Protein 5R4Q (pdb70)

Secondary structure (DSSP, 8-state):
---SPEEEE-BGGGEEEEEES----S-SSHHHHHHHHHHHHHHH-SEEEEEEEEEEEETTEEEEEEEEETTS-EE-SEEEPPTT--HHHHHHHHHHHHH--TT------EEEEEEEEEEE-SSSS--BSS--TT-SS-SEEEEEEEEEPPSSEEEEEETTEEEEEEEHHHHTT-HHHHHHHHTTHHHHHTTSEEEE-/--PPEEEE-BGGGEEEEEE-----S-SSHHHHHHHHHHHHHHH-SEEEEEEEEEEESSS-EEEEEEEETTTEEE-SEEEPPTT--HHHHHHHHHHHHHS-SS------EEEEEEEEEEE-SSSS--BSS--TT--S-SEEEEEEEEEPPSSEEEEEETT-EEEEEEHHHHHHS-TTTHHHHTTHHHHHTTSEEEE-

Structure (mmCIF, N/CA/C/O backbone):
data_5R4Q
#
_entry.id   5R4Q
#
_cell.length_a   59.680
_cell.length_b   59.680
_cell.length_c   214.430
_cell.angle_alpha   90.000
_cell.angle_beta   90.000
_cell.angle_gamma   120.000
#
_symmetry.space_group_name_H-M   'P 32 2 1'
#
loop_
_entity.id
_entity.type
_entity.pdbx_description
1 polymer 'Cleavage and polyadenylation specificity factor subunit 5'
2 non-polymer 'ZINC ION'
3 non-polymer 'ACETATE ION'
4 non-polymer (3S)-3,4-dimethyl-3-propyl-3,4-dihydro-1H-1,4-benzodiazepine-2,5-dione
5 water water
#
loop_
_atom_site.group_PDB
_atom_site.id
_atom_site.type_symbol
_atom_site.label_atom_id
_atom_site.label_alt_id
_atom_site.label_comp_id
_atom_site.label_asym_id
_atom_site.label_entity_id
_atom_site.label_seq_id
_atom_site.pdbx_PDB_ins_code
_atom_site.Cartn_x
_atom_site.Cartn_y
_atom_site.Cartn_z
_atom_site.occupancy
_atom_site.B_iso_or_equiv
_atom_site.auth_seq_id
_atom_site.auth_comp_id
_atom_site.auth_asym_id
_atom_site.auth_atom_id
_atom_site.pdbx_PDB_model_num
ATOM 1 N N . SER A 1 1 ? -16.383 -12.430 12.125 1.00 71.92 31 SER A N 1
ATOM 2 C CA . SER A 1 1 ? -15.241 -11.510 11.870 1.00 66.79 31 SER A CA 1
ATOM 3 C C . SER A 1 1 ? -13.906 -12.191 12.226 1.00 63.82 31 SER A C 1
ATOM 4 O O . SER A 1 1 ? -13.315 -11.908 13.303 1.00 58.32 31 SER A O 1
ATOM 7 N N . MET A 1 2 ? -13.481 -13.102 11.356 1.00 59.10 32 MET A N 1
ATOM 8 C CA . MET A 1 2 ? -12.062 -13.407 11.074 1.00 55.96 32 MET A CA 1
ATOM 9 C C . MET A 1 2 ? -11.996 -13.632 9.563 1.00 45.87 32 MET A C 1
ATOM 10 O O . MET A 1 2 ? -12.355 -14.743 9.107 1.00 44.31 32 MET A O 1
ATOM 15 N N . LEU A 1 3 ? -11.618 -12.589 8.806 1.00 39.42 33 LEU A N 1
ATOM 16 C CA . LEU A 1 3 ? -11.566 -12.642 7.315 1.00 33.24 33 LEU A CA 1
ATOM 17 C C . LEU A 1 3 ? -10.104 -12.637 6.820 1.00 33.86 33 LEU A C 1
ATOM 18 O O . LEU A 1 3 ? -9.897 -12.647 5.594 1.00 40.39 33 LEU A O 1
ATOM 23 N N . GLU A 1 4 ? -9.134 -12.595 7.732 1.00 31.35 34 GLU A N 1
ATOM 24 C CA . GLU A 1 4 ? -7.691 -12.494 7.362 1.00 34.30 34 GLU A CA 1
ATOM 25 C C . GLU A 1 4 ? -7.102 -13.872 7.011 1.00 31.49 34 GLU A C 1
ATOM 26 O O . GLU A 1 4 ? -7.419 -14.892 7.697 1.00 35.28 34 GLU A O 1
ATOM 32 N N . ARG A 1 5 ? -6.267 -13.892 5.991 1.00 29.25 35 ARG A N 1
ATOM 33 C CA . ARG A 1 5 ? -5.367 -15.044 5.681 1.00 26.82 35 ARG A CA 1
ATOM 34 C C . ARG A 1 5 ? -4.316 -15.230 6.798 1.00 26.39 35 ARG A C 1
ATOM 35 O O . ARG A 1 5 ? -3.604 -14.226 7.108 1.00 27.94 35 ARG A O 1
ATOM 43 N N . THR A 1 6 ? -4.147 -16.451 7.314 1.00 24.34 36 THR A N 1
ATOM 44 C CA . THR A 1 6 ? -3.158 -16.826 8.358 1.00 27.55 36 THR A CA 1
ATOM 45 C C . THR A 1 6 ? -1.889 -17.369 7.678 1.00 25.47 36 THR A C 1
ATOM 46 O O . THR A 1 6 ? -2.001 -18.191 6.784 1.00 28.50 36 THR A O 1
ATOM 50 N N . ILE A 1 7 ? -0.732 -16.785 8.006 1.00 24.87 37 ILE A N 1
ATOM 51 C CA . ILE A 1 7 ? 0.596 -17.110 7.400 1.00 25.81 37 ILE A CA 1
ATOM 52 C C . ILE A 1 7 ? 1.582 -17.478 8.516 1.00 24.08 37 ILE A C 1
ATOM 53 O O . ILE A 1 7 ? 1.822 -16.632 9.399 1.00 24.54 37 ILE A O 1
ATOM 58 N N . ASN A 1 8 ? 2.235 -18.620 8.372 1.00 25.57 38 ASN A N 1
ATOM 59 C CA . ASN A 1 8 ? 3.319 -18.998 9.328 1.00 25.91 38 ASN A CA 1
ATOM 60 C C . ASN A 1 8 ? 4.650 -18.290 8.981 1.00 24.73 38 ASN A C 1
ATOM 61 O O . ASN A 1 8 ? 5.131 -18.457 7.810 1.00 23.53 38 ASN A O 1
ATOM 66 N N . LEU A 1 9 ? 5.288 -17.630 9.966 1.00 24.60 39 LEU A N 1
ATOM 67 C CA . LEU A 1 9 ? 6.667 -17.076 9.904 1.00 25.99 39 LEU A CA 1
ATOM 68 C C . LEU A 1 9 ? 7.575 -17.863 10.846 1.00 27.39 39 LEU A C 1
ATOM 69 O O . LEU A 1 9 ? 7.115 -18.325 11.904 1.00 27.03 39 LEU A O 1
ATOM 74 N N . TYR A 1 10 ? 8.825 -18.029 10.418 1.00 25.75 40 TYR A N 1
ATOM 75 C CA . TYR A 1 10 ? 9.870 -18.752 11.187 1.00 28.23 40 TYR A CA 1
ATOM 76 C C . TYR A 1 10 ? 11.013 -17.786 11.432 1.00 23.66 40 TYR A C 1
ATOM 77 O O . TYR A 1 10 ? 11.276 -16.855 10.667 1.00 25.51 40 TYR A O 1
ATOM 86 N N . PRO A 1 11 ? 11.854 -18.055 12.489 1.00 28.18 41 PRO A N 1
ATOM 87 C CA . PRO A 1 11 ? 13.012 -17.217 12.744 1.00 26.99 41 PRO A CA 1
ATOM 88 C C . PRO A 1 11 ? 14.076 -17.224 11.616 1.00 25.18 41 PRO A C 1
ATOM 89 O O . PRO A 1 11 ? 14.216 -18.247 10.980 1.00 28.93 41 PRO A O 1
ATOM 93 N N . LEU A 1 12 ? 14.686 -16.069 11.382 1.00 30.10 42 LEU A N 1
ATOM 94 C CA . LEU A 1 12 ? 15.767 -15.899 10.362 1.00 27.40 42 LEU A CA 1
ATOM 95 C C . LEU A 1 12 ? 16.873 -16.930 10.618 1.00 33.82 42 LEU A C 1
ATOM 96 O O . LEU A 1 12 ? 17.400 -17.445 9.617 1.00 30.34 42 LEU A O 1
ATOM 101 N N . THR A 1 13 ? 17.161 -17.253 11.886 1.00 34.35 43 THR A N 1
ATOM 102 C CA . THR A 1 13 ? 18.182 -18.275 12.257 1.00 32.18 43 THR A CA 1
ATOM 103 C C . THR A 1 13 ? 17.776 -19.683 11.846 1.00 34.49 43 THR A C 1
ATOM 104 O O . THR A 1 13 ? 18.646 -20.567 11.949 1.00 38.84 43 THR A O 1
ATOM 108 N N . ASN A 1 14 ? 16.532 -19.936 11.417 1.00 30.71 44 ASN A N 1
ATOM 109 C CA . ASN A 1 14 ? 16.114 -21.248 10.875 1.00 30.37 44 ASN A CA 1
ATOM 110 C C . ASN A 1 14 ? 16.655 -21.461 9.443 1.00 31.32 44 ASN A C 1
ATOM 111 O O . ASN A 1 14 ? 16.489 -22.561 8.933 1.00 35.54 44 ASN A O 1
ATOM 116 N N . TYR A 1 15 ? 17.178 -20.429 8.783 1.00 28.67 45 TYR A N 1
ATOM 117 C CA . TYR A 1 15 ? 17.492 -20.504 7.329 1.00 31.65 45 TYR A CA 1
ATOM 118 C C . TYR A 1 15 ? 19.011 -20.501 7.185 1.00 36.60 45 TYR A C 1
ATOM 119 O O . TYR A 1 15 ? 19.682 -19.782 7.939 1.00 37.38 45 TYR A O 1
ATOM 128 N N . THR A 1 16 ? 19.537 -21.303 6.250 1.00 38.14 46 THR A N 1
ATOM 129 C CA . THR A 1 16 ? 20.988 -21.291 5.868 1.00 38.07 46 THR A CA 1
ATOM 130 C C . THR A 1 16 ? 21.178 -20.578 4.513 1.00 30.94 46 THR A C 1
ATOM 131 O O . THR A 1 16 ? 20.489 -20.972 3.552 1.00 34.42 46 THR A O 1
ATOM 135 N N . PHE A 1 17 ? 22.028 -19.548 4.471 1.00 36.02 47 PHE A N 1
ATOM 136 C CA . PHE A 1 17 ? 22.376 -18.765 3.262 1.00 37.70 47 PHE A CA 1
ATOM 137 C C . PHE A 1 17 ? 23.791 -19.167 2.799 1.00 38.97 47 PHE A C 1
ATOM 138 O O . PHE A 1 17 ? 24.787 -18.582 3.292 1.00 40.90 47 PHE A O 1
ATOM 146 N N . GLY A 1 18 ? 23.842 -20.153 1.909 1.00 37.25 48 GLY A N 1
ATOM 147 C CA . GLY A 1 18 ? 25.055 -20.558 1.174 1.00 38.96 48 GLY A CA 1
ATOM 148 C C . GLY A 1 18 ? 25.359 -19.608 0.021 1.00 45.92 48 GLY A C 1
ATOM 149 O O . GLY A 1 18 ? 24.690 -18.530 -0.101 1.00 40.37 48 GLY A O 1
ATOM 150 N N . THR A 1 19 ? 26.375 -19.961 -0.783 1.00 49.82 49 THR A N 1
ATOM 151 C CA . THR A 1 19 ? 26.863 -19.174 -1.944 1.00 52.28 49 THR A CA 1
ATOM 152 C C . THR A 1 19 ? 26.851 -20.050 -3.197 1.00 51.69 49 THR A C 1
ATOM 153 O O . THR A 1 19 ? 26.850 -21.295 -3.064 1.00 54.02 49 THR A O 1
ATOM 157 N N . LYS A 1 20 ? 26.790 -19.414 -4.367 1.00 46.48 50 LYS A N 1
ATOM 158 C CA . LYS A 1 20 ? 27.074 -20.074 -5.668 1.00 40.88 50 LYS A CA 1
ATOM 159 C C . LYS A 1 20 ? 27.611 -19.035 -6.651 1.00 37.92 50 LYS A C 1
ATOM 160 O O . LYS A 1 20 ? 28.019 -17.931 -6.202 1.00 42.33 50 LYS A O 1
ATOM 166 N N . GLU A 1 21 ? 27.775 -19.414 -7.927 1.00 45.40 51 GLU A N 1
ATOM 167 C CA . GLU A 1 21 ? 28.496 -18.545 -8.903 1.00 46.26 51 GLU A CA 1
ATOM 168 C C . GLU A 1 21 ? 27.709 -17.253 -9.135 1.00 49.31 51 GLU A C 1
ATOM 169 O O . GLU A 1 21 ? 26.502 -17.211 -8.887 1.00 45.45 51 GLU A O 1
ATOM 175 N N . PRO A 1 22 ? 28.364 -16.154 -9.585 1.00 46.28 52 PRO A N 1
ATOM 176 C CA . PRO A 1 22 ? 27.648 -14.917 -9.876 1.00 44.72 52 PRO A CA 1
ATOM 177 C C . PRO A 1 22 ? 26.504 -15.164 -10.876 1.00 40.62 52 PRO A C 1
ATOM 178 O O . PRO A 1 22 ? 26.584 -16.063 -11.688 1.00 42.90 52 PRO A O 1
ATOM 182 N N . LEU A 1 23 ? 25.429 -14.383 -10.765 1.00 40.60 53 LEU A N 1
ATOM 183 C CA . LEU A 1 23 ? 24.303 -14.341 -11.730 1.00 39.12 53 LEU A CA 1
ATOM 184 C C . LEU A 1 23 ? 24.317 -12.935 -12.356 1.00 43.29 53 LEU A C 1
ATOM 185 O O . LEU A 1 23 ? 24.209 -11.924 -11.603 1.00 44.25 53 LEU A O 1
ATOM 190 N N . TYR A 1 24 ? 24.543 -12.839 -13.665 1.00 35.68 54 TYR A N 1
ATOM 191 C CA . TYR A 1 24 ? 24.665 -11.530 -14.358 1.00 42.87 54 TYR A CA 1
ATOM 192 C C . TYR A 1 24 ? 23.309 -11.113 -14.911 1.00 40.97 54 TYR A C 1
ATOM 193 O O . TYR A 1 24 ? 22.515 -11.988 -15.308 1.00 46.41 54 TYR A O 1
ATOM 202 N N . GLU A 1 25 ? 23.045 -9.798 -14.907 1.00 48.39 55 GLU A N 1
ATOM 203 C CA . GLU A 1 25 ? 21.788 -9.200 -15.443 1.00 54.70 55 GLU A CA 1
ATOM 204 C C . GLU A 1 25 ? 21.826 -9.335 -16.968 1.00 45.53 55 GLU A C 1
ATOM 205 O O . GLU A 1 25 ? 22.941 -9.394 -17.526 1.00 44.32 55 GLU A O 1
ATOM 211 N N . LYS A 1 26 ? 20.672 -9.404 -17.630 1.00 48.14 56 LYS A N 1
ATOM 212 C CA . LYS A 1 26 ? 20.597 -9.487 -19.109 1.00 47.53 56 LYS A CA 1
ATOM 213 C C . LYS A 1 26 ? 21.029 -8.143 -19.691 1.00 44.87 56 LYS A C 1
ATOM 214 O O . LYS A 1 26 ? 21.501 -8.130 -20.825 1.00 49.14 56 LYS A O 1
ATOM 220 N N . ASP A 1 27 ? 20.905 -7.066 -18.917 1.00 41.18 57 ASP A N 1
ATOM 221 C CA . ASP A 1 27 ? 21.182 -5.691 -19.387 1.00 38.64 57 ASP A CA 1
ATOM 222 C C . ASP A 1 27 ? 22.365 -5.086 -18.619 1.00 40.25 57 ASP A C 1
ATOM 223 O O . ASP A 1 27 ? 22.342 -5.055 -17.382 1.00 44.81 57 ASP A O 1
ATOM 228 N N . SER A 1 28 ? 23.315 -4.495 -19.339 1.00 45.96 58 SER A N 1
ATOM 229 C CA . SER A 1 28 ? 24.546 -3.896 -18.760 1.00 46.86 58 SER A CA 1
ATOM 230 C C . SER A 1 28 ? 24.357 -2.420 -18.368 1.00 51.93 58 SER A C 1
ATOM 231 O O . SER A 1 28 ? 25.356 -1.809 -17.943 1.00 56.32 58 SER A O 1
ATOM 234 N N . SER A 1 29 ? 23.154 -1.849 -18.499 1.00 45.21 59 SER A N 1
ATOM 235 C CA . SER A 1 29 ? 22.856 -0.421 -18.170 1.00 42.34 59 SER A CA 1
ATOM 236 C C . SER A 1 29 ? 21.352 -0.136 -18.289 1.00 39.95 59 SER A C 1
ATOM 237 O O . SER A 1 29 ? 20.653 -0.937 -18.973 1.00 40.51 59 SER A O 1
ATOM 240 N N . VAL A 1 30 ? 20.881 0.944 -17.649 1.00 40.88 60 VAL A N 1
ATOM 241 C CA . VAL A 1 30 ? 19.504 1.496 -17.805 1.00 40.90 60 VAL A CA 1
ATOM 242 C C . VAL A 1 30 ? 19.225 1.644 -19.312 1.00 39.93 60 VAL A C 1
ATOM 243 O O . VAL A 1 30 ? 18.140 1.267 -19.769 1.00 35.31 60 VAL A O 1
ATOM 247 N N . ALA A 1 31 ? 20.127 2.249 -20.075 1.00 38.09 61 ALA A N 1
ATOM 248 C CA . ALA A 1 31 ? 19.841 2.536 -21.499 1.00 37.82 61 ALA A CA 1
ATOM 249 C C . ALA A 1 31 ? 19.624 1.203 -22.257 1.00 32.40 61 ALA A C 1
ATOM 250 O O . ALA A 1 31 ? 18.631 1.129 -22.996 1.00 34.23 61 ALA A O 1
ATOM 252 N N . ALA A 1 32 ? 20.483 0.192 -22.063 1.00 33.93 62 ALA A N 1
ATOM 253 C CA . ALA A 1 32 ? 20.346 -1.163 -22.658 1.00 35.24 62 ALA A CA 1
ATOM 254 C C . ALA A 1 32 ? 19.048 -1.834 -22.167 1.00 32.10 62 ALA A C 1
ATOM 255 O O . ALA A 1 32 ? 18.333 -2.459 -23.001 1.00 33.59 62 ALA A O 1
ATOM 257 N N . ARG A 1 33 ? 18.694 -1.641 -20.892 1.00 32.72 63 ARG A N 1
ATOM 258 C CA . ARG A 1 33 ? 17.422 -2.217 -20.352 1.00 32.55 63 ARG A CA 1
ATOM 259 C C . ARG A 1 33 ? 16.237 -1.710 -21.159 1.00 28.55 63 ARG A C 1
ATOM 260 O O . ARG A 1 33 ? 15.400 -2.534 -21.632 1.00 30.66 63 ARG A O 1
ATOM 268 N N . PHE A 1 34 ? 16.115 -0.391 -21.367 1.00 28.90 64 PHE A N 1
ATOM 269 C CA . PHE A 1 34 ? 14.927 0.167 -22.055 1.00 29.58 64 PHE A CA 1
ATOM 270 C C . PHE A 1 34 ? 15.033 -0.104 -23.585 1.00 29.81 64 PHE A C 1
ATOM 271 O O . PHE A 1 34 ? 13.975 -0.265 -24.200 1.00 30.11 64 PHE A O 1
ATOM 279 N N . GLN A 1 35 ? 16.234 -0.255 -24.176 1.00 28.99 65 GLN A N 1
ATOM 280 C CA . GLN A 1 35 ? 16.355 -0.635 -25.618 1.00 33.37 65 GLN A CA 1
ATOM 281 C C . GLN A 1 35 ? 15.802 -2.058 -25.828 1.00 31.87 65 GLN A C 1
ATOM 282 O O . GLN A 1 35 ? 15.014 -2.267 -26.773 1.00 32.59 65 GLN A O 1
ATOM 288 N N . ARG A 1 36 ? 16.193 -3.000 -24.969 1.00 31.50 66 ARG A N 1
ATOM 289 C CA . ARG A 1 36 ? 15.706 -4.400 -25.110 1.00 31.30 66 ARG A CA 1
ATOM 290 C C . ARG A 1 36 ? 14.185 -4.459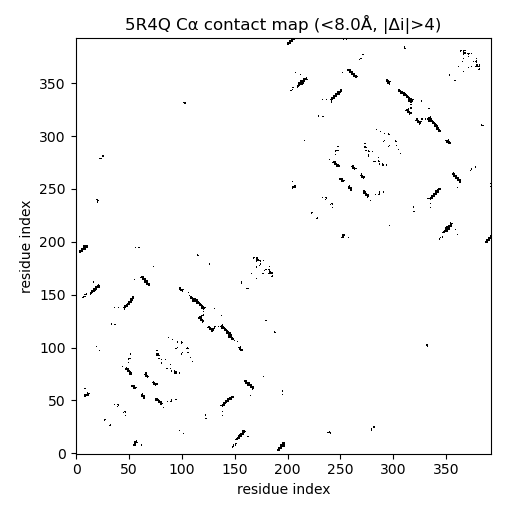 -24.856 1.00 29.34 66 ARG A C 1
ATOM 291 O O . ARG A 1 36 ? 13.467 -5.157 -25.593 1.00 29.07 66 ARG A O 1
ATOM 299 N N . MET A 1 37 ? 13.640 -3.676 -23.918 1.00 30.24 67 MET A N 1
ATOM 300 C CA . MET A 1 37 ? 12.158 -3.654 -23.680 1.00 30.69 67 MET A CA 1
ATOM 301 C C . MET A 1 37 ? 11.418 -3.186 -24.942 1.00 30.14 67 MET A C 1
ATOM 302 O O . MET A 1 37 ? 10.390 -3.725 -25.279 1.00 29.44 67 MET A O 1
ATOM 307 N N A ARG A 1 38 ? 11.979 -2.191 -25.641 0.25 29.94 68 ARG A N 1
ATOM 308 N N B ARG A 1 38 ? 11.967 -2.171 -25.624 0.25 30.62 68 ARG A N 1
ATOM 309 C CA A ARG A 1 38 ? 11.397 -1.635 -26.889 0.25 31.89 68 ARG A CA 1
ATOM 310 C CA B ARG A 1 38 ? 11.424 -1.637 -26.900 0.25 32.99 68 ARG A CA 1
ATOM 311 C C A ARG A 1 38 ? 11.468 -2.696 -28.000 0.25 32.27 68 ARG A C 1
ATOM 312 C C B ARG A 1 38 ? 11.453 -2.737 -27.968 0.25 32.77 68 ARG A C 1
ATOM 313 O O A ARG A 1 38 ? 10.456 -2.869 -28.705 0.25 34.62 68 ARG A O 1
ATOM 314 O O B ARG A 1 38 ? 10.416 -2.970 -28.614 0.25 35.15 68 ARG A O 1
ATOM 329 N N . GLU A 1 39 ? 12.609 -3.374 -28.147 1.00 33.72 69 GLU A N 1
ATOM 330 C CA . GLU A 1 39 ? 12.788 -4.440 -29.186 1.00 34.70 69 GLU A CA 1
ATOM 331 C C . GLU A 1 39 ? 11.808 -5.603 -28.952 1.00 35.86 69 GLU A C 1
ATOM 332 O O . GLU A 1 39 ? 11.095 -6.016 -29.911 1.00 36.45 69 GLU A O 1
ATOM 338 N N . GLU A 1 40 ? 11.711 -6.095 -27.708 1.00 34.60 70 GLU A N 1
ATOM 339 C CA . GLU A 1 40 ? 10.830 -7.262 -27.393 1.00 32.75 70 GLU A CA 1
ATOM 340 C C . GLU A 1 40 ? 9.358 -6.824 -27.492 1.00 32.56 70 GLU A C 1
ATOM 341 O O . GLU A 1 40 ? 8.534 -7.647 -27.958 1.00 35.67 70 GLU A O 1
ATOM 347 N N . PHE A 1 41 ? 8.998 -5.591 -27.122 1.00 30.90 71 PHE A N 1
ATOM 348 C CA . PHE A 1 41 ? 7.597 -5.109 -27.240 1.00 30.49 71 PHE A CA 1
ATOM 349 C C . PHE A 1 41 ? 7.156 -5.240 -28.712 1.00 34.60 71 PHE A C 1
ATOM 350 O O . PHE A 1 41 ? 6.055 -5.708 -28.972 1.00 33.73 71 PHE A O 1
ATOM 358 N N . ASP A 1 42 ? 8.009 -4.840 -29.657 1.00 40.03 72 ASP A N 1
ATOM 359 C CA . ASP A 1 42 ? 7.673 -4.925 -31.106 1.00 43.50 72 ASP A CA 1
ATOM 360 C C . ASP A 1 42 ? 7.493 -6.379 -31.542 1.00 42.94 72 ASP A C 1
ATOM 361 O O . ASP A 1 42 ? 6.686 -6.581 -32.448 1.00 50.88 72 ASP A O 1
ATOM 366 N N . LYS A 1 43 ? 8.188 -7.343 -30.929 1.00 44.40 73 LYS A N 1
ATOM 367 C CA . LYS A 1 43 ? 8.151 -8.773 -31.339 1.00 43.56 73 LYS A CA 1
ATOM 368 C C . LYS A 1 43 ? 7.007 -9.501 -30.620 1.00 49.76 73 LYS A C 1
ATOM 369 O O . LYS A 1 43 ? 6.249 -10.208 -31.296 1.00 46.51 73 LYS A O 1
ATOM 371 N N . ILE A 1 44 ? 6.868 -9.347 -29.297 1.00 45.12 74 ILE A N 1
ATOM 372 C CA . ILE A 1 44 ? 5.975 -10.222 -28.474 1.00 41.22 74 ILE A CA 1
ATOM 373 C C . ILE A 1 44 ? 5.039 -9.417 -27.563 1.00 40.51 74 ILE A C 1
ATOM 374 O O . ILE A 1 44 ? 4.312 -10.051 -26.779 1.00 41.05 74 ILE A O 1
ATOM 379 N N . GLY A 1 45 ? 5.014 -8.094 -27.652 1.00 35.25 75 GLY A N 1
ATOM 380 C CA . GLY A 1 45 ? 4.067 -7.294 -26.862 1.00 35.68 75 GLY A CA 1
ATOM 381 C C . GLY A 1 45 ? 4.527 -7.063 -25.423 1.00 28.11 75 GLY A C 1
ATOM 382 O O . GLY A 1 45 ? 5.738 -7.120 -25.129 1.00 29.26 75 GLY A O 1
ATOM 383 N N . MET A 1 46 ? 3.553 -6.718 -24.597 1.00 28.44 76 MET A N 1
ATOM 384 C CA . MET A 1 46 ? 3.768 -6.257 -23.196 1.00 27.38 76 MET A CA 1
ATOM 385 C C . MET A 1 46 ? 4.713 -7.248 -22.460 1.00 24.16 76 MET A C 1
ATOM 386 O O . MET A 1 46 ? 4.394 -8.470 -22.434 1.00 27.15 76 MET A O 1
ATOM 391 N N . ARG A 1 47 ? 5.704 -6.728 -21.762 1.00 24.40 77 ARG A N 1
ATOM 392 C CA . ARG A 1 47 ? 6.515 -7.538 -20.838 1.00 22.20 77 ARG A CA 1
ATOM 393 C C . ARG A 1 47 ? 5.646 -7.994 -19.649 1.00 22.64 77 ARG A C 1
ATOM 394 O O . ARG A 1 47 ? 4.889 -7.211 -19.099 1.00 21.46 77 ARG A O 1
ATOM 402 N N . ARG A 1 48 ? 5.804 -9.252 -19.217 1.00 21.76 78 ARG A N 1
ATOM 403 C CA . ARG A 1 48 ? 5.140 -9.843 -18.037 1.00 19.57 78 ARG A CA 1
ATOM 404 C C . ARG A 1 48 ? 6.196 -10.256 -17.033 1.00 20.53 78 ARG A C 1
ATOM 405 O O . ARG A 1 48 ? 7.024 -11.158 -17.335 1.00 22.25 78 ARG A O 1
ATOM 413 N N A THR A 1 49 ? 6.247 -9.594 -15.877 0.33 21.06 79 THR A N 1
ATOM 414 N N B THR A 1 49 ? 6.187 -9.628 -15.851 0.17 21.41 79 THR A N 1
ATOM 415 C CA A THR A 1 49 ? 7.190 -9.931 -14.793 0.33 20.22 79 THR A CA 1
ATOM 416 C CA B THR A 1 49 ? 7.188 -9.811 -14.768 0.17 21.22 79 THR A CA 1
ATOM 417 C C A THR A 1 49 ? 6.413 -10.443 -13.573 0.33 20.72 79 THR A C 1
ATOM 418 C C B THR A 1 49 ? 6.486 -10.294 -13.486 0.17 20.80 79 THR A C 1
ATOM 419 O O A THR A 1 49 ? 5.176 -10.155 -13.421 0.33 18.98 79 THR A O 1
ATOM 420 O O B THR A 1 49 ? 5.375 -9.818 -13.190 0.17 19.98 79 THR A O 1
ATOM 427 N N . VAL A 1 50 ? 7.113 -11.213 -12.752 1.00 19.01 80 VAL A N 1
ATOM 428 C CA . VAL A 1 50 ? 6.606 -11.776 -11.489 1.00 19.05 80 VAL A CA 1
ATOM 429 C C . VAL A 1 50 ? 7.671 -11.611 -10.407 1.00 20.71 80 VAL A C 1
ATOM 430 O O . VAL A 1 50 ? 8.881 -11.749 -10.700 1.00 20.38 80 VAL A O 1
ATOM 434 N N . GLU A 1 51 ? 7.232 -11.313 -9.187 1.00 19.34 81 GLU A N 1
ATOM 435 C CA . GLU A 1 51 ? 8.136 -11.108 -8.041 1.00 21.41 81 GLU A CA 1
ATOM 436 C C . GLU A 1 51 ? 7.577 -11.779 -6.806 1.00 20.98 81 GLU A C 1
ATOM 437 O O . GLU A 1 51 ? 6.361 -11.757 -6.623 1.00 20.61 81 GLU A O 1
ATOM 443 N N . GLY A 1 52 ? 8.454 -12.348 -5.996 1.00 20.92 82 GLY A N 1
ATOM 444 C CA . GLY A 1 52 ? 8.149 -13.072 -4.751 1.00 21.91 82 GLY A CA 1
ATOM 445 C C . GLY A 1 52 ? 8.494 -12.259 -3.518 1.00 19.93 82 GLY A C 1
ATOM 446 O O . GLY A 1 52 ? 9.581 -11.675 -3.415 1.00 21.53 82 GLY A O 1
ATOM 447 N N . VAL A 1 53 ? 7.589 -12.242 -2.537 1.00 20.50 83 VAL A N 1
ATOM 448 C CA . VAL A 1 53 ? 7.790 -11.649 -1.202 1.00 19.51 83 VAL A CA 1
ATOM 449 C C . VAL A 1 53 ? 7.922 -12.786 -0.197 1.00 18.33 83 VAL A C 1
ATOM 450 O O . VAL A 1 53 ? 6.978 -13.548 0.083 1.00 20.08 83 VAL A O 1
ATOM 454 N N . LEU A 1 54 ? 9.142 -12.914 0.364 1.00 20.83 84 LEU A N 1
ATOM 455 C CA . LEU A 1 54 ? 9.540 -13.994 1.301 1.00 20.80 84 LEU A CA 1
ATOM 456 C C . 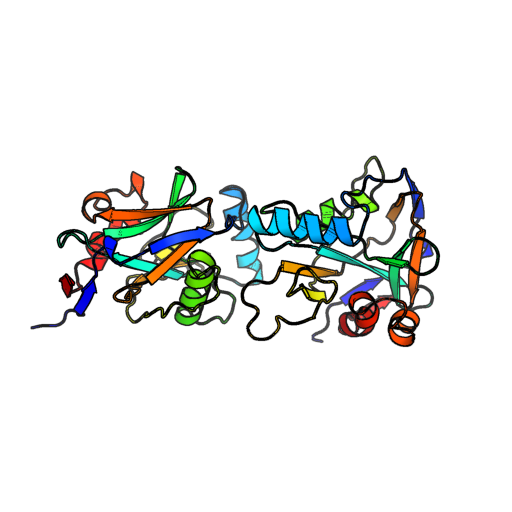LEU A 1 54 ? 9.755 -13.348 2.690 1.00 20.15 84 LEU A C 1
ATOM 457 O O . LEU A 1 54 ? 10.507 -12.338 2.767 1.00 21.86 84 LEU A O 1
ATOM 462 N N . ILE A 1 55 ? 9.017 -13.830 3.680 1.00 21.49 85 ILE A N 1
ATOM 463 C CA . ILE A 1 55 ? 8.991 -13.217 5.041 1.00 22.23 85 ILE A CA 1
ATOM 464 C C . ILE A 1 55 ? 9.559 -14.172 6.079 1.00 21.32 85 ILE A C 1
ATOM 465 O O . ILE A 1 55 ? 9.207 -15.332 6.126 1.00 21.44 85 ILE A O 1
ATOM 470 N N . VAL A 1 56 ? 10.313 -13.579 7.014 1.00 23.49 86 VAL A N 1
ATOM 471 C CA . VAL A 1 56 ? 10.858 -14.276 8.202 1.00 25.46 86 VAL A CA 1
ATOM 472 C C . VAL A 1 56 ? 10.561 -13.376 9.419 1.00 26.43 86 VAL A C 1
ATOM 473 O O . VAL A 1 56 ? 10.083 -12.204 9.250 1.00 25.38 86 VAL A O 1
ATOM 477 N N . HIS A 1 57 ? 10.929 -13.853 10.628 1.00 28.60 87 HIS A N 1
ATOM 478 C CA . HIS A 1 57 ? 10.924 -12.947 11.807 1.00 28.25 87 HIS A CA 1
ATOM 479 C C . HIS A 1 57 ? 12.197 -13.156 12.638 1.00 28.28 87 HIS A C 1
ATOM 480 O O . HIS A 1 57 ? 12.859 -14.217 12.510 1.00 27.96 87 HIS A O 1
ATOM 487 N N A GLU A 1 58 ? 12.510 -12.128 13.436 0.24 29.66 88 GLU A N 1
ATOM 488 N N B GLU A 1 58 ? 12.574 -12.153 13.426 0.26 31.83 88 GLU A N 1
ATOM 489 C CA A GLU A 1 58 ? 13.493 -12.137 14.554 0.24 29.93 88 GLU A CA 1
ATOM 490 C CA B GLU A 1 58 ? 13.453 -12.384 14.598 0.26 33.03 88 GLU A CA 1
ATOM 491 C C A GLU A 1 58 ? 12.784 -11.605 15.812 0.24 27.31 88 GLU A C 1
ATOM 492 C C B GLU A 1 58 ? 12.836 -11.656 15.796 0.26 29.35 88 GLU A C 1
ATOM 493 O O A GLU A 1 58 ? 12.357 -10.442 15.775 0.24 28.38 88 GLU A O 1
ATOM 494 O O B GLU A 1 58 ? 12.510 -10.464 15.688 0.26 29.65 88 GLU A O 1
ATOM 505 N N . HIS A 1 59 ? 12.649 -12.423 16.860 1.00 29.22 89 HIS A N 1
ATOM 506 C CA . HIS A 1 59 ? 12.025 -12.002 18.146 1.00 31.01 89 HIS A CA 1
ATOM 507 C C . HIS A 1 59 ? 10.627 -11.416 17.903 1.00 32.92 89 HIS A C 1
ATOM 508 O O . HIS A 1 59 ? 10.360 -10.335 18.443 1.00 30.55 89 HIS A O 1
ATOM 515 N N . ARG A 1 60 ? 9.888 -11.986 16.925 1.00 29.91 90 ARG A N 1
ATOM 516 C CA . ARG A 1 60 ? 8.487 -11.599 16.569 1.00 31.89 90 ARG A CA 1
ATOM 517 C C . ARG A 1 60 ? 8.388 -10.304 15.755 1.00 33.09 90 ARG A C 1
ATOM 518 O O . ARG A 1 60 ? 7.288 -9.738 15.723 1.00 36.36 90 ARG A O 1
ATOM 526 N N . LEU A 1 61 ? 9.456 -9.829 15.103 1.00 29.37 91 LEU A N 1
ATOM 527 C CA . LEU A 1 61 ? 9.491 -8.614 14.271 1.00 32.66 91 LEU A CA 1
ATOM 528 C C . LEU A 1 61 ? 9.595 -9.090 12.829 1.00 33.08 91 LEU A C 1
ATOM 529 O O . LEU A 1 61 ? 10.567 -9.802 12.502 1.00 29.93 91 LEU A O 1
ATOM 534 N N . PRO A 1 62 ? 8.560 -8.886 11.977 1.00 30.19 92 PRO A N 1
ATOM 535 C CA . PRO A 1 62 ? 8.633 -9.414 10.603 1.00 29.55 92 PRO A CA 1
ATOM 536 C C . PRO A 1 62 ? 9.692 -8.648 9.796 1.00 24.66 92 PRO A C 1
ATOM 537 O O . PRO A 1 62 ? 9.837 -7.446 9.889 1.00 27.31 92 PRO A O 1
ATOM 541 N N . HIS A 1 63 ? 10.365 -9.385 8.875 1.00 26.15 93 HIS A N 1
ATOM 542 C CA . HIS A 1 63 ? 11.377 -8.897 7.903 1.00 24.93 93 HIS A CA 1
ATOM 543 C C . HIS A 1 63 ? 11.118 -9.505 6.494 1.00 22.57 93 HIS A C 1
ATOM 544 O O . HIS A 1 63 ? 10.796 -10.738 6.451 1.00 26.14 93 HIS A O 1
ATOM 551 N N . VAL A 1 64 ? 11.311 -8.707 5.479 1.00 24.62 94 VAL A N 1
ATOM 552 C CA . VAL A 1 64 ? 11.227 -9.122 4.048 1.00 22.78 94 VAL A CA 1
ATOM 553 C C . VAL A 1 64 ? 12.673 -9.439 3.568 1.00 25.79 94 VAL A C 1
ATOM 554 O O . VAL A 1 64 ? 13.603 -8.587 3.765 1.00 26.59 94 VAL A O 1
ATOM 558 N N . LEU A 1 65 ? 12.841 -10.566 2.896 1.00 23.59 95 LEU A N 1
ATOM 559 C CA . LEU A 1 65 ? 14.170 -10.900 2.273 1.00 23.90 95 LEU A CA 1
ATOM 560 C C . LEU A 1 65 ? 14.315 -10.137 0.964 1.00 26.98 95 LEU A C 1
ATOM 561 O O . LEU A 1 65 ? 13.459 -10.296 0.022 1.00 29.14 95 LEU A O 1
ATOM 566 N N . LEU A 1 66 ? 15.398 -9.350 0.850 1.00 25.48 96 LEU A N 1
ATOM 567 C CA . LEU A 1 66 ? 15.712 -8.555 -0.343 1.00 23.49 96 LEU A CA 1
ATOM 568 C C . LEU A 1 66 ? 17.056 -9.005 -0.927 1.00 27.30 96 LEU A C 1
ATOM 569 O O . LEU A 1 66 ? 17.945 -9.310 -0.122 1.00 28.40 96 LEU A O 1
ATOM 574 N N . LEU A 1 67 ? 17.177 -8.949 -2.248 1.00 26.62 97 LEU A N 1
ATOM 575 C CA . LEU A 1 67 ? 18.486 -9.170 -2.946 1.00 30.21 97 LEU A CA 1
ATOM 576 C C . LEU A 1 67 ? 19.180 -7.831 -3.114 1.00 31.24 97 LEU A C 1
ATOM 577 O O . LEU A 1 67 ? 18.627 -6.852 -3.670 1.00 32.32 97 LEU A O 1
ATOM 582 N N . GLN A 1 68 ? 20.415 -7.751 -2.650 1.00 35.69 98 GLN A N 1
ATOM 583 C CA . GLN A 1 68 ? 21.221 -6.537 -2.843 1.00 39.01 98 GLN A CA 1
ATOM 584 C C . GLN A 1 68 ? 22.305 -6.895 -3.865 1.00 37.62 98 GLN A C 1
ATOM 585 O O . GLN A 1 68 ? 23.098 -7.785 -3.604 1.00 42.62 98 GLN A O 1
ATOM 591 N N . LEU A 1 69 ? 22.325 -6.188 -4.991 0.50 40.77 99 LEU A N 1
ATOM 592 C CA . LEU A 1 69 ? 23.428 -6.256 -5.984 0.50 45.02 99 LEU A CA 1
ATOM 593 C C . LEU A 1 69 ? 24.601 -5.438 -5.433 0.50 44.38 99 LEU A C 1
ATOM 594 O O . LEU A 1 69 ? 24.420 -4.220 -5.244 0.50 45.74 99 LEU A O 1
ATOM 599 N N . GLY A 1 70 ? 25.735 -6.094 -5.154 0.50 47.13 100 GLY A N 1
ATOM 600 C CA . GLY A 1 70 ? 26.919 -5.474 -4.526 0.50 51.20 100 GLY A CA 1
ATOM 601 C C . GLY A 1 70 ? 26.527 -4.609 -3.339 0.50 53.04 100 GLY A C 1
ATOM 602 O O . GLY A 1 70 ? 26.089 -5.164 -2.313 0.50 57.05 100 GLY A O 1
ATOM 603 N N . THR A 1 71 ? 26.670 -3.290 -3.469 0.50 55.68 101 THR A N 1
ATOM 604 C CA . THR A 1 71 ? 26.206 -2.297 -2.464 0.50 58.29 101 THR A CA 1
ATOM 605 C C . THR A 1 71 ? 25.182 -1.354 -3.110 0.50 56.89 101 THR A C 1
ATOM 606 O O . THR A 1 71 ? 24.878 -0.313 -2.488 0.50 59.92 101 THR A O 1
ATOM 610 N N . THR A 1 72 ? 24.660 -1.706 -4.292 1.00 55.09 102 THR A N 1
ATOM 611 C CA . THR A 1 72 ? 23.805 -0.800 -5.121 1.00 61.54 102 THR A CA 1
ATOM 612 C C . THR A 1 72 ? 22.314 -1.150 -4.911 1.00 62.39 102 THR A C 1
ATOM 613 O O . THR A 1 72 ? 21.873 -1.116 -3.748 1.00 67.42 102 THR A O 1
ATOM 617 N N . PHE A 1 73 ? 21.575 -1.486 -5.981 1.00 57.41 103 PHE A N 1
ATOM 618 C CA . PHE A 1 73 ? 20.098 -1.686 -6.015 1.00 55.16 103 PHE A CA 1
ATOM 619 C C . PHE A 1 73 ? 19.675 -2.807 -5.049 1.00 47.36 103 PHE A C 1
ATOM 620 O O . PHE A 1 73 ? 20.441 -3.778 -4.820 1.00 42.54 103 PHE A O 1
ATOM 622 N N . PHE A 1 74 ? 18.471 -2.652 -4.491 1.00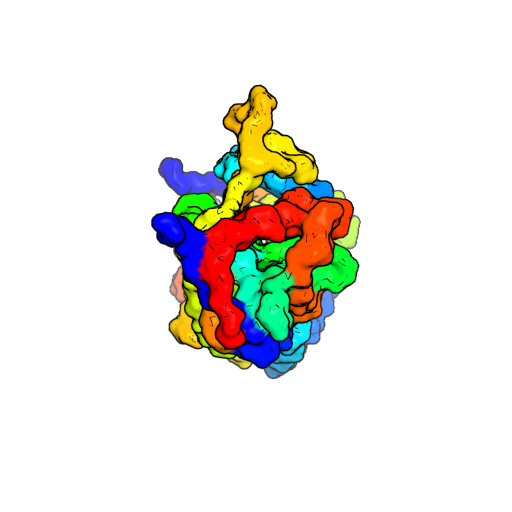 41.16 104 PHE A N 1
ATOM 623 C CA . PHE A 1 74 ? 17.657 -3.709 -3.843 1.00 38.57 104 PHE A CA 1
ATOM 624 C C . PHE A 1 74 ? 16.553 -4.170 -4.793 1.00 37.17 104 PHE A C 1
ATOM 625 O O . PHE A 1 74 ? 15.890 -3.332 -5.457 1.00 36.20 104 PHE A O 1
ATOM 633 N N . LYS A 1 75 ? 16.352 -5.476 -4.849 1.00 33.64 105 LYS A N 1
ATOM 634 C CA . LYS A 1 75 ? 15.332 -6.085 -5.723 1.00 34.18 105 LYS A CA 1
ATOM 635 C C . LYS A 1 75 ? 14.659 -7.264 -4.983 1.00 27.63 105 LYS A C 1
ATOM 636 O O . LYS A 1 75 ? 15.214 -7.891 -4.049 1.00 28.03 105 LYS A O 1
ATOM 642 N N . LEU A 1 76 ? 13.415 -7.549 -5.365 1.00 27.50 106 LEU A N 1
ATOM 643 C CA . LEU A 1 76 ? 12.762 -8.796 -5.003 1.00 23.61 106 LEU A CA 1
ATOM 644 C C . LEU A 1 76 ? 13.221 -9.935 -5.911 1.00 24.50 106 LEU A C 1
ATOM 645 O O . LEU A 1 76 ? 13.512 -9.753 -7.106 1.00 27.75 106 LEU A O 1
ATOM 650 N N . PRO A 1 77 ? 13.258 -11.180 -5.403 1.00 23.06 107 PRO A N 1
ATOM 651 C CA . PRO A 1 77 ? 13.510 -12.336 -6.265 1.00 25.36 107 PRO A CA 1
ATOM 652 C C . PRO A 1 77 ? 12.367 -12.493 -7.293 1.00 26.59 107 PRO A C 1
ATOM 653 O O . PRO A 1 77 ? 11.170 -12.468 -6.919 1.00 25.11 107 PRO A O 1
ATOM 657 N N . GLY A 1 78 ? 12.705 -12.644 -8.583 1.00 24.59 108 GLY A N 1
ATOM 658 C CA . GLY A 1 78 ? 11.703 -12.690 -9.652 1.00 24.14 108 GLY A CA 1
ATOM 659 C C . GLY A 1 78 ? 12.323 -12.475 -10.994 1.00 23.93 108 GLY A C 1
ATOM 660 O O . GLY A 1 78 ? 13.586 -12.587 -11.146 1.00 25.78 108 GLY A O 1
ATOM 661 N N . GLY A 1 79 ? 11.501 -12.126 -11.959 1.00 22.74 109 GLY A N 1
ATOM 662 C CA . GLY A 1 79 ? 12.008 -11.863 -13.318 1.00 22.68 109 GLY A CA 1
ATOM 663 C C . GLY A 1 79 ? 10.945 -11.945 -14.370 1.00 22.24 109 GLY A C 1
ATOM 664 O O . GLY A 1 79 ? 9.721 -11.848 -14.089 1.00 21.75 109 GLY A O 1
ATOM 665 N N . GLU A 1 80 ? 11.376 -12.170 -15.601 1.00 21.51 110 GLU A N 1
ATOM 666 C CA . GLU A 1 80 ? 10.528 -12.092 -16.821 1.00 22.32 110 GLU A CA 1
ATOM 667 C C . GLU A 1 80 ? 9.958 -13.450 -17.184 1.00 23.03 110 GLU A C 1
ATOM 668 O O . GLU A 1 80 ? 10.733 -14.484 -17.219 1.00 24.13 110 GLU A O 1
ATOM 674 N N . LEU A 1 81 ? 8.661 -13.514 -17.389 1.00 21.81 111 LEU A N 1
ATOM 675 C CA . LEU A 1 81 ? 7.960 -14.718 -17.949 1.00 20.80 111 LEU A CA 1
ATOM 676 C C . LEU A 1 81 ? 8.290 -14.852 -19.451 1.00 22.31 111 LEU A C 1
ATOM 677 O O . LEU A 1 81 ? 8.379 -13.857 -20.192 1.00 23.79 111 LEU A O 1
ATOM 682 N N . ASN A 1 82 ? 8.328 -16.105 -19.953 1.00 23.51 112 ASN A N 1
ATOM 683 C CA . ASN A 1 82 ? 8.327 -16.356 -21.409 1.00 23.94 112 ASN A CA 1
ATOM 684 C C . ASN A 1 82 ? 6.910 -16.273 -21.952 1.00 25.64 112 ASN A C 1
ATOM 685 O O . ASN A 1 82 ? 5.916 -16.466 -21.250 1.00 24.51 112 ASN A O 1
ATOM 690 N N . PRO A 1 83 ? 6.717 -15.996 -23.271 1.00 30.74 113 PRO A N 1
ATOM 691 C CA . PRO A 1 83 ? 5.387 -16.103 -23.860 1.00 28.73 113 PRO A CA 1
ATOM 692 C C . PRO A 1 83 ? 4.627 -17.422 -23.624 1.00 28.07 113 PRO A C 1
ATOM 693 O O . PRO A 1 83 ? 5.219 -18.510 -23.789 1.00 29.31 113 PRO A O 1
ATOM 697 N N . GLY A 1 84 ? 3.375 -17.339 -23.201 1.00 27.48 114 GLY A N 1
ATOM 698 C CA . GLY A 1 84 ? 2.501 -18.473 -22.864 1.00 29.05 114 GLY A CA 1
ATOM 699 C C . GLY A 1 84 ? 2.824 -19.187 -21.551 1.00 25.50 114 GLY A C 1
ATOM 700 O O . GLY A 1 84 ? 2.163 -20.212 -21.244 1.00 25.60 114 GLY A O 1
ATOM 701 N N . GLU A 1 85 ? 3.816 -18.693 -20.799 1.00 23.37 115 GLU A N 1
ATOM 702 C CA . GLU A 1 85 ? 4.185 -19.274 -19.487 1.00 24.16 115 GLU A CA 1
ATOM 703 C C . GLU A 1 85 ? 3.227 -18.859 -18.358 1.00 23.75 115 GLU A C 1
ATOM 704 O O . GLU A 1 85 ? 2.994 -17.601 -18.179 1.00 25.78 115 GLU A O 1
ATOM 710 N N . ASP A 1 86 ? 2.729 -19.811 -17.593 1.00 23.45 116 ASP A N 1
ATOM 711 C CA . ASP A 1 86 ? 1.877 -19.632 -16.373 1.00 25.23 116 ASP A CA 1
ATOM 712 C C . ASP A 1 86 ? 2.653 -18.753 -15.386 1.00 23.40 116 ASP A C 1
ATOM 713 O O . ASP A 1 86 ? 3.870 -18.935 -15.124 1.00 22.86 116 ASP A O 1
ATOM 718 N N . GLU A 1 87 ? 1.945 -17.802 -14.750 1.00 22.68 117 GLU A N 1
ATOM 719 C CA . GLU A 1 87 ? 2.627 -16.869 -13.817 1.00 22.97 117 GLU A CA 1
ATOM 720 C C . GLU A 1 87 ? 3.201 -17.541 -12.556 1.00 20.57 117 GLU A C 1
ATOM 721 O O . GLU A 1 87 ? 4.287 -17.169 -12.102 1.00 20.75 117 GLU A O 1
ATOM 727 N N . VAL A 1 88 ? 2.453 -18.455 -11.944 1.00 22.68 118 VAL A N 1
ATOM 728 C CA . VAL A 1 88 ? 2.880 -19.149 -10.716 1.00 22.69 118 VAL A CA 1
ATOM 729 C C . VAL A 1 88 ? 4.005 -20.150 -11.055 1.00 22.38 118 VAL A C 1
ATOM 730 O O . VAL A 1 88 ? 5.042 -20.101 -10.413 1.00 23.46 118 VAL A O 1
ATOM 734 N N . GLU A 1 89 ? 3.836 -21.002 -12.088 1.00 24.31 119 GLU A N 1
ATOM 735 C CA . GLU A 1 89 ? 4.989 -21.869 -12.502 1.00 25.56 119 GLU A CA 1
ATOM 736 C C . GLU A 1 89 ? 6.220 -21.016 -12.840 1.00 23.61 119 GLU A C 1
ATOM 737 O O . GLU A 1 89 ? 7.409 -21.354 -12.545 1.00 21.68 119 GLU A O 1
ATOM 743 N N . GLY A 1 90 ? 6.020 -19.891 -13.502 1.00 21.79 120 GLY A N 1
ATOM 744 C CA . GLY A 1 90 ? 7.135 -19.010 -13.863 1.00 19.70 120 GLY A CA 1
ATOM 745 C C . GLY A 1 90 ? 7.901 -18.471 -12.655 1.00 19.72 120 GLY A C 1
ATOM 746 O O . GLY A 1 90 ? 9.138 -18.335 -12.631 1.00 21.53 120 GLY A O 1
ATOM 747 N N . LEU A 1 91 ? 7.160 -17.961 -11.634 1.00 20.77 121 LEU A N 1
ATOM 748 C CA . LEU A 1 91 ? 7.841 -17.428 -10.418 1.00 20.60 121 LEU A CA 1
ATOM 749 C C . LEU A 1 91 ? 8.635 -18.552 -9.720 1.00 21.12 121 LEU A C 1
ATOM 750 O O . LEU A 1 91 ? 9.776 -18.278 -9.250 1.00 23.23 121 LEU A O 1
ATOM 755 N N . LYS A 1 92 ? 8.061 -19.744 -9.666 1.00 22.12 122 LYS A N 1
ATOM 756 C CA . LYS A 1 92 ? 8.751 -20.923 -9.058 1.00 23.50 122 LYS A CA 1
ATOM 757 C C . LYS A 1 92 ? 10.053 -21.214 -9.834 1.00 24.98 122 LYS A C 1
ATOM 758 O O . LYS A 1 92 ? 11.131 -21.309 -9.220 1.00 26.28 122 LYS A O 1
ATOM 764 N N . ARG A 1 93 ? 9.970 -21.234 -11.178 1.00 22.26 123 ARG A N 1
ATOM 765 C CA . ARG A 1 93 ? 11.206 -21.358 -12.020 1.00 23.69 123 ARG A CA 1
ATOM 766 C C . ARG A 1 93 ? 12.259 -20.299 -11.697 1.00 24.24 123 ARG A C 1
ATOM 767 O O . ARG A 1 93 ? 13.457 -20.596 -11.526 1.00 27.00 123 ARG A O 1
ATOM 775 N N . LEU A 1 94 ? 11.898 -19.006 -11.684 1.00 23.16 124 LEU A N 1
ATOM 776 C CA . LEU A 1 94 ? 12.835 -17.895 -11.456 1.00 23.59 124 LEU A CA 1
ATOM 777 C C . LEU A 1 94 ? 13.445 -17.901 -10.041 1.00 25.22 124 LEU A C 1
ATOM 778 O O . LEU A 1 94 ? 14.628 -17.560 -9.912 1.00 27.68 124 LEU A O 1
ATOM 783 N N . MET A 1 95 ? 12.611 -18.196 -9.034 1.00 26.38 125 MET A N 1
ATOM 784 C CA . MET A 1 95 ? 13.145 -18.283 -7.650 1.00 26.47 125 MET A CA 1
ATOM 785 C C . MET A 1 95 ? 14.136 -19.453 -7.561 1.00 28.20 125 MET A C 1
ATOM 786 O O . MET A 1 95 ? 15.151 -19.267 -6.907 1.00 30.25 125 MET A O 1
ATOM 791 N N . THR A 1 96 ? 13.910 -20.554 -8.267 1.00 27.12 126 THR A N 1
ATOM 792 C CA . THR A 1 96 ? 14.909 -21.696 -8.282 1.00 30.17 126 THR A CA 1
ATOM 793 C C . THR A 1 96 ? 16.191 -21.295 -9.013 1.00 35.14 126 THR A C 1
ATOM 794 O O . THR A 1 96 ? 17.308 -21.588 -8.508 1.00 33.18 126 THR A O 1
ATOM 798 N N . GLU A 1 97 ? 16.089 -20.538 -10.104 1.00 31.35 127 GLU A N 1
ATOM 799 C CA . GLU A 1 97 ? 17.277 -20.077 -10.864 1.00 33.01 127 GLU A CA 1
ATOM 800 C C . GLU A 1 97 ? 18.110 -19.160 -9.961 1.00 32.23 127 GLU A C 1
ATOM 801 O O . GLU A 1 97 ? 19.350 -19.322 -9.894 1.00 37.35 127 GLU A O 1
ATOM 807 N N . ILE A 1 98 ? 17.467 -18.317 -9.143 1.00 31.99 128 ILE A N 1
ATOM 808 C CA . ILE A 1 98 ? 18.210 -17.365 -8.283 1.00 31.71 128 ILE A CA 1
ATOM 809 C C . ILE A 1 98 ? 18.729 -18.037 -6.996 1.00 33.43 128 ILE A C 1
ATOM 810 O O . ILE A 1 98 ? 19.916 -17.844 -6.721 1.00 37.90 128 ILE A O 1
ATOM 815 N N . LEU A 1 99 ? 17.867 -18.696 -6.204 1.00 33.30 129 LEU A N 1
ATOM 816 C CA . LEU A 1 99 ? 18.206 -19.139 -4.817 1.00 36.58 129 LEU A CA 1
ATOM 817 C C . LEU A 1 99 ? 18.312 -20.668 -4.687 1.00 44.14 129 LEU A C 1
ATOM 818 O O . LEU A 1 99 ? 18.685 -21.122 -3.564 1.00 37.59 129 LEU A O 1
ATOM 823 N N . GLY A 1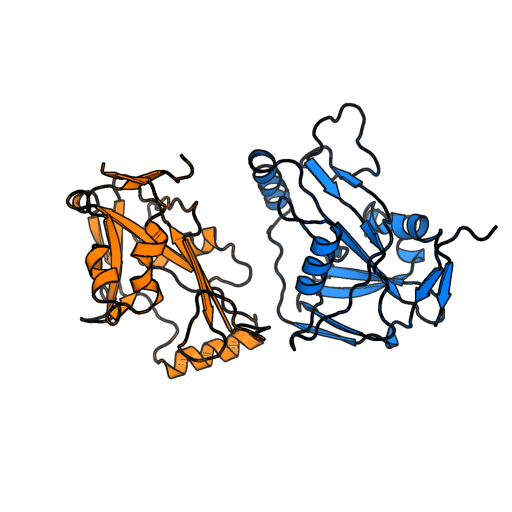 100 ? 18.002 -21.445 -5.740 1.00 43.97 130 GLY A N 1
ATOM 824 C CA . GLY A 1 100 ? 17.994 -22.929 -5.730 1.00 46.36 130 GLY A CA 1
ATOM 825 C C . GLY A 1 100 ? 19.373 -23.532 -5.483 1.00 45.05 130 GLY A C 1
ATOM 826 O O . GLY A 1 100 ? 20.362 -22.879 -5.806 1.00 41.89 130 GLY A O 1
ATOM 827 N N . ARG A 1 101 ? 19.456 -24.767 -4.965 1.00 51.79 131 ARG A N 1
ATOM 828 C CA . ARG A 1 101 ? 20.714 -25.311 -4.365 1.00 55.63 131 ARG A CA 1
ATOM 829 C C . ARG A 1 101 ? 21.718 -25.875 -5.392 1.00 53.12 131 ARG A C 1
ATOM 830 O O . ARG A 1 101 ? 21.298 -26.476 -6.393 1.00 57.81 131 ARG A O 1
ATOM 838 N N . GLN A 1 102 ? 23.012 -25.719 -5.080 1.00 61.03 132 GLN A N 1
ATOM 839 C CA . GLN A 1 102 ? 24.191 -26.232 -5.835 1.00 70.53 132 GLN A CA 1
ATOM 840 C C . GLN A 1 102 ? 24.240 -27.768 -5.842 1.00 71.45 132 GLN A C 1
ATOM 841 O O . GLN A 1 102 ? 24.974 -28.319 -6.692 1.00 64.80 132 GLN A O 1
ATOM 847 N N . ASP A 1 103 ? 23.565 -28.425 -4.888 1.00 68.89 133 ASP A N 1
ATOM 848 C CA . ASP A 1 103 ? 23.469 -29.909 -4.789 1.00 64.66 133 ASP A CA 1
ATOM 849 C C . ASP A 1 103 ? 22.208 -30.411 -5.502 1.00 56.18 133 ASP A C 1
ATOM 850 O O . ASP A 1 103 ? 21.998 -31.629 -5.502 1.00 58.60 133 ASP A O 1
ATOM 855 N N . GLY A 1 104 ? 21.404 -29.519 -6.089 1.00 62.72 134 GLY A N 1
ATOM 856 C CA . GLY A 1 104 ? 20.214 -29.889 -6.888 1.00 66.81 134 GLY A CA 1
ATOM 857 C C . GLY A 1 104 ? 19.202 -30.704 -6.093 1.00 74.65 134 GLY A C 1
ATOM 858 O O . GLY A 1 104 ? 18.765 -31.771 -6.586 1.00 82.56 134 GLY A O 1
ATOM 859 N N . VAL A 1 105 ? 18.836 -30.148 -4.937 1.00 73.00 135 VAL A N 1
ATOM 860 C CA . VAL A 1 105 ? 17.710 -30.593 -4.072 1.00 73.40 135 VAL A CA 1
ATOM 861 C C . VAL A 1 105 ? 16.666 -29.487 -4.281 1.00 68.01 135 VAL A C 1
ATOM 862 O O . VAL A 1 105 ? 17.051 -28.319 -4.305 1.00 61.53 135 VAL A O 1
ATOM 866 N N . LEU A 1 106 ? 15.406 -29.853 -4.441 1.00 69.46 136 LEU A N 1
ATOM 867 C CA . LEU A 1 106 ? 14.357 -28.870 -4.803 1.00 73.90 136 LEU A CA 1
ATOM 868 C C . LEU A 1 106 ? 13.742 -28.158 -3.602 1.00 69.72 136 LEU A C 1
ATOM 869 O O . LEU A 1 106 ? 13.300 -28.822 -2.674 1.00 65.72 136 LEU A O 1
ATOM 874 N N . GLN A 1 107 ? 13.578 -26.840 -3.722 1.00 61.34 137 GLN A N 1
ATOM 875 C CA . GLN A 1 107 ? 12.847 -26.107 -2.671 1.00 58.82 137 GLN A CA 1
ATOM 876 C C . GLN A 1 107 ? 11.370 -26.410 -2.894 1.00 54.33 137 GLN A C 1
ATOM 877 O O . GLN A 1 107 ? 10.958 -26.696 -4.015 1.00 51.49 137 GLN A O 1
ATOM 883 N N . ASP A 1 108 ? 10.597 -26.386 -1.832 1.00 50.78 138 ASP A N 1
ATOM 884 C CA . ASP A 1 108 ? 9.156 -26.598 -2.038 1.00 53.65 138 ASP A CA 1
ATOM 885 C C . ASP A 1 108 ? 8.557 -25.203 -1.939 1.00 41.17 138 ASP A C 1
ATOM 886 O O . ASP A 1 108 ? 8.305 -24.772 -0.836 1.00 41.91 138 ASP A O 1
ATOM 891 N N . TRP A 1 109 ? 8.452 -24.513 -3.069 1.00 40.20 139 TRP A N 1
ATOM 892 C CA . TRP A 1 109 ? 7.878 -23.149 -3.057 1.00 35.00 139 TRP A CA 1
ATOM 893 C C . TRP A 1 109 ? 6.365 -23.267 -2.924 1.00 29.81 139 TRP A C 1
ATOM 894 O O . TRP A 1 109 ? 5.805 -24.041 -3.624 1.00 36.12 139 TRP A O 1
ATOM 905 N N . VAL A 1 110 ? 5.772 -22.530 -2.001 1.00 28.42 140 VAL A N 1
ATOM 906 C CA . VAL A 1 110 ? 4.297 -22.496 -1.791 1.00 27.06 140 VAL A CA 1
ATOM 907 C C . VAL A 1 110 ? 3.832 -21.065 -2.091 1.00 26.14 140 VAL A C 1
ATOM 908 O O . VAL A 1 110 ? 4.289 -20.166 -1.414 1.00 27.17 140 VAL A O 1
ATOM 912 N N . ILE A 1 111 ? 2.997 -20.914 -3.122 1.00 25.24 141 ILE A N 1
ATOM 913 C CA . ILE A 1 111 ? 2.441 -19.612 -3.613 1.00 26.92 141 ILE A CA 1
ATOM 914 C C . ILE A 1 111 ? 0.916 -19.664 -3.708 1.00 27.86 141 ILE A C 1
ATOM 915 O O . ILE A 1 111 ? 0.393 -20.180 -4.717 1.00 36.00 141 ILE A O 1
ATOM 920 N N . ASP A 1 112 ? 0.215 -18.982 -2.815 1.00 32.86 142 ASP A N 1
ATOM 921 C CA . ASP A 1 112 ? -1.263 -19.065 -2.727 1.00 33.51 142 ASP A CA 1
ATOM 922 C C . ASP A 1 112 ? -1.890 -17.665 -2.727 1.00 31.36 142 ASP A C 1
ATOM 923 O O . ASP A 1 112 ? -3.124 -17.638 -2.739 1.00 31.79 142 ASP A O 1
ATOM 928 N N . ASP A 1 113 ? -1.127 -16.537 -2.697 1.00 25.30 143 ASP A N 1
ATOM 929 C CA . ASP A 1 113 ? -1.746 -15.204 -2.485 1.00 23.19 143 ASP A CA 1
ATOM 930 C C . ASP A 1 113 ? -1.148 -14.189 -3.459 1.00 20.51 143 ASP A C 1
ATOM 931 O O . ASP A 1 113 ? 0.094 -14.059 -3.493 1.00 21.36 143 ASP A O 1
ATOM 936 N N . CYS A 1 114 ? -1.948 -13.416 -4.163 1.00 20.69 144 CYS A N 1
ATOM 937 C CA . CYS A 1 114 ? -1.545 -12.160 -4.893 1.00 19.89 144 CYS A CA 1
ATOM 938 C C . CYS A 1 114 ? -1.459 -10.997 -3.925 1.00 20.93 144 CYS A C 1
ATOM 939 O O . CYS A 1 114 ? -2.414 -10.751 -3.144 1.00 23.08 144 CYS A O 1
ATOM 942 N N . ILE A 1 115 ? -0.295 -10.332 -3.910 0.34 16.97 145 ILE A N 1
ATOM 943 C CA . ILE A 1 115 ? -0.015 -9.127 -3.076 0.34 18.33 145 ILE A CA 1
ATOM 944 C C . ILE A 1 115 ? -0.494 -7.872 -3.811 0.34 17.57 145 ILE A C 1
ATOM 945 O O . ILE A 1 115 ? -1.076 -7.016 -3.116 0.34 17.36 145 ILE A O 1
ATOM 950 N N . GLY A 1 116 ? -0.255 -7.763 -5.124 1.00 19.90 146 GLY A N 1
ATOM 951 C CA . GLY A 1 116 ? -0.489 -6.540 -5.931 1.00 22.34 146 GLY A CA 1
ATOM 952 C C . GLY A 1 116 ? -0.113 -6.609 -7.392 1.00 21.95 146 GLY A C 1
ATOM 953 O O . GLY A 1 116 ? 0.374 -7.686 -7.863 1.00 21.60 146 GLY A O 1
ATOM 954 N N . ASN A 1 117 ? -0.393 -5.562 -8.161 1.00 21.82 147 ASN A N 1
ATOM 955 C CA . ASN A 1 117 ? -0.216 -5.433 -9.621 1.00 20.82 147 ASN A CA 1
ATOM 956 C C . ASN A 1 117 ? 0.307 -4.013 -9.895 1.00 22.92 147 ASN A C 1
ATOM 957 O O . ASN A 1 117 ? -0.247 -3.080 -9.324 1.00 24.01 147 ASN A O 1
ATOM 962 N N . TRP A 1 118 ? 1.385 -3.898 -10.683 1.00 20.96 148 TRP A N 1
ATOM 963 C CA . TRP A 1 118 ? 1.963 -2.609 -11.124 1.00 20.67 148 TRP A CA 1
ATOM 964 C C . TRP A 1 118 ? 2.104 -2.587 -12.647 1.00 23.54 148 TRP A C 1
ATOM 965 O O . TRP A 1 118 ? 2.397 -3.604 -13.303 1.00 23.54 148 TRP A O 1
ATOM 976 N N . TRP A 1 119 ? 1.966 -1.404 -13.239 1.00 20.76 149 TRP A N 1
ATOM 977 C CA . TRP A 1 119 ? 1.960 -1.169 -14.694 1.00 22.17 149 TRP A CA 1
ATOM 978 C C . TRP A 1 119 ? 2.915 -0.031 -15.078 1.00 21.21 149 TRP A C 1
ATOM 979 O O . TRP A 1 119 ? 3.036 0.940 -14.337 1.00 24.17 149 TRP A O 1
ATOM 990 N N . ARG A 1 120 ? 3.684 -0.286 -16.117 1.00 22.09 150 ARG A N 1
ATOM 991 C CA . ARG A 1 120 ? 4.667 0.684 -16.660 1.00 24.38 150 ARG A CA 1
ATOM 992 C C . ARG A 1 120 ? 4.125 1.218 -17.980 1.00 23.88 150 ARG A C 1
ATOM 993 O O . ARG A 1 120 ? 3.997 0.481 -18.980 1.00 23.65 150 ARG A O 1
ATOM 1001 N N . PRO A 1 121 ? 3.679 2.509 -18.052 1.00 25.58 151 PRO A N 1
ATOM 1002 C CA . PRO A 1 121 ? 3.043 2.997 -19.276 1.00 27.05 151 PRO A CA 1
ATOM 1003 C C . PRO A 1 121 ? 3.994 3.284 -20.447 1.00 25.43 151 PRO A C 1
ATOM 1004 O O . PRO A 1 121 ? 3.489 3.118 -21.560 1.00 27.88 151 PRO A O 1
ATOM 1008 N N . ASN A 1 122 ? 5.265 3.602 -20.168 1.00 27.74 152 ASN A N 1
ATOM 1009 C CA . ASN A 1 122 ? 6.252 3.975 -21.212 1.00 31.18 152 ASN A CA 1
ATOM 1010 C C . ASN A 1 122 ? 7.551 3.185 -21.047 1.00 31.06 152 ASN A C 1
ATOM 1011 O O . ASN A 1 122 ? 7.695 2.431 -20.068 1.00 27.76 152 ASN A O 1
ATOM 1016 N N . PHE A 1 123 ? 8.519 3.327 -21.959 1.00 29.34 153 PHE A N 1
ATOM 1017 C CA . PHE A 1 123 ? 9.868 2.729 -21.815 1.00 28.08 153 PHE A CA 1
ATOM 1018 C C . PHE A 1 123 ? 10.701 3.664 -20.935 1.00 29.31 153 PHE A C 1
ATOM 1019 O O . PHE A 1 123 ? 11.686 4.254 -21.381 1.00 32.68 153 PHE A O 1
ATOM 1027 N N . GLU A 1 124 ? 10.283 3.835 -19.681 1.00 27.70 154 GLU A N 1
ATOM 1028 C CA . GLU A 1 124 ? 10.805 4.818 -18.699 1.00 33.59 154 GLU A CA 1
ATOM 1029 C C . GLU A 1 124 ? 10.560 4.237 -17.305 1.00 29.96 154 GLU A C 1
ATOM 1030 O O . GLU A 1 124 ? 9.735 3.308 -17.127 1.00 26.96 154 GLU A O 1
ATOM 1036 N N . PRO A 1 125 ? 11.319 4.699 -16.296 1.00 30.88 155 PRO A N 1
ATOM 1037 C CA . PRO A 1 125 ? 11.217 4.179 -14.925 1.00 28.60 155 PRO A CA 1
ATOM 1038 C C . PRO A 1 125 ? 9.824 4.164 -14.272 1.00 29.91 155 PRO A C 1
ATOM 1039 O O . PRO A 1 125 ? 9.540 3.218 -13.521 1.00 28.62 155 PRO A O 1
ATOM 1043 N N . PRO A 1 126 ? 8.927 5.153 -14.482 1.00 29.96 156 PRO A N 1
ATOM 1044 C CA . PRO A 1 126 ? 7.679 5.207 -13.704 1.00 28.62 156 PRO A CA 1
ATOM 1045 C C . PRO A 1 126 ? 6.767 3.964 -13.795 1.00 26.02 156 PRO A C 1
ATOM 1046 O O . PRO A 1 126 ? 6.473 3.509 -14.875 1.00 26.36 156 PRO A O 1
ATOM 1050 N N . GLN A 1 127 ? 6.310 3.492 -12.606 1.00 26.65 157 GLN A N 1
ATOM 1051 C CA . GLN A 1 127 ? 5.361 2.366 -12.460 1.00 26.17 157 GLN A CA 1
ATOM 1052 C C . GLN A 1 127 ? 4.222 2.818 -11.528 1.00 25.50 157 GLN A C 1
ATOM 1053 O O . GLN A 1 127 ? 4.487 3.570 -10.577 1.00 26.07 157 GLN A O 1
ATOM 1059 N N . TYR A 1 128 ? 3.013 2.321 -11.761 1.00 22.35 158 TYR A N 1
ATOM 1060 C CA . TYR A 1 128 ? 1.781 2.704 -10.993 1.00 23.94 158 TYR A CA 1
ATOM 1061 C C . TYR A 1 128 ? 0.974 1.473 -10.599 1.00 23.22 158 TYR A C 1
ATOM 1062 O O . TYR A 1 128 ? 0.934 0.499 -11.335 1.00 24.05 158 TYR A O 1
ATOM 1071 N N . PRO A 1 129 ? 0.229 1.535 -9.466 1.00 21.86 159 PRO A N 1
ATOM 1072 C CA . PRO A 1 129 ? -0.602 0.389 -9.066 1.00 22.75 159 PRO A CA 1
ATOM 1073 C C . PRO A 1 129 ? -1.969 0.321 -9.788 1.00 23.19 159 PRO A C 1
ATOM 1074 O O . PRO A 1 129 ? -2.896 -0.333 -9.326 1.00 26.76 159 PRO A O 1
ATOM 1078 N N . TYR A 1 130 ? -2.059 0.861 -11.013 1.00 24.46 160 TYR A N 1
ATOM 1079 C CA . TYR A 1 130 ? -3.232 0.921 -11.920 1.00 24.59 160 TYR A CA 1
ATOM 1080 C C . TYR A 1 130 ? -2.729 1.279 -13.327 1.00 28.85 160 TYR A C 1
ATOM 1081 O O . TYR A 1 130 ? -1.640 1.803 -13.391 1.00 27.35 160 TYR A O 1
ATOM 1090 N N . ILE A 1 131 ? -3.513 1.085 -14.395 1.00 30.98 161 ILE A N 1
ATOM 1091 C CA . ILE A 1 131 ? -3.201 1.594 -15.779 1.00 34.06 161 ILE A CA 1
ATOM 1092 C C . ILE A 1 131 ? -3.557 3.090 -15.825 1.00 32.18 161 ILE A C 1
ATOM 1093 O O . ILE A 1 131 ? -4.682 3.433 -15.477 1.00 37.40 161 ILE A O 1
ATOM 1098 N N . PRO A 1 132 ? -2.598 4.018 -16.025 1.00 32.38 162 PRO A N 1
ATOM 1099 C CA . PRO A 1 132 ? -2.903 5.451 -16.031 1.00 33.83 162 PRO A CA 1
ATOM 1100 C C . PRO A 1 132 ? -3.887 5.858 -17.138 1.00 38.61 162 PRO A C 1
ATOM 1101 O O . PRO A 1 132 ? -4.090 5.143 -18.065 1.00 34.97 162 PRO A O 1
ATOM 1105 N N . ALA A 1 133 ? -4.490 7.031 -16.951 1.00 38.18 163 ALA A N 1
ATOM 1106 C CA . ALA A 1 133 ? -5.381 7.699 -17.912 1.00 38.27 163 ALA A CA 1
ATOM 1107 C C . ALA A 1 133 ? -4.720 7.689 -19.290 1.00 34.46 163 ALA A C 1
ATOM 1108 O O . ALA A 1 133 ? -3.512 8.089 -19.407 1.00 35.83 163 ALA A O 1
ATOM 1110 N N . HIS A 1 134 ? -5.513 7.339 -20.290 1.00 35.71 164 HIS A N 1
ATOM 1111 C CA . HIS A 1 134 ? -5.165 7.498 -21.730 1.00 37.06 164 HIS A CA 1
ATOM 1112 C C . HIS A 1 134 ? -4.188 6.393 -22.183 1.00 39.81 164 HIS A C 1
ATOM 1113 O O . HIS A 1 134 ? -3.808 6.400 -23.383 1.00 37.88 164 HIS A O 1
ATOM 1120 N N . ILE A 1 135 ? -3.788 5.468 -21.304 1.00 38.29 165 ILE A N 1
ATOM 1121 C CA . ILE A 1 135 ? -2.796 4.424 -21.692 1.00 37.38 165 ILE A CA 1
ATOM 1122 C C . ILE A 1 135 ? -3.544 3.156 -22.127 1.00 38.60 165 ILE A C 1
ATOM 1123 O O . ILE A 1 135 ? -4.273 2.595 -21.317 1.00 42.88 165 ILE A O 1
ATOM 1128 N N . THR A 1 136 ? -3.400 2.778 -23.407 1.00 39.86 166 THR A N 1
ATOM 1129 C CA . THR A 1 136 ? -4.074 1.615 -24.039 1.00 41.79 166 THR A CA 1
ATOM 1130 C C . THR A 1 136 ? -3.062 0.469 -24.199 1.00 38.68 166 THR A C 1
ATOM 1131 O O . THR A 1 136 ? -3.481 -0.707 -24.175 1.00 44.51 166 THR A O 1
ATOM 1135 N N . LYS A 1 137 ? -1.774 0.788 -24.313 1.00 37.75 167 LYS A N 1
ATOM 1136 C CA . LYS A 1 137 ? -0.711 -0.232 -24.544 1.00 38.83 167 LYS A CA 1
ATOM 1137 C C . LYS A 1 137 ? 0.362 -0.098 -23.460 1.00 31.12 167 LYS A C 1
ATOM 1138 O O . LYS A 1 137 ? 1.442 0.431 -23.704 1.00 31.45 167 LYS A O 1
ATOM 1140 N N . PRO A 1 138 ? 0.138 -0.581 -22.217 1.00 29.85 168 PRO A N 1
ATOM 1141 C CA . PRO A 1 138 ? 1.213 -0.552 -21.215 1.00 26.85 168 PRO A CA 1
ATOM 1142 C C . PRO A 1 138 ? 2.376 -1.441 -21.693 1.00 26.09 168 PRO A C 1
ATOM 1143 O O . PRO A 1 138 ? 2.135 -2.423 -22.385 1.00 28.79 168 PRO A O 1
ATOM 1147 N N . LYS A 1 139 ? 3.579 -1.039 -21.348 1.00 23.04 169 LYS A N 1
ATOM 1148 C CA . LYS A 1 139 ? 4.862 -1.667 -21.813 1.00 25.04 169 LYS A CA 1
ATOM 1149 C C . LYS A 1 139 ? 5.260 -2.843 -20.900 1.00 24.82 169 LYS A C 1
ATOM 1150 O O . LYS A 1 139 ? 5.953 -3.764 -21.402 1.00 24.77 169 LYS A O 1
ATOM 1156 N N . GLU A 1 140 ? 4.865 -2.856 -19.633 1.00 22.93 170 GLU A N 1
ATOM 1157 C CA . GLU A 1 140 ? 5.151 -3.965 -18.681 1.00 22.83 170 GLU A CA 1
ATOM 1158 C C . GLU A 1 140 ? 4.002 -4.074 -17.678 1.00 23.46 170 GLU A C 1
ATOM 1159 O O . GLU A 1 140 ? 3.425 -3.042 -17.257 1.00 22.75 170 GLU A O 1
ATOM 1165 N N . HIS A 1 141 ? 3.645 -5.304 -17.322 1.00 20.21 171 HIS A N 1
ATOM 1166 C CA . HIS A 1 141 ? 2.714 -5.675 -16.218 1.00 21.70 171 HIS A CA 1
ATOM 1167 C C . HIS A 1 141 ? 3.493 -6.502 -15.197 1.00 23.44 171 HIS A C 1
ATOM 1168 O O . HIS A 1 141 ? 3.962 -7.627 -15.604 1.00 23.58 171 HIS A O 1
ATOM 1175 N N . LYS A 1 142 ? 3.606 -6.037 -13.951 1.00 20.89 172 LYS A N 1
ATOM 1176 C CA . LYS A 1 142 ? 4.343 -6.728 -12.881 1.00 20.61 172 LYS A CA 1
ATOM 1177 C C . LYS A 1 142 ? 3.350 -7.263 -11.840 1.00 21.01 172 LYS A C 1
ATOM 1178 O O . LYS A 1 142 ? 2.490 -6.503 -11.391 1.00 22.22 172 LYS A O 1
ATOM 1184 N N A LYS A 1 143 ? 3.509 -8.542 -11.471 0.50 19.83 173 LYS A N 1
ATOM 1185 N N B LYS A 1 143 ? 3.461 -8.547 -11.482 0.50 20.46 173 LYS A N 1
ATOM 1186 C CA A LYS A 1 143 ? 2.622 -9.188 -10.469 0.50 19.18 173 LYS A CA 1
ATOM 1187 C CA B LYS A 1 143 ? 2.600 -9.222 -10.474 0.50 20.00 173 LYS A CA 1
ATOM 1188 C C A LYS A 1 143 ? 3.435 -9.621 -9.244 0.50 19.10 173 LYS A C 1
ATOM 1189 C C B LYS A 1 143 ? 3.463 -9.563 -9.250 0.50 19.56 173 LYS A C 1
ATOM 1190 O O A LYS A 1 143 ? 4.508 -10.206 -9.441 0.50 19.22 173 LYS A O 1
ATOM 1191 O O B LYS A 1 143 ? 4.593 -10.101 -9.434 0.50 18.03 173 LYS A O 1
ATOM 1202 N N . LEU A 1 144 ? 2.995 -9.251 -8.040 1.00 19.84 174 LEU A N 1
ATOM 1203 C CA . LEU A 1 144 ? 3.643 -9.635 -6.778 1.00 20.47 174 LEU A CA 1
ATOM 1204 C C . LEU A 1 144 ? 2.848 -10.737 -6.084 1.00 19.76 174 LEU A C 1
ATOM 1205 O O . LEU A 1 144 ? 1.575 -10.643 -6.035 1.00 20.46 174 LEU A O 1
ATOM 1210 N N . PHE A 1 145 ? 3.527 -11.757 -5.558 1.00 18.21 175 PHE A N 1
ATOM 1211 C CA . PHE A 1 145 ? 2.944 -12.880 -4.805 1.00 18.72 175 PHE A CA 1
ATOM 1212 C C . PHE A 1 145 ? 3.637 -13.066 -3.457 1.00 18.43 175 PHE A C 1
ATOM 1213 O O . PHE A 1 145 ? 4.881 -12.829 -3.343 1.00 20.54 175 PHE A O 1
ATOM 1221 N N . LEU A 1 146 ? 2.891 -13.467 -2.438 1.00 19.25 176 LEU A N 1
ATOM 1222 C CA . LEU A 1 146 ? 3.439 -13.908 -1.134 1.00 19.89 176 LEU A CA 1
ATOM 1223 C C . LEU A 1 146 ? 3.917 -15.364 -1.230 1.00 21.25 176 LEU A C 1
ATOM 1224 O O . LEU A 1 146 ? 3.099 -16.232 -1.629 1.00 21.31 176 LEU A O 1
ATOM 1229 N N . VAL A 1 147 ? 5.185 -15.623 -0.910 1.00 21.77 177 VAL A N 1
ATOM 1230 C CA . VAL A 1 147 ? 5.802 -16.982 -0.959 1.00 23.60 177 VAL A CA 1
ATOM 1231 C C . VAL A 1 147 ? 5.876 -17.501 0.478 1.00 25.78 177 VAL A C 1
ATOM 1232 O O . VAL A 1 147 ? 6.694 -16.939 1.253 1.00 29.71 177 VAL A O 1
ATOM 1236 N N . GLN A 1 148 ? 5.064 -18.478 0.842 1.00 23.66 178 GLN A N 1
ATOM 1237 C CA . GLN A 1 148 ? 5.073 -19.104 2.210 1.00 26.56 178 GLN A CA 1
ATOM 1238 C C . GLN A 1 148 ? 6.310 -20.005 2.318 1.00 29.95 178 GLN A C 1
ATOM 1239 O O . GLN A 1 148 ? 6.397 -20.982 1.577 1.00 32.52 178 GLN A O 1
ATOM 1245 N N . LEU A 1 149 ? 7.246 -19.689 3.215 1.00 25.65 179 LEU A N 1
ATOM 1246 C CA . LEU A 1 149 ? 8.474 -20.512 3.410 1.00 24.64 179 LEU A CA 1
ATOM 1247 C C . LEU A 1 149 ? 8.186 -21.727 4.298 1.00 30.63 179 LEU A C 1
ATOM 1248 O O . LEU A 1 149 ? 7.253 -21.724 5.124 1.00 28.98 179 LEU A O 1
ATOM 1253 N N . GLN A 1 150 ? 8.961 -22.781 4.074 1.00 28.71 180 GLN A N 1
ATOM 1254 C CA . GLN A 1 150 ? 8.995 -23.945 4.988 1.00 31.70 180 GLN A CA 1
ATOM 1255 C C . GLN A 1 150 ? 9.674 -23.554 6.319 1.00 31.17 180 GLN A C 1
ATOM 1256 O O . GLN A 1 150 ? 10.360 -22.520 6.365 1.00 28.92 180 GLN A O 1
ATOM 1262 N N . GLU A 1 151 ? 9.504 -24.382 7.360 1.00 31.30 181 GLU A N 1
ATOM 1263 C CA . GLU A 1 151 ? 10.121 -24.174 8.701 1.00 32.79 181 GLU A CA 1
ATOM 1264 C C . GLU A 1 151 ? 11.625 -23.945 8.576 1.00 30.75 181 GLU A C 1
ATOM 1265 O O . GLU A 1 151 ? 12.125 -23.036 9.246 1.00 31.28 181 GLU A O 1
ATOM 1271 N N . LYS A 1 152 ? 12.342 -24.760 7.779 1.00 34.14 182 LYS A N 1
ATOM 1272 C CA . LYS A 1 152 ? 13.776 -24.575 7.485 1.00 32.89 182 LYS A CA 1
ATOM 1273 C C . LYS A 1 152 ? 14.081 -24.702 5.989 1.00 30.50 182 LYS A C 1
ATOM 1274 O O . LYS A 1 152 ? 13.386 -25.415 5.327 1.00 34.34 182 LYS A O 1
ATOM 1280 N N . ALA A 1 153 ? 15.165 -24.086 5.536 1.00 32.01 183 ALA A N 1
ATOM 1281 C CA . ALA A 1 153 ? 15.620 -24.179 4.129 1.00 32.47 183 ALA A CA 1
ATOM 1282 C C . ALA A 1 153 ? 17.049 -23.690 4.000 1.00 29.56 183 ALA A C 1
ATOM 1283 O O . ALA A 1 153 ? 17.489 -22.913 4.867 1.00 30.82 183 ALA A O 1
ATOM 1285 N N . LEU A 1 154 ? 17.781 -24.198 2.974 1.00 32.38 184 LEU A N 1
ATOM 1286 C CA . LEU A 1 154 ? 19.130 -23.726 2.571 1.00 37.53 184 LEU A CA 1
ATOM 1287 C C . LEU A 1 154 ? 18.959 -22.983 1.239 1.00 30.87 184 LEU A C 1
ATOM 1288 O O . LEU A 1 154 ? 18.369 -23.590 0.318 1.00 36.13 184 LEU A O 1
ATOM 1293 N N . PHE A 1 155 ? 19.388 -21.732 1.174 1.00 34.96 185 PHE A N 1
ATOM 1294 C CA . PHE A 1 155 ? 19.323 -20.915 -0.064 1.00 34.66 185 PHE A CA 1
ATOM 1295 C C . PHE A 1 155 ? 20.748 -20.673 -0.563 1.00 37.36 185 PHE A C 1
ATOM 1296 O O . PHE A 1 155 ? 21.608 -20.259 0.255 1.00 39.21 185 PHE A O 1
ATOM 1304 N N . ALA A 1 156 ? 20.998 -20.861 -1.864 1.00 33.45 186 ALA A N 1
ATOM 1305 C CA . ALA A 1 156 ? 22.323 -20.571 -2.449 1.00 36.67 186 ALA A CA 1
ATOM 1306 C C . ALA A 1 156 ? 22.271 -19.193 -3.098 1.00 32.05 186 ALA A C 1
ATOM 1307 O O . ALA A 1 156 ? 21.523 -19.066 -4.105 1.00 39.69 186 ALA A O 1
ATOM 1309 N N . VAL A 1 157 ? 22.948 -18.218 -2.507 1.00 33.15 187 VAL A N 1
ATOM 1310 C CA . VAL A 1 157 ? 22.904 -16.808 -2.981 1.00 33.59 187 VAL A CA 1
ATOM 1311 C C . VAL A 1 157 ? 24.026 -16.589 -3.987 1.00 37.14 187 VAL A C 1
ATOM 1312 O O . VAL A 1 157 ? 25.199 -16.736 -3.657 1.00 39.38 187 VAL A O 1
ATOM 1316 N N . PRO A 1 158 ? 23.720 -16.217 -5.241 1.00 35.36 188 PRO A N 1
ATOM 1317 C CA . PRO A 1 158 ? 24.792 -15.911 -6.189 1.00 36.63 188 PRO A CA 1
ATOM 1318 C C . PRO A 1 158 ? 25.805 -14.955 -5.556 1.00 39.04 188 PRO A C 1
ATOM 1319 O O . PRO A 1 158 ? 25.445 -14.047 -4.854 1.00 38.41 188 PRO A O 1
ATOM 1323 N N . LYS A 1 159 ? 27.104 -15.191 -5.834 1.00 40.55 189 LYS A N 1
ATOM 1324 C CA . LYS A 1 159 ? 28.234 -14.557 -5.117 1.00 40.43 189 LYS A CA 1
ATOM 1325 C C . LYS A 1 159 ? 28.254 -13.037 -5.315 1.00 41.37 189 LYS A C 1
ATOM 1326 O O . LYS A 1 159 ? 28.805 -12.362 -4.422 1.00 41.45 189 LYS A O 1
ATOM 1328 N N . ASN A 1 160 ? 27.675 -12.498 -6.403 1.00 37.90 190 ASN A N 1
ATOM 1329 C CA . ASN A 1 160 ? 27.613 -11.028 -6.646 1.00 43.82 190 ASN A CA 1
ATOM 1330 C C . ASN A 1 160 ? 26.416 -10.384 -5.910 1.00 39.20 190 ASN A C 1
ATOM 1331 O O . ASN A 1 160 ? 26.260 -9.160 -6.056 1.00 41.17 190 ASN A O 1
ATOM 1336 N N . TYR A 1 161 ? 25.616 -11.159 -5.171 1.00 41.11 191 TYR A N 1
ATOM 1337 C CA . TYR A 1 161 ? 24.436 -10.691 -4.377 1.00 41.92 191 TYR A CA 1
ATOM 1338 C C . TYR A 1 161 ? 24.617 -11.021 -2.882 1.00 45.85 191 TYR A C 1
ATOM 1339 O O . TYR A 1 161 ? 25.300 -12.060 -2.579 1.00 43.83 191 TYR A O 1
ATOM 1348 N N . LYS A 1 162 ? 23.993 -10.215 -1.993 1.00 39.97 192 LYS A N 1
ATOM 1349 C CA . LYS A 1 162 ? 23.682 -10.531 -0.567 1.00 42.04 192 LYS A CA 1
ATOM 1350 C C . LYS A 1 162 ? 22.150 -10.672 -0.393 1.00 36.20 192 LYS A C 1
ATOM 1351 O O . LYS A 1 162 ? 21.475 -9.822 -0.990 1.00 45.63 192 LYS A O 1
ATOM 1353 N N . LEU A 1 163 ? 21.645 -11.721 0.287 1.00 40.08 193 LEU A N 1
ATOM 1354 C CA . LEU A 1 163 ? 20.240 -11.825 0.786 1.00 39.14 193 LEU A CA 1
ATOM 1355 C C . LEU A 1 163 ? 20.187 -11.071 2.118 1.00 39.52 193 LEU A C 1
ATOM 1356 O O . LEU A 1 163 ? 20.975 -11.424 3.041 1.00 43.02 193 LEU A O 1
ATOM 1361 N N . VAL A 1 164 ? 19.391 -9.998 2.218 1.00 34.42 194 VAL A N 1
ATOM 1362 C CA . VAL A 1 164 ? 19.324 -9.183 3.464 1.00 31.66 194 VAL A CA 1
ATOM 1363 C C . VAL A 1 164 ? 17.898 -9.215 4.002 1.00 32.12 194 VAL A C 1
ATOM 1364 O O . VAL A 1 164 ? 16.957 -9.229 3.174 1.00 34.33 194 VAL A O 1
ATOM 1368 N N . ALA A 1 165 ? 17.760 -9.223 5.314 1.00 30.68 195 ALA A N 1
ATOM 1369 C CA . ALA A 1 165 ? 16.438 -9.202 5.990 1.00 28.96 195 ALA A CA 1
ATOM 1370 C C . ALA A 1 165 ? 16.134 -7.758 6.405 1.00 33.29 195 ALA A C 1
ATOM 1371 O O . ALA A 1 165 ? 16.832 -7.214 7.319 1.00 33.26 195 ALA A O 1
ATOM 1373 N N . ALA A 1 166 ? 15.141 -7.110 5.772 1.00 31.23 196 ALA A N 1
ATOM 1374 C CA . ALA A 1 166 ? 14.770 -5.709 6.061 1.00 29.07 196 ALA A CA 1
ATOM 1375 C C . ALA A 1 166 ? 13.516 -5.693 6.932 1.00 30.62 196 ALA A C 1
ATOM 1376 O O . ALA A 1 166 ? 12.507 -6.285 6.570 1.00 27.42 196 ALA A O 1
ATOM 1378 N N . PRO A 1 167 ? 13.522 -4.995 8.080 1.00 29.45 197 PRO A N 1
ATOM 1379 C CA . PRO A 1 167 ? 12.351 -4.850 8.906 1.00 29.37 197 PRO A CA 1
ATOM 1380 C C . PRO A 1 167 ? 11.355 -3.919 8.208 1.00 24.22 197 PRO A C 1
ATOM 1381 O O . PRO A 1 167 ? 11.717 -3.003 7.504 1.00 26.50 197 PRO A O 1
ATOM 1385 N N . LEU A 1 168 ? 10.073 -4.101 8.514 1.00 27.83 198 LEU A N 1
ATOM 1386 C CA . LEU A 1 168 ? 9.040 -3.276 7.858 1.00 27.28 198 LEU A CA 1
ATOM 1387 C C . LEU A 1 168 ? 9.268 -1.776 8.098 1.00 28.09 198 LEU A C 1
ATOM 1388 O O . LEU A 1 168 ? 9.056 -0.953 7.157 1.00 28.74 198 LEU A O 1
ATOM 1393 N N . PHE A 1 169 ? 9.651 -1.376 9.337 1.00 28.97 199 PHE A N 1
ATOM 1394 C CA . PHE A 1 169 ? 9.771 0.086 9.620 1.00 29.67 199 PHE A CA 1
ATOM 1395 C C . PHE A 1 169 ? 10.799 0.730 8.692 1.00 29.48 199 PHE A C 1
ATOM 1396 O O . PHE A 1 169 ? 10.686 1.916 8.347 1.00 32.11 199 PHE A O 1
ATOM 1404 N N . GLU A 1 170 ? 11.825 -0.020 8.269 1.00 28.67 200 GLU A N 1
ATOM 1405 C CA . GLU A 1 170 ? 12.880 0.567 7.409 1.00 32.60 200 GLU A CA 1
ATOM 1406 C C . GLU A 1 170 ? 12.367 0.818 5.988 1.00 28.66 200 GLU A C 1
ATOM 1407 O O . GLU A 1 170 ? 12.806 1.744 5.299 1.00 33.18 200 GLU A O 1
ATOM 1413 N N . LEU A 1 171 ? 11.418 -0.020 5.521 1.00 27.92 201 LEU A N 1
ATOM 1414 C CA . LEU A 1 171 ? 10.801 0.142 4.191 1.00 26.08 201 LEU A CA 1
ATOM 1415 C C . LEU A 1 171 ? 9.777 1.268 4.178 1.00 25.63 201 LEU A C 1
ATOM 1416 O O . LEU A 1 171 ? 9.655 1.902 3.162 1.00 27.84 201 LEU A O 1
ATOM 1421 N N . TYR A 1 172 ? 9.005 1.419 5.265 1.00 26.84 202 TYR A N 1
ATOM 1422 C CA . TYR A 1 172 ? 7.844 2.331 5.320 1.00 30.45 202 TYR A CA 1
ATOM 1423 C C . TYR A 1 172 ? 8.225 3.794 5.083 1.00 34.16 202 TYR A C 1
ATOM 1424 O O . TYR A 1 172 ? 9.197 4.227 5.683 1.00 36.83 202 TYR A O 1
ATOM 1433 N N . ASP A 1 173 ? 7.518 4.443 4.154 1.00 34.85 203 ASP A N 1
ATOM 1434 C CA . ASP A 1 173 ? 7.744 5.829 3.675 1.00 41.27 203 ASP A CA 1
ATOM 1435 C C . ASP A 1 173 ? 9.198 6.016 3.231 1.00 42.63 203 ASP A C 1
ATOM 1436 O O . ASP A 1 173 ? 9.689 7.138 3.372 1.00 45.91 203 ASP A O 1
ATOM 1441 N N . ASN A 1 174 ? 9.836 4.999 2.642 1.00 37.36 204 ASN A N 1
ATOM 1442 C CA . ASN A 1 174 ? 11.256 5.077 2.184 1.00 37.76 204 ASN A CA 1
ATOM 1443 C C . ASN A 1 174 ? 11.356 4.749 0.687 1.00 38.54 204 ASN A C 1
ATOM 1444 O O . ASN A 1 174 ? 12.185 3.918 0.335 1.00 37.82 204 ASN A O 1
ATOM 1449 N N . ALA A 1 175 ? 10.605 5.427 -0.181 1.00 36.51 205 ALA A N 1
ATOM 1450 C CA . ALA A 1 175 ? 10.667 5.242 -1.653 1.00 43.87 205 ALA A CA 1
ATOM 1451 C C . ALA A 1 175 ? 12.030 5.657 -2.197 1.00 49.74 205 ALA A C 1
ATOM 1452 O O . ALA A 1 175 ? 12.570 4.978 -3.080 1.00 47.70 205 ALA A O 1
ATOM 1454 N N . PRO A 1 176 ? 12.615 6.791 -1.732 1.00 55.56 206 PRO A N 1
ATOM 1455 C CA . PRO A 1 176 ? 13.971 7.157 -2.155 1.00 50.01 206 PRO A CA 1
ATOM 1456 C C . PRO A 1 176 ? 14.914 5.958 -1.979 1.00 49.09 206 PRO A C 1
ATOM 1457 O O . PRO A 1 176 ? 15.620 5.646 -2.898 1.00 56.91 206 PRO A O 1
ATOM 1461 N N . GLY A 1 177 ? 14.889 5.294 -0.821 1.00 45.18 207 GLY A N 1
ATOM 1462 C CA . GLY A 1 177 ? 15.746 4.127 -0.540 1.00 43.00 207 GLY A CA 1
ATOM 1463 C C . GLY A 1 177 ? 15.396 2.964 -1.454 1.00 48.33 207 GLY A C 1
ATOM 1464 O O . GLY A 1 177 ? 16.314 2.410 -2.084 1.00 47.25 207 GLY A O 1
ATOM 1465 N N . TYR A 1 178 ? 14.107 2.593 -1.550 1.00 38.87 208 TYR A N 1
ATOM 1466 C CA . TYR A 1 178 ? 13.719 1.238 -2.021 1.00 34.49 208 TYR A CA 1
ATOM 1467 C C . TYR A 1 178 ? 12.838 1.301 -3.263 1.00 30.39 208 TYR A C 1
ATOM 1468 O O . TYR A 1 178 ? 12.636 0.229 -3.911 1.00 34.22 208 TYR A O 1
ATOM 1477 N N . GLY A 1 179 ? 12.318 2.473 -3.603 1.00 35.46 209 GLY A N 1
ATOM 1478 C CA . GLY A 1 179 ? 11.372 2.636 -4.718 1.00 31.44 209 GLY A CA 1
ATOM 1479 C C . GLY A 1 179 ? 9.914 2.383 -4.309 1.00 30.98 209 GLY A C 1
ATOM 1480 O O . GLY A 1 179 ? 9.663 2.056 -3.170 1.00 32.03 209 GLY A O 1
ATOM 1481 N N . PRO A 1 180 ? 8.951 2.622 -5.219 1.00 34.36 210 PRO A N 1
ATOM 1482 C CA . PRO A 1 180 ? 7.526 2.694 -4.855 1.00 34.93 210 PRO A CA 1
ATOM 1483 C C . PRO A 1 180 ? 6.874 1.342 -4.548 1.00 30.22 210 PRO A C 1
ATOM 1484 O O . PRO A 1 180 ? 5.854 1.297 -3.855 1.00 29.27 210 PRO A O 1
ATOM 1488 N N . ILE A 1 181 ? 7.463 0.258 -5.051 1.00 25.98 211 ILE A N 1
ATOM 1489 C CA . ILE A 1 181 ? 6.893 -1.119 -4.865 1.00 25.51 211 ILE A CA 1
ATOM 1490 C C . ILE A 1 181 ? 7.355 -1.693 -3.529 1.00 25.95 211 ILE A C 1
ATOM 1491 O O . ILE A 1 181 ? 6.506 -2.041 -2.658 1.00 24.11 211 ILE A O 1
ATOM 1496 N N . ILE A 1 182 ? 8.662 -1.753 -3.268 1.00 24.21 212 ILE A N 1
ATOM 1497 C CA . ILE A 1 182 ? 9.181 -2.290 -1.980 1.00 23.52 212 ILE A CA 1
ATOM 1498 C C . ILE A 1 182 ? 8.729 -1.414 -0.777 1.00 22.34 212 ILE A C 1
ATOM 1499 O O . ILE A 1 182 ? 8.419 -1.957 0.229 1.00 22.47 212 ILE A O 1
ATOM 1504 N N . SER A 1 183 ? 8.732 -0.083 -0.890 1.00 24.47 213 SER A N 1
ATOM 1505 C CA . SER A 1 183 ? 8.343 0.836 0.205 1.00 23.83 213 SER A CA 1
ATOM 1506 C C . SER A 1 183 ? 6.865 0.728 0.553 1.00 24.58 213 SER A C 1
ATOM 1507 O O . SER A 1 183 ? 6.526 1.193 1.646 1.00 25.98 213 SER A O 1
ATOM 1510 N N . SER A 1 184 ? 6.042 0.140 -0.335 1.00 23.34 214 SER A N 1
ATOM 1511 C CA . SER A 1 184 ? 4.593 -0.006 -0.014 1.00 22.99 214 SER A CA 1
ATOM 1512 C C . SER A 1 184 ? 4.327 -1.442 0.499 1.00 21.67 214 SER A C 1
ATOM 1513 O O . SER A 1 184 ? 3.162 -1.750 0.871 1.00 21.89 214 SER A O 1
ATOM 1516 N N . LEU A 1 185 ? 5.329 -2.322 0.671 1.00 21.42 215 LEU A N 1
ATOM 1517 C CA . LEU A 1 185 ? 5.086 -3.657 1.240 1.00 20.50 215 LEU A CA 1
ATOM 1518 C C . LEU A 1 185 ? 4.502 -3.607 2.651 1.00 21.36 215 LEU A C 1
ATOM 1519 O O . LEU A 1 185 ? 3.682 -4.455 2.933 1.00 21.71 215 LEU A O 1
ATOM 1524 N N . PRO A 1 186 ? 4.903 -2.711 3.583 1.00 21.94 216 PRO A N 1
ATOM 1525 C CA . PRO A 1 186 ? 4.284 -2.685 4.913 1.00 20.69 216 PRO A CA 1
ATOM 1526 C C . PRO A 1 186 ? 2.737 -2.581 4.795 1.00 21.50 216 PRO A C 1
ATOM 1527 O O . PRO A 1 186 ? 2.043 -3.340 5.425 1.00 21.91 216 PRO A O 1
ATOM 1531 N N . GLN A 1 187 ? 2.260 -1.659 4.000 1.00 21.93 217 GLN A N 1
ATOM 1532 C CA . GLN A 1 187 ? 0.795 -1.479 3.782 1.00 20.74 217 GLN A CA 1
ATOM 1533 C C . GLN A 1 187 ? 0.184 -2.763 3.186 1.00 22.36 217 GLN A C 1
ATOM 1534 O O . GLN A 1 187 ? -0.839 -3.262 3.789 1.00 21.75 217 GLN A O 1
ATOM 1540 N N . LEU A 1 188 ? 0.835 -3.367 2.178 1.00 19.82 218 LEU A N 1
ATOM 1541 C CA . LEU A 1 188 ? 0.290 -4.537 1.457 1.00 20.03 218 LEU A CA 1
ATOM 1542 C C . LEU A 1 188 ? 0.322 -5.792 2.342 1.00 21.36 218 LEU A C 1
ATOM 1543 O O . LEU A 1 188 ? -0.391 -6.736 1.981 1.00 25.14 218 LEU A O 1
ATOM 1548 N N . LEU A 1 189 ? 1.179 -5.915 3.361 1.00 19.83 219 LEU A N 1
ATOM 1549 C CA . LEU A 1 189 ? 1.309 -7.078 4.239 1.00 20.81 219 LEU A CA 1
ATOM 1550 C C . LEU A 1 189 ? 0.412 -6.971 5.489 1.00 18.89 219 LEU A C 1
ATOM 1551 O O . LEU A 1 189 ? 0.236 -7.974 6.201 1.00 19.98 219 LEU A O 1
ATOM 1556 N N . SER A 1 190 ? -0.127 -5.759 5.765 1.00 20.92 220 SER A N 1
ATOM 1557 C CA . SER A 1 190 ? -0.886 -5.503 7.020 1.00 20.06 220 SER A CA 1
ATOM 1558 C C . SER A 1 190 ? -2.162 -6.350 7.125 1.00 19.68 220 SER A C 1
ATOM 1559 O O . SER A 1 190 ? -2.567 -6.567 8.278 1.00 21.05 220 SER A O 1
ATOM 1562 N N . ARG A 1 191 ? -2.711 -6.804 5.996 1.00 19.60 221 ARG A N 1
ATOM 1563 C CA . ARG A 1 191 ? -3.969 -7.631 6.041 1.00 20.21 221 ARG A CA 1
ATOM 1564 C C . ARG A 1 191 ? -3.726 -9.057 6.545 1.00 25.67 221 ARG A C 1
ATOM 1565 O O . ARG A 1 191 ? -4.661 -9.762 6.830 1.00 27.55 221 ARG A O 1
ATOM 1573 N N . PHE A 1 192 ? -2.487 -9.536 6.620 1.00 21.53 222 PHE A N 1
ATOM 1574 C CA . PHE A 1 192 ? -2.219 -10.954 6.958 1.00 21.02 222 PHE A CA 1
ATOM 1575 C C . PHE A 1 192 ? -2.190 -11.137 8.486 1.00 20.63 222 PHE A C 1
ATOM 1576 O O . PHE A 1 192 ? -1.587 -10.251 9.227 1.00 23.75 222 PHE A O 1
ATOM 1584 N N . ASN A 1 193 ? -2.642 -12.280 8.961 1.00 22.49 223 ASN A N 1
ATOM 1585 C CA . ASN A 1 193 ? -2.494 -12.703 10.366 1.00 25.07 223 ASN A CA 1
ATOM 1586 C C . ASN A 1 193 ? -1.205 -13.547 10.459 1.00 22.69 223 ASN A C 1
ATOM 1587 O O . ASN A 1 193 ? -1.240 -14.742 10.180 1.00 25.16 223 ASN A O 1
ATOM 1592 N N . PHE A 1 194 ? -0.077 -12.940 10.829 1.00 24.92 224 PHE A N 1
ATOM 1593 C CA . PHE A 1 194 ? 1.220 -13.687 10.922 1.00 24.20 224 PHE A CA 1
ATOM 1594 C C . PHE A 1 194 ? 1.270 -14.456 12.256 1.00 24.46 224 PHE A C 1
ATOM 1595 O O . PHE A 1 194 ? 0.936 -13.882 13.366 1.00 27.63 224 PHE A O 1
ATOM 1603 N N . ILE A 1 195 ? 1.675 -15.720 12.184 1.00 27.20 225 ILE A N 1
ATOM 1604 C CA . ILE A 1 195 ? 1.966 -16.606 13.363 1.00 28.03 225 ILE A CA 1
ATOM 1605 C C . ILE A 1 195 ? 3.496 -16.633 13.536 1.00 30.50 225 ILE A C 1
ATOM 1606 O O . ILE A 1 195 ? 4.164 -17.014 12.565 1.00 28.41 225 ILE A O 1
ATOM 1611 N N . TYR A 1 196 ? 4.020 -16.217 14.694 1.00 30.19 226 TYR A N 1
ATOM 1612 C CA . TYR A 1 196 ? 5.482 -16.141 14.964 1.00 31.31 226 TYR A CA 1
ATOM 1613 C C . TYR A 1 196 ? 5.943 -17.444 15.609 1.00 33.10 226 TYR A C 1
ATOM 1614 O O . TYR A 1 196 ? 5.787 -17.611 16.867 1.00 33.78 226 TYR A O 1
ATOM 1623 N N . ASN A 1 197 ? 6.403 -18.406 14.806 1.00 31.40 227 ASN A N 1
ATOM 1624 C CA . ASN A 1 197 ? 6.781 -19.771 15.296 1.00 33.75 227 ASN A CA 1
ATOM 1625 C C . ASN A 1 197 ? 8.218 -19.743 15.845 1.00 35.25 227 ASN A C 1
ATOM 1626 O O . ASN A 1 197 ? 8.959 -18.763 15.745 1.00 35.16 227 ASN A O 1
ATOM 1632 N N . MET B 1 2 ? 5.382 -23.339 -45.338 0.50 67.47 32 MET B N 1
ATOM 1633 C CA . MET B 1 2 ? 4.837 -22.013 -44.939 0.50 68.93 32 MET B CA 1
ATOM 1634 C C . MET B 1 2 ? 5.209 -21.706 -43.480 0.50 68.36 32 MET B C 1
ATOM 1635 O O . MET B 1 2 ? 4.908 -20.577 -43.028 0.50 61.48 32 MET B O 1
ATOM 1637 N N . LEU B 1 3 ? 5.814 -22.676 -42.777 1.00 70.29 33 LEU B N 1
ATOM 1638 C CA . LEU B 1 3 ? 6.334 -22.502 -41.384 1.00 65.73 33 LEU B CA 1
ATOM 1639 C C . LEU B 1 3 ? 7.870 -22.419 -41.381 1.00 59.83 33 LEU B C 1
ATOM 1640 O O . LEU B 1 3 ? 8.445 -22.429 -40.245 1.00 65.51 33 LEU B O 1
ATOM 1645 N N . GLU B 1 4 ? 8.502 -22.306 -42.566 1.00 49.64 34 GLU B N 1
ATOM 1646 C CA . GLU B 1 4 ? 9.971 -22.459 -42.762 1.00 46.65 34 GLU B CA 1
ATOM 1647 C C . GLU B 1 4 ? 10.667 -21.090 -42.896 1.00 35.02 34 GLU B C 1
ATOM 1648 O O . GLU B 1 4 ? 10.187 -20.239 -43.574 1.00 38.21 34 GLU B O 1
ATOM 1654 N N . ARG B 1 5 ? 11.758 -20.928 -42.200 1.00 31.81 35 ARG B N 1
ATOM 1655 C CA . ARG B 1 5 ? 12.659 -19.792 -42.306 1.00 28.06 35 ARG B CA 1
ATOM 1656 C C . ARG B 1 5 ? 13.383 -19.845 -43.637 1.00 27.74 35 ARG B C 1
ATOM 1657 O O . ARG B 1 5 ? 13.937 -20.898 -43.957 1.00 24.88 35 ARG B O 1
ATOM 1665 N N . THR B 1 6 ? 13.491 -18.721 -44.342 1.00 23.77 36 THR B N 1
ATOM 1666 C CA . THR B 1 6 ? 14.166 -18.599 -45.644 1.00 24.77 36 THR B CA 1
ATOM 1667 C C . THR B 1 6 ? 15.570 -18.030 -45.453 1.00 22.40 36 THR B C 1
ATOM 1668 O O . THR B 1 6 ? 15.802 -17.061 -44.713 1.00 26.27 36 THR B O 1
ATOM 1672 N N . ILE B 1 7 ? 16.592 -18.727 -45.996 1.00 21.34 37 ILE B N 1
ATOM 1673 C CA . ILE B 1 7 ? 18.030 -18.347 -45.832 1.00 22.68 37 ILE B CA 1
ATOM 1674 C C . ILE B 1 7 ? 18.724 -18.225 -47.213 1.00 22.10 37 ILE B C 1
ATOM 1675 O O . ILE B 1 7 ? 18.723 -19.193 -48.011 1.00 22.06 37 ILE B O 1
ATOM 1680 N N . ASN B 1 8 ? 19.310 -17.065 -47.514 1.00 22.31 38 ASN B N 1
ATOM 1681 C CA . ASN B 1 8 ? 20.092 -16.859 -48.758 1.00 22.95 38 ASN B CA 1
ATOM 1682 C C . ASN B 1 8 ? 21.449 -17.596 -48.623 1.00 22.40 38 ASN B C 1
ATOM 1683 O O . ASN B 1 8 ? 22.213 -17.308 -47.709 1.00 24.03 38 ASN B O 1
ATOM 1688 N N . LEU B 1 9 ? 21.788 -18.381 -49.648 1.00 25.18 39 LEU B N 1
ATOM 1689 C CA . LEU B 1 9 ? 23.153 -18.976 -49.833 1.00 24.35 39 LEU B CA 1
ATOM 1690 C C . LEU B 1 9 ? 23.771 -18.372 -51.099 1.00 24.46 39 LEU B C 1
ATOM 1691 O O . LEU B 1 9 ? 23.004 -18.161 -52.098 1.00 25.35 39 LEU B O 1
ATOM 1696 N N . TYR B 1 10 ? 25.100 -18.299 -51.135 1.00 23.63 40 TYR B N 1
ATOM 1697 C CA . TYR B 1 10 ? 25.871 -17.756 -52.281 1.00 26.21 40 TYR B CA 1
ATOM 1698 C C . TYR B 1 10 ? 26.946 -18.766 -52.649 1.00 29.09 40 TYR B C 1
ATOM 1699 O O . TYR B 1 10 ? 27.376 -19.603 -51.825 1.00 25.85 40 TYR B O 1
ATOM 1708 N N . PRO B 1 11 ? 27.373 -18.759 -53.918 1.00 26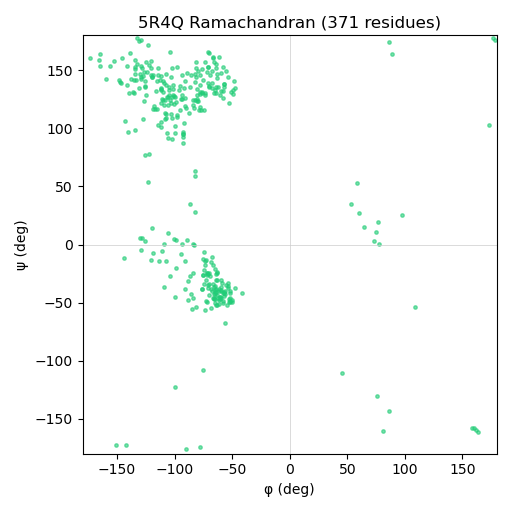.59 41 PRO B N 1
ATOM 1709 C CA . PRO B 1 11 ? 28.450 -19.628 -54.345 1.00 26.16 41 PRO B CA 1
ATOM 1710 C C . PRO B 1 11 ? 29.714 -19.507 -53.518 1.00 25.42 41 PRO B C 1
ATOM 1711 O O . PRO B 1 11 ? 30.120 -18.460 -53.115 1.00 25.36 41 PRO B O 1
ATOM 1715 N N . LEU B 1 12 ? 30.388 -20.658 -53.329 1.00 27.24 42 LEU B N 1
ATOM 1716 C CA . LEU B 1 12 ? 31.689 -20.710 -52.646 1.00 29.37 42 LEU B CA 1
ATOM 1717 C C . LEU B 1 12 ? 32.691 -19.769 -53.312 1.00 28.15 42 LEU B C 1
ATOM 1718 O O . LEU B 1 12 ? 33.505 -19.126 -52.599 1.00 29.00 42 LEU B O 1
ATOM 1723 N N . THR B 1 13 ? 32.622 -19.615 -54.631 1.00 31.33 43 THR B N 1
ATOM 1724 C CA . THR B 1 13 ? 33.565 -18.719 -55.353 1.00 33.80 43 THR B CA 1
ATOM 1725 C C . THR B 1 13 ? 33.257 -17.228 -55.164 1.00 34.22 43 THR B C 1
ATOM 1726 O O . THR B 1 13 ? 34.090 -16.403 -55.594 1.00 36.40 43 THR B O 1
ATOM 1730 N N . ASN B 1 14 ? 32.148 -16.864 -54.517 1.00 30.69 44 ASN B N 1
ATOM 1731 C CA . ASN B 1 14 ? 31.904 -15.447 -54.108 1.00 31.66 44 ASN B CA 1
ATOM 1732 C C . ASN B 1 14 ? 32.813 -15.062 -52.935 1.00 33.58 44 ASN B C 1
ATOM 1733 O O . ASN B 1 14 ? 32.851 -13.873 -52.613 1.00 36.36 44 ASN B O 1
ATOM 1738 N N . TYR B 1 15 ? 33.467 -16.027 -52.249 1.00 32.05 45 TYR B N 1
ATOM 1739 C CA . TYR B 1 15 ? 34.240 -15.761 -51.013 1.00 31.57 45 TYR B CA 1
ATOM 1740 C C . TYR B 1 15 ? 35.753 -15.853 -51.292 1.00 29.21 45 TYR B C 1
ATOM 1741 O O . TYR B 1 15 ? 36.158 -16.673 -52.084 1.00 33.73 45 TYR B O 1
ATOM 1750 N N . THR B 1 16 ? 36.545 -15.049 -50.596 1.00 34.98 46 THR B N 1
ATOM 1751 C CA . THR B 1 16 ? 38.016 -14.985 -50.720 1.00 37.24 46 THR B CA 1
ATOM 1752 C C . THR B 1 16 ? 38.611 -15.537 -49.433 1.00 38.20 46 THR B C 1
ATOM 1753 O O . THR B 1 16 ? 38.280 -15.001 -48.341 1.00 37.04 46 THR B O 1
ATOM 1757 N N . PHE B 1 17 ? 39.487 -16.532 -49.539 1.00 36.64 47 PHE B N 1
ATOM 1758 C CA . PHE B 1 17 ? 40.086 -17.223 -48.370 1.00 36.58 47 PHE B CA 1
ATOM 1759 C C . PHE B 1 17 ? 41.543 -16.758 -48.240 1.00 36.33 47 PHE B C 1
ATOM 1760 O O . PHE B 1 17 ? 42.401 -17.270 -48.989 1.00 46.26 47 PHE B O 1
ATOM 1768 N N . GLY B 1 18 ? 41.794 -15.765 -47.396 1.00 39.95 48 GLY B N 1
ATOM 1769 C CA . GLY B 1 18 ? 43.140 -15.225 -47.115 1.00 40.21 48 GLY B CA 1
ATOM 1770 C C . GLY B 1 18 ? 43.767 -15.986 -45.956 1.00 38.70 48 GLY B C 1
ATOM 1771 O O . GLY B 1 18 ? 43.156 -16.966 -45.492 1.00 38.24 48 GLY B O 1
ATOM 1772 N N . THR B 1 19 ? 44.947 -15.570 -45.509 1.00 39.39 49 THR B N 1
ATOM 1773 C CA . THR B 1 19 ? 45.667 -16.251 -44.402 1.00 39.80 49 THR B CA 1
ATOM 1774 C C . THR B 1 19 ? 46.161 -15.175 -43.448 1.00 39.46 49 THR B C 1
ATOM 1775 O O . THR B 1 19 ? 46.276 -14.032 -43.885 1.00 42.00 49 THR B O 1
ATOM 1779 N N . LYS B 1 20 ? 46.315 -15.537 -42.174 1.00 42.20 50 LYS B N 1
ATOM 1780 C CA . LYS B 1 20 ? 46.975 -14.724 -41.125 1.00 40.98 50 LYS B CA 1
ATOM 1781 C C . LYS B 1 20 ? 47.781 -15.624 -40.185 1.00 37.41 50 LYS B C 1
ATOM 1782 O O . LYS B 1 20 ? 47.920 -16.856 -40.443 1.00 40.70 50 LYS B O 1
ATOM 1788 N N . GLU B 1 21 ? 48.286 -15.019 -39.116 1.00 43.77 51 GLU B N 1
ATOM 1789 C CA . GLU B 1 21 ? 49.224 -15.670 -38.172 1.00 47.80 51 GLU B CA 1
ATOM 1790 C C . GLU B 1 21 ? 48.492 -16.797 -37.441 1.00 47.99 51 GLU B C 1
ATOM 1791 O O . GLU B 1 21 ? 47.257 -16.777 -37.351 1.00 41.43 51 GLU B O 1
ATOM 1797 N N . PRO B 1 22 ? 49.191 -17.773 -36.816 0.56 50.45 52 PRO B N 1
ATOM 1798 C CA . PRO B 1 22 ? 48.557 -18.594 -35.783 0.56 53.49 52 PRO B CA 1
ATOM 1799 C C . PRO B 1 22 ? 48.021 -17.697 -34.654 0.56 55.38 52 PRO B C 1
ATOM 1800 O O . PRO B 1 22 ? 48.541 -16.611 -34.466 0.56 58.04 52 PRO B O 1
ATOM 1804 N N . LEU B 1 23 ? 46.984 -18.149 -33.945 0.56 58.24 53 LEU B N 1
ATOM 1805 C CA . LEU B 1 23 ? 46.464 -17.458 -32.735 0.56 58.60 53 LEU B CA 1
ATOM 1806 C C . LEU B 1 23 ? 46.694 -18.372 -31.527 0.56 59.20 53 LEU B C 1
ATOM 1807 O O . LEU B 1 23 ? 46.657 -19.609 -31.706 0.56 55.53 53 LEU B O 1
ATOM 1812 N N . TYR B 1 24 ? 46.970 -17.781 -30.360 0.56 58.32 54 TYR B N 1
ATOM 1813 C CA . TYR B 1 24 ? 47.347 -18.508 -29.119 0.56 61.08 54 TYR B CA 1
ATOM 1814 C C . TYR B 1 24 ? 46.145 -19.313 -28.611 0.56 61.33 54 TYR B C 1
ATOM 1815 O O . TYR B 1 24 ? 45.019 -18.776 -28.586 0.56 60.88 54 TYR B O 1
ATOM 1824 N N . GLU B 1 25 ? 46.392 -20.569 -28.226 0.56 62.57 55 GLU B N 1
ATOM 1825 C CA . GLU B 1 25 ? 45.413 -21.491 -27.603 0.56 63.49 55 GLU B CA 1
ATOM 1826 C C . GLU B 1 25 ? 45.692 -21.572 -26.099 0.56 63.57 55 GLU B C 1
ATOM 1827 O O . GLU B 1 25 ? 46.880 -21.533 -25.723 0.56 61.73 55 GLU B O 1
ATOM 1829 N N . LYS B 1 26 ? 44.643 -21.690 -25.277 0.56 64.54 56 LYS B N 1
ATOM 1830 C CA . LYS B 1 26 ? 44.731 -21.771 -23.798 0.56 65.90 56 LYS B CA 1
ATOM 1831 C C . LYS B 1 26 ? 45.288 -23.138 -23.372 0.56 68.24 56 LYS B C 1
ATOM 1832 O O . LYS B 1 26 ? 46.222 -23.154 -22.545 0.56 67.90 56 LYS B O 1
ATOM 1834 N N . ASP B 1 27 ? 44.746 -24.234 -23.925 0.56 70.77 57 ASP B N 1
ATOM 1835 C CA . ASP B 1 27 ? 45.066 -25.640 -23.542 0.56 71.92 57 ASP B CA 1
ATOM 1836 C C . ASP B 1 27 ? 46.016 -26.267 -24.573 0.56 75.47 57 ASP B C 1
ATOM 1837 O O . ASP B 1 27 ? 45.958 -25.855 -25.752 0.56 74.53 57 ASP B O 1
ATOM 1842 N N . SER B 1 28 ? 46.834 -27.238 -24.140 0.56 77.51 58 SER B N 1
ATOM 1843 C CA . SER B 1 28 ? 47.806 -27.994 -24.980 0.56 77.35 58 SER B CA 1
ATOM 1844 C C . SER B 1 28 ? 47.647 -29.518 -24.819 0.56 77.55 58 SER B C 1
ATOM 1845 O O . SER B 1 28 ? 48.471 -30.252 -25.400 0.56 82.40 58 SER B O 1
ATOM 1848 N N . SER B 1 29 ? 46.632 -29.983 -24.078 1.00 74.62 59 SER B N 1
ATOM 1849 C CA . SER B 1 29 ? 46.376 -31.430 -23.828 1.00 71.89 59 SER B CA 1
ATOM 1850 C C . SER B 1 29 ? 44.923 -31.671 -23.390 1.00 69.29 59 SER B C 1
ATOM 1851 O O . SER B 1 29 ? 44.411 -30.840 -22.617 1.00 70.10 59 SER B O 1
ATOM 1854 N N . VAL B 1 30 ? 44.314 -32.779 -23.846 1.00 69.08 60 VAL B N 1
ATOM 1855 C CA . VAL B 1 30 ? 43.034 -33.367 -23.328 1.00 67.84 60 VAL B CA 1
ATOM 1856 C C . VAL B 1 30 ? 43.031 -33.290 -21.797 1.00 74.37 60 VAL B C 1
ATOM 1857 O O . VAL B 1 30 ? 41.970 -32.966 -21.225 1.00 66.58 60 VAL B O 1
ATOM 1861 N N . ALA B 1 31 ? 44.177 -33.598 -21.175 1.00 76.95 61 ALA B N 1
ATOM 1862 C CA . ALA B 1 31 ? 44.420 -33.544 -19.714 1.00 73.75 61 ALA B CA 1
ATOM 1863 C C . ALA B 1 31 ? 44.313 -32.098 -19.210 1.00 68.35 61 ALA B C 1
ATOM 1864 O O . ALA B 1 31 ? 43.566 -31.865 -18.243 1.00 67.79 61 ALA B O 1
ATOM 1866 N N . ALA B 1 32 ? 45.035 -31.171 -19.846 1.00 63.13 62 ALA B N 1
ATOM 1867 C CA . ALA B 1 32 ? 45.066 -29.722 -19.520 1.00 62.63 62 ALA B CA 1
ATOM 1868 C C . ALA B 1 32 ? 43.683 -29.064 -19.717 1.00 60.37 62 ALA B C 1
ATOM 1869 O O . ALA B 1 32 ? 43.362 -28.098 -18.988 1.00 56.34 62 ALA B O 1
ATOM 1871 N N . ARG B 1 33 ? 42.895 -29.579 -20.671 0.56 59.10 63 ARG B N 1
ATOM 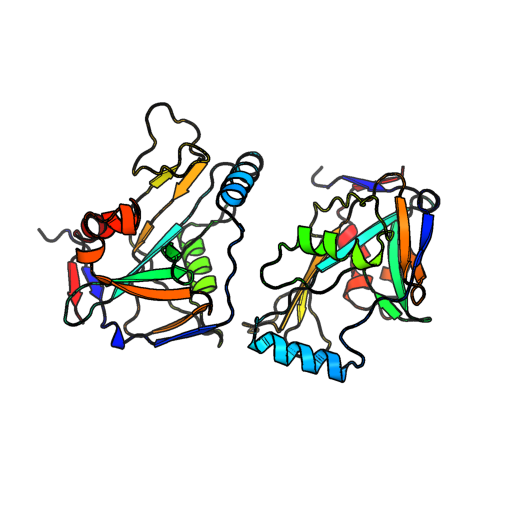1872 C CA . ARG B 1 33 ? 41.533 -29.081 -21.014 0.56 58.45 63 ARG B CA 1
ATOM 1873 C C . ARG B 1 33 ? 40.582 -29.392 -19.848 0.56 55.80 63 ARG B C 1
ATOM 1874 O O . ARG B 1 33 ? 39.950 -28.444 -19.333 0.56 56.13 63 ARG B O 1
ATOM 1882 N N . PHE B 1 34 ? 40.507 -30.663 -19.439 1.00 56.54 64 PHE B N 1
ATOM 1883 C CA . PHE B 1 34 ? 39.590 -31.140 -18.371 1.00 53.97 64 PHE B CA 1
ATOM 1884 C C . PHE B 1 34 ? 40.067 -30.655 -16.996 1.00 55.97 64 PHE B C 1
ATOM 1885 O O . PHE B 1 34 ? 39.197 -30.495 -16.134 1.00 56.26 64 PHE B O 1
ATOM 1893 N N . GLN B 1 35 ? 41.365 -30.357 -16.825 1.00 54.94 65 GLN B N 1
ATOM 1894 C CA . GLN B 1 35 ? 41.936 -29.677 -15.625 1.00 58.17 65 GLN B CA 1
ATOM 1895 C C . GLN B 1 35 ? 41.431 -28.235 -15.512 1.00 54.96 65 GLN B C 1
ATOM 1896 O O . GLN B 1 35 ? 41.091 -27.817 -14.394 1.00 53.42 65 GLN B O 1
ATOM 1902 N N . ARG B 1 36 ? 41.439 -27.473 -16.611 1.00 51.43 66 ARG B N 1
ATOM 1903 C CA . ARG B 1 36 ? 41.096 -26.024 -16.577 1.00 50.22 66 ARG B CA 1
ATOM 1904 C C . ARG B 1 36 ? 39.581 -25.878 -16.399 1.00 45.18 66 ARG B C 1
ATOM 1905 O O . ARG B 1 36 ? 39.179 -24.921 -15.748 1.00 44.27 66 ARG B O 1
ATOM 1913 N N . MET B 1 37 ? 38.789 -26.794 -16.973 1.00 48.22 67 MET B N 1
ATOM 1914 C CA . MET B 1 37 ? 37.301 -26.792 -16.869 1.00 50.44 67 MET B CA 1
ATOM 1915 C C . MET B 1 37 ? 36.912 -26.823 -15.376 1.00 48.83 67 MET B C 1
ATOM 1916 O O . MET B 1 37 ? 36.023 -26.020 -14.981 1.00 50.53 67 MET B O 1
ATOM 1921 N N . ARG B 1 38 ? 37.612 -27.633 -14.562 1.00 56.55 68 ARG B N 1
ATOM 1922 C CA . ARG B 1 38 ? 37.404 -27.791 -13.084 1.00 54.02 68 ARG B CA 1
ATOM 1923 C C . ARG B 1 38 ? 37.678 -26.477 -12.336 1.00 53.62 68 ARG B C 1
ATOM 1924 O O . ARG B 1 38 ? 36.806 -26.029 -11.548 1.00 49.76 68 ARG B O 1
ATOM 1932 N N . GLU B 1 39 ? 38.853 -25.885 -12.575 1.00 51.65 69 GLU B N 1
ATOM 1933 C CA . GLU B 1 39 ? 39.305 -24.612 -11.963 1.00 51.68 69 GLU B CA 1
ATOM 1934 C C . GLU B 1 39 ? 38.220 -23.557 -12.167 1.00 50.34 69 GLU B C 1
ATOM 1935 O O . GLU B 1 39 ? 37.825 -22.897 -11.207 1.00 48.40 69 GLU B O 1
ATOM 1937 N N . GLU B 1 40 ? 37.720 -23.435 -13.398 1.00 44.34 70 GLU B N 1
ATOM 1938 C CA . GLU B 1 40 ? 36.763 -22.376 -13.750 1.00 44.93 70 GLU B CA 1
ATOM 1939 C C . GLU B 1 40 ? 35.398 -22.773 -13.191 1.00 38.26 70 GLU B C 1
ATOM 1940 O O . GLU B 1 40 ? 34.723 -21.887 -12.674 1.00 44.91 70 GLU B O 1
ATOM 1946 N N . PHE B 1 41 ? 35.025 -24.056 -13.224 1.00 40.98 71 PHE B N 1
ATOM 1947 C CA . PHE B 1 41 ? 33.693 -24.473 -12.702 1.00 45.60 71 PHE B CA 1
ATOM 1948 C C . PHE B 1 41 ? 33.512 -23.922 -11.271 1.00 48.09 71 PHE B C 1
ATOM 1949 O O . PHE B 1 41 ? 32.449 -23.388 -10.956 1.00 49.13 71 PHE B O 1
ATOM 1957 N N . ASP B 1 42 ? 34.584 -23.962 -10.471 0.50 52.30 72 ASP B N 1
ATOM 1958 C CA . ASP B 1 42 ? 34.636 -23.479 -9.061 0.50 51.79 72 ASP B CA 1
ATOM 1959 C C . ASP B 1 42 ? 34.419 -21.961 -8.984 0.50 51.26 72 ASP B C 1
ATOM 1960 O O . ASP B 1 42 ? 33.747 -21.519 -8.027 0.50 49.70 72 ASP B O 1
ATOM 1965 N N . LYS B 1 43 ? 34.978 -21.201 -9.934 0.50 51.20 73 LYS B N 1
ATOM 1966 C CA . LYS B 1 43 ? 35.114 -19.718 -9.865 0.50 52.18 73 LYS B CA 1
ATOM 1967 C C . LYS B 1 43 ? 34.000 -19.009 -10.653 0.50 53.07 73 LYS B C 1
ATOM 1968 O O . LYS B 1 43 ? 33.776 -17.809 -10.378 0.50 54.90 73 LYS B O 1
ATOM 1970 N N . ILE B 1 44 ? 33.333 -19.685 -11.598 0.50 50.85 74 ILE B N 1
ATOM 1971 C CA . ILE B 1 44 ? 32.286 -19.042 -12.452 0.50 48.51 74 ILE B CA 1
ATOM 1972 C C . ILE B 1 44 ? 31.137 -20.017 -12.750 0.50 44.60 74 ILE B C 1
ATOM 1973 O O . ILE B 1 44 ? 30.106 -19.551 -13.271 0.50 48.51 74 ILE B O 1
ATOM 1978 N N . GLY B 1 45 ? 31.292 -21.308 -12.448 0.50 41.65 75 GLY B N 1
ATOM 1979 C CA . GLY B 1 45 ? 30.233 -22.311 -12.668 0.50 40.27 75 GLY B CA 1
ATOM 1980 C C . GLY B 1 45 ? 30.266 -22.872 -14.080 0.50 39.43 75 GLY B C 1
ATOM 1981 O O . GLY B 1 45 ? 31.373 -23.073 -14.608 0.50 39.48 75 GLY B O 1
ATOM 1982 N N . MET B 1 46 ? 29.093 -23.139 -14.661 1.00 37.81 76 MET B N 1
ATOM 1983 C CA . MET B 1 46 ? 28.968 -23.841 -15.977 1.00 36.15 76 MET B CA 1
ATOM 1984 C C . MET B 1 46 ? 29.708 -23.097 -17.099 1.00 35.53 76 MET B C 1
ATOM 1985 O O . MET B 1 46 ? 29.474 -21.904 -17.281 1.00 36.87 76 MET B O 1
ATOM 1990 N N . ARG B 1 47 ? 30.598 -23.789 -17.824 1.00 34.02 77 ARG B N 1
ATOM 1991 C CA . ARG B 1 47 ? 31.258 -23.253 -19.032 1.00 32.02 77 ARG B CA 1
ATOM 1992 C C . ARG B 1 47 ? 30.182 -22.969 -20.093 1.00 27.44 77 ARG B C 1
ATOM 1993 O O . ARG B 1 47 ? 29.359 -23.826 -20.286 1.00 30.00 77 ARG B O 1
ATOM 2001 N N . ARG B 1 48 ? 30.253 -21.814 -20.761 1.00 30.94 78 ARG B N 1
ATOM 2002 C CA . ARG B 1 48 ? 29.293 -21.461 -21.833 1.00 30.21 78 ARG B CA 1
ATOM 2003 C C . ARG B 1 48 ? 30.057 -21.284 -23.140 1.00 27.49 78 ARG B C 1
ATOM 2004 O O . ARG B 1 48 ? 30.843 -20.340 -23.213 1.00 29.51 78 ARG B O 1
ATOM 2012 N N A THR B 1 49 ? 29.817 -22.164 -24.123 0.38 27.49 79 THR B N 1
ATOM 2013 N N B THR B 1 49 ? 29.790 -22.163 -24.112 0.12 28.09 79 THR B N 1
ATOM 2014 C CA A THR B 1 49 ? 30.439 -22.099 -25.478 0.38 26.48 79 THR B CA 1
ATOM 2015 C CA B THR B 1 49 ? 30.393 -22.184 -25.471 0.12 27.86 79 THR B CA 1
ATOM 2016 C C A THR B 1 49 ? 29.382 -21.813 -26.555 0.38 25.72 79 THR B C 1
ATOM 2017 C C B THR B 1 49 ? 29.362 -21.686 -26.491 0.12 26.88 79 THR B C 1
ATOM 2018 O O A THR B 1 49 ? 28.200 -22.245 -26.417 0.38 25.36 79 THR B O 1
ATOM 2019 O O B THR B 1 49 ? 28.152 -21.787 -26.208 0.12 27.04 79 THR B O 1
ATOM 2026 N N . VAL B 1 50 ? 29.831 -21.152 -27.623 1.00 26.73 80 VAL B N 1
ATOM 2027 C CA . VAL B 1 50 ? 28.963 -20.802 -28.770 1.00 25.67 80 VAL B CA 1
ATOM 2028 C C . VAL B 1 50 ? 29.706 -21.221 -30.056 1.00 25.69 80 VAL B C 1
ATOM 2029 O O . VAL B 1 50 ? 30.942 -21.077 -30.123 1.00 26.45 80 VAL B O 1
ATOM 2033 N N . GLU B 1 51 ? 28.987 -21.777 -31.001 1.00 23.17 81 GLU B N 1
ATOM 2034 C CA . GLU B 1 51 ? 29.572 -22.165 -32.312 1.00 24.76 81 GLU B CA 1
ATOM 2035 C C . GLU B 1 51 ? 28.722 -21.608 -33.466 1.00 25.73 81 GLU B C 1
ATOM 2036 O O . GLU B 1 51 ? 27.438 -21.656 -33.385 1.00 25.47 81 GLU B O 1
ATOM 2042 N N . GLY B 1 52 ? 29.394 -21.210 -34.547 1.00 25.31 82 GLY B N 1
ATOM 2043 C CA . GLY B 1 52 ? 28.745 -20.651 -35.751 1.00 25.42 82 GLY B CA 1
ATOM 2044 C C . GLY B 1 52 ? 28.690 -21.628 -36.914 1.00 23.35 82 GLY B C 1
ATOM 2045 O O . GLY B 1 52 ? 29.763 -22.271 -37.233 1.00 24.51 82 GLY B O 1
ATOM 2046 N N . VAL B 1 53 ? 27.558 -21.785 -37.567 1.00 22.54 83 VAL B N 1
ATOM 2047 C CA . VAL B 1 53 ? 27.356 -22.674 -38.750 1.00 23.68 83 VAL B CA 1
ATOM 2048 C C . VAL B 1 53 ? 27.195 -21.748 -39.978 1.00 23.99 83 VAL B C 1
ATOM 2049 O O . VAL B 1 53 ? 26.145 -21.014 -40.067 1.00 24.39 83 VAL B O 1
ATOM 2053 N N . LEU B 1 54 ? 28.203 -21.709 -40.856 1.00 22.47 84 LEU B N 1
ATOM 2054 C CA . LEU B 1 54 ? 28.327 -20.837 -42.052 1.00 22.64 84 LEU B CA 1
ATOM 2055 C C . LEU B 1 54 ? 28.058 -21.725 -43.252 1.00 25.29 84 LEU B C 1
ATOM 2056 O O . LEU B 1 54 ? 28.737 -22.770 -43.404 1.00 23.33 84 LEU B O 1
ATOM 2061 N N . ILE B 1 55 ? 27.167 -21.344 -44.148 1.00 22.62 85 ILE B N 1
ATOM 2062 C CA . ILE B 1 55 ? 26.686 -22.208 -45.247 1.00 21.30 85 ILE B CA 1
ATOM 2063 C C . ILE B 1 55 ? 26.893 -21.482 -46.571 1.00 23.27 85 ILE B C 1
ATOM 2064 O O . ILE B 1 55 ? 26.617 -20.263 -46.681 1.00 23.86 85 ILE B O 1
ATOM 2069 N N . VAL B 1 56 ? 27.409 -22.239 -47.536 1.00 24.89 86 VAL B N 1
ATOM 2070 C CA . VAL B 1 56 ? 27.584 -21.779 -48.945 1.00 24.39 86 VAL B CA 1
ATOM 2071 C C . VAL B 1 56 ? 26.959 -22.835 -49.838 1.00 25.93 86 VAL B C 1
ATOM 2072 O O . VAL B 1 56 ? 26.459 -23.869 -49.342 1.00 27.65 86 VAL B O 1
ATOM 2076 N N . HIS B 1 57 ? 26.922 -22.588 -51.155 1.00 26.11 87 HIS B N 1
ATOM 2077 C CA . HIS B 1 57 ? 26.532 -23.669 -52.067 1.00 27.05 87 HIS B CA 1
ATOM 2078 C C . HIS B 1 57 ? 27.580 -23.812 -53.165 1.00 28.43 87 HIS B C 1
ATOM 2079 O O . HIS B 1 57 ? 28.304 -22.875 -53.501 1.00 28.06 87 HIS B O 1
ATOM 2086 N N . GLU B 1 58 ? 27.717 -25.021 -53.692 0.50 31.09 88 GLU B N 1
ATOM 2087 C CA . GLU B 1 58 ? 28.366 -25.237 -55.007 0.50 37.48 88 GLU B CA 1
ATOM 2088 C C . GLU B 1 58 ? 27.579 -26.367 -55.661 0.50 42.00 88 GLU B C 1
ATOM 2089 O O . GLU B 1 58 ? 27.640 -27.492 -55.139 0.50 41.59 88 GLU B O 1
ATOM 2095 N N . HIS B 1 59 ? 26.766 -26.001 -56.662 0.50 47.16 89 HIS B N 1
ATOM 2096 C CA . HIS B 1 59 ? 25.957 -26.899 -57.526 0.50 46.59 89 HIS B CA 1
ATOM 2097 C C . HIS B 1 59 ? 24.516 -26.990 -57.020 0.50 44.80 89 HIS B C 1
ATOM 2098 O O . HIS B 1 59 ? 23.855 -27.991 -57.324 0.50 46.14 89 HIS B O 1
ATOM 2105 N N . ARG B 1 60 ? 24.035 -25.963 -56.312 1.00 47.19 90 ARG B N 1
ATOM 2106 C CA . ARG B 1 60 ? 22.742 -26.021 -55.582 1.00 49.22 90 ARG B CA 1
ATOM 2107 C C . ARG B 1 60 ? 22.812 -27.147 -54.537 1.00 50.17 90 ARG B C 1
ATOM 2108 O O . ARG B 1 60 ? 21.740 -27.667 -54.179 1.00 50.12 90 ARG B O 1
ATOM 2110 N N . LEU B 1 61 ? 24.018 -27.476 -54.044 1.00 44.44 91 LEU B N 1
ATOM 2111 C CA . LEU B 1 61 ? 24.231 -28.357 -52.859 1.00 38.85 91 LEU B CA 1
ATOM 2112 C C . LEU B 1 61 ? 24.763 -27.505 -51.704 1.00 28.79 91 LEU B C 1
ATOM 2113 O O . LEU B 1 61 ? 25.820 -26.887 -51.833 1.00 27.74 91 LEU B O 1
ATOM 2118 N N . PRO B 1 62 ? 24.093 -27.506 -50.540 1.00 30.29 92 PRO B N 1
ATOM 2119 C CA . PRO B 1 62 ? 24.590 -26.779 -49.375 1.00 27.98 92 PRO B CA 1
ATOM 2120 C C . PRO B 1 62 ? 25.837 -27.443 -48.797 1.00 24.72 92 PRO B C 1
ATOM 2121 O O . PRO B 1 62 ? 25.880 -28.714 -48.749 1.00 26.83 92 PRO B O 1
ATOM 2125 N N . HIS B 1 63 ? 26.801 -26.623 -48.456 1.00 23.34 93 HIS B N 1
ATOM 2126 C CA . HIS B 1 63 ? 28.090 -27.001 -47.850 1.00 23.66 93 HIS B CA 1
ATOM 2127 C C . HIS B 1 63 ? 28.287 -26.216 -46.561 1.00 25.14 93 HIS B C 1
ATOM 2128 O O . HIS B 1 63 ? 28.078 -24.974 -46.587 1.00 23.33 93 HIS B O 1
ATOM 2135 N N . VAL B 1 64 ? 28.751 -26.850 -45.496 1.00 22.12 94 VAL B N 1
ATOM 2136 C CA . VAL B 1 64 ? 29.098 -26.148 -44.241 1.00 21.25 94 VAL B CA 1
ATOM 2137 C C . VAL B 1 64 ? 30.583 -25.827 -44.201 1.00 25.00 94 VAL B C 1
ATOM 2138 O O . VAL B 1 64 ? 31.391 -26.737 -44.560 1.00 24.23 94 VAL B O 1
ATOM 2142 N N . LEU B 1 65 ? 31.001 -24.637 -43.788 1.00 22.74 95 LEU B N 1
ATOM 2143 C CA . LEU B 1 65 ? 32.415 -24.245 -43.612 1.00 24.56 95 LEU B CA 1
ATOM 2144 C C . LEU B 1 65 ? 32.996 -24.815 -42.304 1.00 26.60 95 LEU B C 1
ATOM 2145 O O . LEU B 1 65 ? 32.510 -24.510 -41.216 1.00 27.30 95 LEU B O 1
ATOM 2150 N N . LEU B 1 66 ? 34.026 -25.665 -42.385 1.00 25.80 96 LEU B N 1
ATOM 2151 C CA . LEU B 1 66 ? 34.656 -26.326 -41.210 1.00 26.12 96 LEU B CA 1
ATOM 2152 C C . LEU B 1 66 ? 36.128 -25.921 -41.146 1.00 26.82 96 LEU B C 1
ATOM 2153 O O . LEU B 1 66 ? 36.750 -25.784 -42.235 1.00 29.60 96 LEU B O 1
ATOM 2158 N N . LEU B 1 67 ? 36.685 -25.755 -39.943 1.00 28.91 97 LEU B N 1
ATOM 2159 C CA . LEU B 1 67 ? 38.142 -25.644 -39.696 1.00 31.94 97 LEU B CA 1
ATOM 2160 C C . LEU B 1 67 ? 38.737 -27.056 -39.646 1.00 30.05 97 LEU B C 1
ATOM 2161 O O . LEU B 1 67 ? 38.328 -27.839 -38.825 1.00 32.17 97 LEU B O 1
ATOM 2166 N N . GLN B 1 68 ? 39.757 -27.322 -40.484 1.00 32.60 98 GLN B N 1
ATOM 2167 C CA . GLN B 1 68 ? 40.459 -28.622 -40.559 1.00 36.78 98 GLN B CA 1
ATOM 2168 C C . GLN B 1 68 ? 41.851 -28.507 -39.905 1.00 41.17 98 GLN B C 1
ATOM 2169 O O . GLN B 1 68 ? 42.591 -27.554 -40.209 1.00 39.07 98 GLN B O 1
ATOM 2175 N N . LEU B 1 69 ? 42.124 -29.413 -38.961 0.56 44.30 99 LEU B N 1
ATOM 2176 C CA . LEU B 1 69 ? 43.378 -29.500 -38.167 0.56 48.43 99 LEU B CA 1
ATOM 2177 C C . LEU B 1 69 ? 44.083 -30.807 -38.540 0.56 49.53 99 LEU B C 1
ATOM 2178 O O . LEU B 1 69 ? 43.618 -31.871 -38.089 0.56 47.31 99 LEU B O 1
ATOM 2180 N N . GLY B 1 70 ? 45.134 -30.724 -39.363 0.56 53.57 100 GLY B N 1
ATOM 2181 C CA . GLY B 1 70 ? 45.822 -31.896 -39.940 0.56 55.03 100 GLY B CA 1
ATOM 2182 C C . GLY B 1 70 ? 45.004 -32.515 -41.062 0.56 56.43 100 GLY B C 1
ATOM 2183 O O . GLY B 1 70 ? 44.567 -31.757 -41.954 0.56 57.06 100 GLY B O 1
ATOM 2184 N N . THR B 1 71 ? 44.798 -33.836 -41.018 0.56 57.54 101 THR B N 1
ATOM 2185 C CA . THR B 1 71 ? 44.081 -34.628 -42.057 0.56 58.09 101 THR B CA 1
ATOM 2186 C C . THR B 1 71 ? 42.636 -34.912 -41.625 0.56 54.95 101 THR B C 1
ATOM 2187 O O . THR B 1 71 ? 41.735 -34.759 -42.477 0.56 54.06 101 THR B O 1
ATOM 2191 N N . THR B 1 72 ? 42.432 -35.327 -40.368 0.56 52.19 102 THR B N 1
ATOM 2192 C CA . THR B 1 72 ? 41.205 -36.025 -39.890 0.56 51.90 102 THR B CA 1
ATOM 2193 C C . THR B 1 72 ? 40.396 -35.180 -38.895 0.56 48.69 102 THR B C 1
ATOM 2194 O O . THR B 1 72 ? 39.252 -35.578 -38.624 0.56 51.57 102 THR B O 1
ATOM 2198 N N . PHE B 1 73 ? 40.959 -34.096 -38.345 0.56 45.89 103 PHE B N 1
ATOM 2199 C CA . PHE B 1 73 ? 40.341 -33.288 -37.256 0.56 42.43 103 PHE B CA 1
ATOM 2200 C C . PHE B 1 73 ? 39.505 -32.158 -37.873 0.56 38.93 103 PHE B C 1
ATOM 2201 O O . PHE B 1 73 ? 39.907 -31.622 -38.910 0.56 36.27 103 PHE B O 1
ATOM 2203 N N . PHE B 1 74 ? 38.342 -31.855 -37.288 1.00 38.56 104 PHE B N 1
ATOM 2204 C CA . PHE B 1 74 ? 37.422 -30.807 -37.823 1.00 34.78 104 PHE B CA 1
ATOM 2205 C C . PHE B 1 74 ? 36.696 -30.118 -36.659 1.00 34.27 104 PHE B C 1
ATOM 2206 O O . PHE B 1 74 ? 36.330 -30.776 -35.700 1.00 36.69 104 PHE B O 1
ATOM 2214 N N . LYS B 1 75 ? 36.547 -28.792 -36.747 0.56 34.89 105 LYS B N 1
ATOM 2215 C CA . LYS B 1 75 ? 35.893 -27.928 -35.721 0.56 33.83 105 LYS B CA 1
ATOM 2216 C C . LYS B 1 75 ? 34.930 -26.960 -36.425 0.56 30.01 105 LYS B C 1
ATOM 2217 O O . LYS B 1 75 ? 35.061 -26.799 -37.635 0.56 26.08 105 LYS B O 1
ATOM 2223 N N . LEU B 1 76 ? 33.942 -26.419 -35.696 1.00 29.90 106 LEU B N 1
ATOM 2224 C CA . LEU B 1 76 ? 33.227 -25.188 -36.061 1.00 29.15 106 LEU B CA 1
ATOM 2225 C C . LEU B 1 76 ? 33.944 -23.973 -35.477 1.00 27.32 106 LEU B C 1
ATOM 2226 O O . LEU B 1 76 ? 34.600 -24.024 -34.421 1.00 31.76 106 LEU B O 1
ATOM 2231 N N . PRO B 1 77 ? 33.909 -22.810 -36.152 1.00 25.61 107 PRO B N 1
ATOM 2232 C CA . PRO B 1 77 ? 34.405 -21.574 -35.583 1.00 28.89 107 PRO B CA 1
ATOM 2233 C C . PRO B 1 77 ? 33.533 -21.213 -34.372 1.00 28.00 107 PRO B C 1
ATOM 2234 O O . PRO B 1 77 ? 32.316 -21.361 -34.476 1.00 32.37 107 PRO B O 1
ATOM 2238 N N . GLY B 1 78 ? 34.163 -20.853 -33.266 1.00 30.76 108 GLY B N 1
ATOM 2239 C CA . GLY B 1 78 ? 33.466 -20.504 -32.013 1.00 31.22 108 GLY B CA 1
ATOM 2240 C C . GLY B 1 78 ? 34.413 -20.574 -30.826 1.00 32.95 108 GLY B C 1
ATOM 2241 O O . GLY B 1 78 ? 35.651 -20.485 -31.051 1.00 33.03 108 GLY B O 1
ATOM 2242 N N . GLY B 1 79 ? 33.895 -20.695 -29.599 1.00 29.34 109 GLY B N 1
ATOM 2243 C CA . GLY B 1 79 ? 34.772 -20.711 -28.410 1.00 29.20 109 GLY B CA 1
ATOM 2244 C C . GLY B 1 79 ? 34.008 -20.325 -27.144 1.00 31.53 109 GLY B C 1
ATOM 2245 O O . GLY B 1 79 ? 32.762 -20.385 -27.113 1.00 30.94 109 GLY B O 1
ATOM 2246 N N . GLU B 1 80 ? 34.743 -19.872 -26.132 1.00 32.44 110 GLU B N 1
ATOM 2247 C CA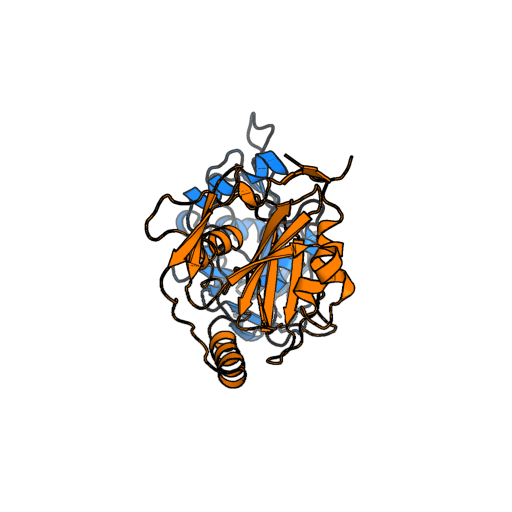 . GLU B 1 80 ? 34.254 -19.692 -24.756 1.00 32.46 110 GLU B CA 1
ATOM 2248 C C . GLU B 1 80 ? 33.737 -18.254 -24.613 1.00 32.64 110 GLU B C 1
ATOM 2249 O O . GLU B 1 80 ? 34.438 -17.303 -25.021 1.00 32.76 110 GLU B O 1
ATOM 2255 N N . LEU B 1 81 ? 32.563 -18.070 -23.998 1.00 33.09 111 LEU B N 1
ATOM 2256 C CA . LEU B 1 81 ? 32.040 -16.729 -23.623 1.00 32.19 111 LEU B CA 1
ATOM 2257 C C . LEU B 1 81 ? 32.737 -16.227 -22.344 1.00 32.33 111 LEU B C 1
ATOM 2258 O O . LEU B 1 81 ? 33.045 -17.062 -21.499 1.00 34.26 111 LEU B O 1
ATOM 2263 N N . ASN B 1 82 ? 32.960 -14.923 -22.248 1.00 34.45 112 ASN B N 1
ATOM 2264 C CA . ASN B 1 82 ? 33.482 -14.231 -21.040 1.00 38.06 112 ASN B CA 1
ATOM 2265 C C . ASN B 1 82 ? 32.361 -14.173 -19.998 1.00 40.52 112 ASN B C 1
ATOM 2266 O O . ASN B 1 82 ? 31.186 -14.300 -20.339 1.00 34.56 112 ASN B O 1
ATOM 2271 N N . PRO B 1 83 ? 32.684 -14.036 -18.688 1.00 40.82 113 PRO B N 1
ATOM 2272 C CA . PRO B 1 83 ? 31.666 -13.972 -17.635 1.00 44.30 113 PRO B CA 1
ATOM 2273 C C . PRO B 1 83 ? 30.612 -12.892 -17.924 1.00 34.74 113 PRO B C 1
ATOM 2274 O O . PRO B 1 83 ? 30.986 -11.789 -18.202 1.00 44.27 113 PRO B O 1
ATOM 2278 N N . GLY B 1 84 ? 29.345 -13.310 -17.994 1.00 36.73 114 GLY B N 1
ATOM 2279 C CA . GLY B 1 84 ? 28.197 -12.418 -18.223 1.00 35.09 114 GLY B CA 1
ATOM 2280 C C . GLY B 1 84 ? 28.044 -11.913 -19.652 1.00 38.11 114 GLY B C 1
ATOM 2281 O O . GLY B 1 84 ? 27.202 -11.009 -19.879 1.00 38.74 114 GLY B O 1
ATOM 2282 N N . GLU B 1 85 ? 28.786 -12.466 -20.610 1.00 33.26 115 GLU B N 1
ATOM 2283 C CA . GLU B 1 85 ? 28.726 -11.973 -22.018 1.00 33.54 115 GLU B CA 1
ATOM 2284 C C . GLU B 1 85 ? 27.465 -12.510 -22.722 1.00 29.81 115 GLU B C 1
ATOM 2285 O O . GLU B 1 85 ? 27.122 -13.684 -22.526 1.00 33.39 115 GLU B O 1
ATOM 2291 N N . ASP B 1 86 ? 26.785 -11.655 -23.476 1.00 31.50 116 ASP B N 1
ATOM 2292 C CA . ASP B 1 86 ? 25.671 -12.034 -24.383 1.00 31.39 116 ASP B CA 1
ATOM 2293 C C . ASP B 1 86 ? 26.144 -13.094 -25.406 1.00 30.02 116 ASP B C 1
ATOM 2294 O O . ASP B 1 86 ? 27.270 -12.968 -25.938 1.00 29.36 116 ASP B O 1
ATOM 2299 N N . GLU B 1 87 ? 25.323 -14.114 -25.614 1.00 27.78 117 GLU B N 1
ATOM 2300 C CA . GLU B 1 87 ? 25.693 -15.284 -26.476 1.00 30.18 117 GLU B CA 1
ATOM 2301 C C . GLU B 1 87 ? 25.950 -14.785 -27.911 1.00 32.65 117 GLU B C 1
ATOM 2302 O O . GLU B 1 87 ? 26.974 -15.201 -28.504 1.00 27.08 117 GLU B O 1
ATOM 2308 N N . VAL B 1 88 ? 25.031 -14.018 -28.506 1.00 30.05 118 VAL B N 1
ATOM 2309 C CA . VAL B 1 88 ? 25.145 -13.530 -29.917 1.00 30.46 118 VAL B CA 1
ATOM 2310 C C . VAL B 1 88 ? 26.312 -12.548 -30.041 1.00 30.20 118 VAL B C 1
ATOM 2311 O O . VAL B 1 88 ? 27.122 -12.739 -30.974 1.00 27.63 118 VAL B O 1
ATOM 2315 N N . GLU B 1 89 ? 26.477 -11.567 -29.137 1.00 30.44 119 GLU B N 1
ATOM 2316 C CA . GLU B 1 89 ? 27.626 -10.625 -29.266 1.00 34.26 119 GLU B CA 1
ATOM 2317 C C . GLU B 1 89 ? 28.944 -11.398 -29.040 1.00 29.33 119 GLU B C 1
ATOM 2318 O O . GLU B 1 89 ? 29.955 -11.041 -29.711 1.00 33.05 119 GLU B O 1
ATOM 2324 N N . GLY B 1 90 ? 28.957 -12.406 -28.165 1.00 29.21 120 GLY B N 1
ATOM 2325 C CA . GLY B 1 90 ? 30.133 -13.270 -27.919 1.00 31.70 120 GLY B CA 1
ATOM 2326 C C . GLY B 1 90 ? 30.514 -14.111 -29.142 1.00 30.14 120 GLY B C 1
ATOM 2327 O O . GLY B 1 90 ? 31.710 -14.110 -29.534 1.00 30.01 120 GLY B O 1
ATOM 2328 N N . LEU B 1 91 ? 29.544 -14.768 -29.787 1.00 27.29 121 LEU B N 1
ATOM 2329 C CA . LEU B 1 91 ? 29.846 -15.431 -31.097 1.00 28.66 121 LEU B CA 1
ATOM 2330 C C . LEU B 1 91 ? 30.427 -14.443 -32.136 1.00 28.75 121 LEU B C 1
ATOM 2331 O O . LEU B 1 91 ? 31.362 -14.839 -32.861 1.00 28.86 121 LEU B O 1
ATOM 2336 N N . LYS B 1 92 ? 29.906 -13.223 -32.276 1.00 30.36 122 LYS B N 1
ATOM 2337 C CA . LYS B 1 92 ? 30.403 -12.231 -33.282 1.00 30.82 122 LYS B CA 1
ATOM 2338 C C . LYS B 1 92 ? 31.868 -11.884 -32.933 1.00 29.59 122 LYS B C 1
ATOM 2339 O O . LYS B 1 92 ? 32.733 -11.852 -33.849 1.00 35.36 122 LYS B O 1
ATOM 2345 N N . ARG B 1 93 ? 32.190 -11.671 -31.654 1.00 30.03 123 ARG B N 1
ATOM 2346 C CA . ARG B 1 93 ? 33.593 -11.414 -31.212 1.00 32.79 123 ARG B CA 1
ATOM 2347 C C . ARG B 1 93 ? 34.506 -12.594 -31.620 1.00 34.78 123 ARG B C 1
ATOM 2348 O O . ARG B 1 93 ? 35.642 -12.358 -32.137 1.00 33.78 123 ARG B O 1
ATOM 2356 N N . LEU B 1 94 ? 34.094 -13.823 -31.340 1.00 28.77 124 LEU B N 1
ATOM 2357 C CA . LEU B 1 94 ? 34.897 -15.038 -31.607 1.00 31.49 124 LEU B CA 1
ATOM 2358 C C . LEU B 1 94 ? 35.091 -15.288 -33.119 1.00 32.68 124 LEU B C 1
ATOM 2359 O O . LEU B 1 94 ? 36.190 -15.719 -33.518 1.00 35.06 124 LEU B O 1
ATOM 2364 N N A MET B 1 95 ? 34.077 -15.041 -33.947 0.31 32.04 125 MET B N 1
ATOM 2365 N N B MET B 1 95 ? 34.029 -15.083 -33.912 0.19 33.51 125 MET B N 1
ATOM 2366 C CA A MET B 1 95 ? 34.177 -15.275 -35.414 0.31 30.81 125 MET B CA 1
ATOM 2367 C CA B MET B 1 95 ? 34.041 -15.173 -35.402 0.19 33.58 125 MET B CA 1
ATOM 2368 C C A MET B 1 95 ? 35.091 -14.215 -36.045 0.31 32.09 125 MET B C 1
ATOM 2369 C C B MET B 1 95 ? 35.147 -14.259 -35.933 0.19 33.70 125 MET B C 1
ATOM 2370 O O A MET B 1 95 ? 35.783 -14.559 -37.041 0.31 28.45 125 MET B O 1
ATOM 2371 O O B MET B 1 95 ? 35.993 -14.743 -36.723 0.19 31.89 125 MET B O 1
ATOM 2380 N N . THR B 1 96 ? 35.135 -12.999 -35.482 1.00 33.49 126 THR B N 1
ATOM 2381 C CA . THR B 1 96 ? 36.084 -11.927 -35.910 1.00 34.09 126 THR B CA 1
ATOM 2382 C C . THR B 1 96 ? 37.500 -12.313 -35.459 1.00 38.31 126 THR B C 1
ATOM 2383 O O . THR B 1 96 ? 38.438 -12.157 -36.298 1.00 37.23 126 THR B O 1
ATOM 2387 N N . GLU B 1 97 ? 37.646 -12.904 -34.263 1.00 38.48 127 GLU B N 1
ATOM 2388 C CA . GLU B 1 97 ? 38.957 -13.394 -33.741 1.00 37.75 127 GLU B CA 1
ATOM 2389 C C . GLU B 1 97 ? 39.511 -14.464 -34.690 1.00 38.79 127 GLU B C 1
ATOM 2390 O O . GLU B 1 97 ? 40.701 -14.355 -35.076 1.00 39.79 127 GLU B O 1
ATOM 2396 N N . ILE B 1 98 ? 38.677 -15.411 -35.123 1.00 35.05 128 ILE B N 1
ATOM 2397 C CA . ILE B 1 98 ? 39.145 -16.604 -35.890 1.00 35.64 128 ILE B CA 1
ATOM 2398 C C . ILE B 1 98 ? 39.266 -16.224 -37.375 1.00 35.94 128 ILE B C 1
ATOM 2399 O O . ILE B 1 98 ? 40.279 -16.670 -37.970 1.00 38.20 128 ILE B O 1
ATOM 2404 N N . LEU B 1 99 ? 38.278 -15.535 -37.988 1.00 29.95 129 LEU B N 1
ATOM 2405 C CA . LEU B 1 99 ? 38.242 -15.404 -39.477 1.00 32.28 129 LEU B CA 1
ATOM 2406 C C . LEU B 1 99 ? 38.326 -13.959 -39.956 1.00 34.36 129 LEU B C 1
ATOM 2407 O O . LEU B 1 99 ? 38.332 -13.785 -41.171 1.00 37.03 129 LEU B O 1
ATOM 2412 N N . GLY B 1 100 ? 38.279 -12.979 -39.055 1.00 39.51 130 GLY B N 1
ATOM 2413 C CA . GLY B 1 100 ? 38.308 -11.546 -39.398 1.00 43.66 130 GLY B CA 1
ATOM 2414 C C . GLY B 1 100 ? 39.698 -11.084 -39.788 1.00 53.79 130 GLY B C 1
ATOM 2415 O O . GLY B 1 100 ? 40.691 -11.550 -39.160 1.00 49.95 130 GLY B O 1
ATOM 2416 N N . ARG B 1 101 ? 39.759 -10.203 -40.794 1.00 71.43 131 ARG B N 1
ATOM 2417 C CA . ARG B 1 101 ? 41.007 -9.604 -41.339 1.00 79.59 131 ARG B CA 1
ATOM 2418 C C . ARG B 1 101 ? 41.552 -8.627 -40.295 1.00 94.31 131 ARG B C 1
ATOM 2419 O O . ARG B 1 101 ? 40.731 -7.932 -39.662 1.00 98.81 131 ARG B O 1
ATOM 2421 N N . GLN B 1 102 ? 42.876 -8.612 -40.103 1.00 109.78 132 GLN B N 1
ATOM 2422 C CA . GLN B 1 102 ? 43.585 -7.751 -39.116 1.00 122.00 132 GLN B CA 1
ATOM 2423 C C . GLN B 1 102 ? 44.418 -6.710 -39.868 1.00 130.87 132 GLN B C 1
ATOM 2424 O O . GLN B 1 102 ? 45.479 -7.045 -40.392 1.00 136.05 132 GLN B O 1
ATOM 2426 N N . ASP B 1 103 ? 43.931 -5.461 -39.977 1.00 130.98 133 ASP B N 1
ATOM 2427 C CA . ASP B 1 103 ? 42.567 -5.047 -39.667 1.00 127.65 133 ASP B CA 1
ATOM 2428 C C . ASP B 1 103 ? 42.132 -4.065 -40.758 1.00 128.43 133 ASP B C 1
ATOM 2429 O O . ASP B 1 103 ? 42.980 -3.587 -41.511 1.00 118.34 133 ASP B O 1
ATOM 2431 N N . GLY B 1 104 ? 40.827 -3.767 -40.877 1.00 128.99 134 GLY B N 1
ATOM 2432 C CA . GLY B 1 104 ? 39.761 -4.263 -40.020 1.00 130.00 134 GLY B CA 1
ATOM 2433 C C . GLY B 1 104 ? 38.447 -3.575 -40.367 1.00 138.55 134 GLY B C 1
ATOM 2434 O O . GLY B 1 104 ? 38.278 -2.408 -39.958 1.00 141.70 134 GLY B O 1
ATOM 2435 N N . VAL B 1 105 ? 37.553 -4.271 -41.087 1.00 141.03 135 VAL B N 1
ATOM 2436 C CA . VAL B 1 105 ? 36.388 -3.707 -41.849 1.00 137.96 135 VAL B CA 1
ATOM 2437 C C . VAL B 1 105 ? 35.464 -2.874 -40.952 1.00 127.64 135 VAL B C 1
ATOM 2438 O O . VAL B 1 105 ? 35.369 -1.664 -41.151 1.00 114.47 135 VAL B O 1
ATOM 2440 N N . LEU B 1 106 ? 34.753 -3.489 -39.989 1.00 122.12 136 LEU B N 1
ATOM 2441 C CA . LEU B 1 106 ? 34.811 -4.907 -39.658 1.00 116.28 136 LEU B CA 1
ATOM 2442 C C . LEU B 1 106 ? 33.570 -5.622 -40.219 1.00 113.57 136 LEU B C 1
ATOM 2443 O O . LEU B 1 106 ? 32.594 -4.929 -40.606 1.00 105.13 136 LEU B O 1
ATOM 2445 N N . GLN B 1 107 ? 33.621 -6.960 -40.254 1.00 106.15 137 GLN B N 1
ATOM 2446 C CA . GLN B 1 107 ? 32.603 -7.857 -40.868 1.00 97.35 137 GLN B CA 1
ATOM 2447 C C . GLN B 1 107 ? 31.272 -7.718 -40.109 1.00 86.96 137 GLN B C 1
ATOM 2448 O O . GLN B 1 107 ? 31.299 -7.679 -38.869 1.00 80.63 137 GLN B O 1
ATOM 2450 N N . ASP B 1 108 ? 30.158 -7.624 -40.845 1.00 84.82 138 ASP B N 1
ATOM 2451 C CA . ASP B 1 108 ? 28.764 -7.578 -40.320 1.00 77.80 138 ASP B CA 1
ATOM 2452 C C . ASP B 1 108 ? 28.219 -9.013 -40.281 1.00 64.59 138 ASP B C 1
ATOM 2453 O O . ASP B 1 108 ? 27.584 -9.432 -41.279 1.00 72.66 138 ASP B O 1
ATOM 2458 N N . TRP B 1 109 ? 28.461 -9.747 -39.188 1.00 50.21 139 TRP B N 1
ATOM 2459 C CA . TRP B 1 109 ? 27.881 -11.107 -38.987 1.00 44.25 139 TRP B CA 1
ATOM 2460 C C . TRP B 1 109 ? 26.398 -10.940 -38.652 1.00 40.89 139 TRP B C 1
ATOM 2461 O O . TRP B 1 109 ? 26.106 -10.196 -37.724 1.00 46.78 139 TRP B O 1
ATOM 2472 N N . VAL B 1 110 ? 25.500 -11.629 -39.342 1.00 38.06 140 VAL B N 1
ATOM 2473 C CA . VAL B 1 110 ? 24.035 -11.628 -39.061 1.00 33.29 140 VAL B CA 1
ATOM 2474 C C . VAL B 1 110 ? 23.684 -12.977 -38.410 1.00 34.82 140 VAL B C 1
ATOM 2475 O O . VAL B 1 110 ? 23.805 -14.021 -39.093 1.00 31.96 140 VAL B O 1
ATOM 2479 N N . ILE B 1 111 ? 23.155 -12.971 -37.172 1.00 29.40 141 ILE B N 1
ATOM 2480 C CA . ILE B 1 111 ? 22.921 -14.200 -36.357 1.00 30.49 141 ILE B CA 1
ATOM 2481 C C . ILE B 1 111 ? 21.511 -14.108 -35.749 1.00 34.20 141 ILE B C 1
ATOM 2482 O O . ILE B 1 111 ? 21.398 -13.438 -34.684 1.00 35.82 141 ILE B O 1
ATOM 2487 N N . ASP B 1 112 ? 20.515 -14.768 -36.354 1.00 30.45 142 ASP B N 1
ATOM 2488 C CA . ASP B 1 112 ? 19.075 -14.721 -35.953 1.00 32.46 142 ASP B CA 1
ATOM 2489 C C . ASP B 1 112 ? 18.430 -16.098 -35.685 1.00 34.82 142 ASP B C 1
ATOM 2490 O O . ASP B 1 112 ? 17.211 -16.123 -35.361 1.00 35.69 142 ASP B O 1
ATOM 2495 N N . ASP B 1 113 ? 19.150 -17.235 -35.744 1.00 26.85 143 ASP B N 1
ATOM 2496 C CA . ASP B 1 113 ? 18.508 -18.547 -35.583 1.00 25.15 143 ASP B CA 1
ATOM 2497 C C . ASP B 1 113 ? 19.370 -19.406 -34.638 1.00 24.07 143 ASP B C 1
ATOM 2498 O O . ASP B 1 113 ? 20.594 -19.515 -34.910 1.00 24.84 143 ASP B O 1
ATOM 2503 N N . CYS B 1 114 ? 18.753 -19.997 -33.632 1.00 24.00 144 CYS B N 1
ATOM 2504 C CA . CYS B 1 114 ? 19.327 -21.080 -32.781 1.00 25.43 144 CYS B CA 1
ATOM 2505 C C . CYS B 1 114 ? 19.088 -22.383 -33.535 1.00 25.54 144 CYS B C 1
ATOM 2506 O O . CYS B 1 114 ? 17.932 -22.680 -33.853 1.00 27.71 144 CYS B O 1
ATOM 2509 N N . ILE B 1 115 ? 20.162 -23.176 -33.802 1.00 23.37 145 ILE B N 1
ATOM 2510 C CA . ILE B 1 115 ? 20.172 -24.493 -34.502 1.00 25.12 145 ILE B CA 1
ATOM 2511 C C . ILE B 1 115 ? 20.005 -25.610 -33.452 1.00 22.93 145 ILE B C 1
ATOM 2512 O O . ILE B 1 115 ? 19.302 -26.508 -33.780 1.00 23.06 145 ILE B O 1
ATOM 2517 N N . GLY B 1 116 ? 20.618 -25.477 -32.251 1.00 22.92 146 GLY B N 1
ATOM 2518 C CA . GLY B 1 116 ? 20.629 -26.580 -31.263 1.00 22.67 146 GLY B CA 1
ATOM 2519 C C . GLY B 1 116 ? 21.437 -26.265 -30.024 1.00 21.79 146 GLY B C 1
ATOM 2520 O O . GLY B 1 116 ? 22.112 -25.227 -29.921 1.00 23.84 146 GLY B O 1
ATOM 2521 N N . ASN B 1 117 ? 21.441 -27.210 -29.071 1.00 24.90 147 ASN B N 1
ATOM 2522 C CA . ASN B 1 117 ? 22.077 -27.124 -27.735 1.00 24.64 147 ASN B CA 1
ATOM 2523 C C . ASN B 1 117 ? 22.707 -28.506 -27.394 1.00 25.98 147 ASN B C 1
ATOM 2524 O O . ASN B 1 117 ? 22.065 -29.490 -27.688 1.00 25.58 147 ASN B O 1
ATOM 2529 N N . TRP B 1 118 ? 23.913 -28.464 -26.847 1.00 24.14 148 TRP B N 1
ATOM 2530 C CA . TRP B 1 118 ? 24.626 -29.671 -26.325 1.00 25.75 148 TRP B CA 1
ATOM 2531 C C . TRP B 1 118 ? 25.115 -29.412 -24.903 1.00 24.27 148 TRP B C 1
ATOM 2532 O O . TRP B 1 118 ? 25.610 -28.317 -24.611 1.00 26.12 148 TRP B O 1
ATOM 2543 N N . TRP B 1 119 ? 25.029 -30.468 -24.084 1.00 25.28 149 TRP B N 1
ATOM 2544 C CA . TRP B 1 119 ? 25.395 -30.422 -22.635 1.00 26.48 149 TRP B CA 1
ATOM 2545 C C . TRP B 1 119 ? 26.422 -31.523 -22.293 1.00 23.13 149 TRP B C 1
ATOM 2546 O O . TRP B 1 119 ? 26.247 -32.655 -22.765 1.00 24.57 149 TRP B O 1
ATOM 2557 N N . ARG B 1 120 ? 27.367 -31.146 -21.450 1.00 27.20 150 ARG B N 1
ATOM 2558 C CA . ARG B 1 120 ? 28.459 -32.051 -20.964 1.00 26.86 150 ARG B CA 1
ATOM 2559 C C . ARG B 1 120 ? 28.234 -32.327 -19.468 1.00 26.59 150 ARG B C 1
ATOM 2560 O O . ARG B 1 120 ? 28.370 -31.397 -18.678 1.00 30.59 150 ARG B O 1
ATOM 2568 N N . PRO B 1 121 ? 27.759 -33.544 -19.100 1.00 28.19 151 PRO B N 1
ATOM 2569 C CA . PRO B 1 121 ? 27.366 -33.809 -17.709 1.00 30.64 151 PRO B CA 1
ATOM 2570 C C . PRO B 1 121 ? 28.576 -33.873 -16.756 1.00 34.52 151 PRO B C 1
ATOM 2571 O O . PRO B 1 121 ? 28.456 -33.477 -15.589 1.00 36.28 151 PRO B O 1
ATOM 2575 N N . ASN B 1 122 ? 29.711 -34.371 -17.254 1.00 31.99 152 ASN B N 1
ATOM 2576 C CA . ASN B 1 122 ? 30.932 -34.670 -16.426 1.00 35.69 152 ASN B CA 1
ATOM 2577 C C . ASN B 1 122 ? 32.157 -33.919 -16.968 1.00 42.17 152 ASN B C 1
ATOM 2578 O O . ASN B 1 122 ? 32.082 -33.283 -18.046 1.00 43.37 152 ASN B O 1
ATOM 2583 N N . PHE B 1 123 ? 33.278 -33.949 -16.246 1.00 39.70 153 PHE B N 1
ATOM 2584 C CA . PHE B 1 123 ? 34.585 -33.445 -16.741 1.00 41.53 153 PHE B CA 1
ATOM 2585 C C . PHE B 1 123 ? 35.206 -34.563 -17.604 1.00 47.42 153 PHE B C 1
ATOM 2586 O O . PHE B 1 123 ? 36.302 -35.057 -17.266 1.00 47.89 153 PHE B O 1
ATOM 2594 N N . GLU B 1 124 ? 34.501 -34.971 -18.671 1.00 42.82 154 GLU B N 1
ATOM 2595 C CA . GLU B 1 124 ? 34.774 -36.133 -19.570 1.00 40.86 154 GLU B CA 1
ATOM 2596 C C . GLU B 1 124 ? 34.334 -35.746 -20.986 1.00 43.76 154 GLU B C 1
ATOM 2597 O O . GLU B 1 124 ? 33.514 -34.822 -21.164 1.00 36.07 154 GLU B O 1
ATOM 2603 N N . PRO B 1 125 ? 34.814 -36.425 -22.049 1.00 39.48 155 PRO B N 1
ATOM 2604 C CA . PRO B 1 125 ? 34.482 -36.025 -23.419 1.00 37.84 155 PRO B CA 1
ATOM 2605 C C . PRO B 1 125 ? 32.993 -36.021 -23.778 1.00 38.12 155 PRO B C 1
ATOM 2606 O O . PRO B 1 125 ? 32.587 -35.188 -24.602 1.00 34.78 155 PRO B O 1
ATOM 2610 N N . PRO B 1 126 ? 32.147 -36.955 -23.282 1.00 35.50 156 PRO B N 1
ATOM 2611 C CA . PRO B 1 126 ? 30.782 -37.080 -23.782 1.00 32.88 156 PRO B CA 1
ATOM 2612 C C . PRO B 1 126 ? 29.898 -35.816 -23.630 1.00 26.53 156 PRO B C 1
ATOM 2613 O O . PRO B 1 126 ? 29.909 -35.155 -22.599 1.00 29.79 156 PRO B O 1
ATOM 2617 N N . GLN B 1 127 ? 29.255 -35.503 -24.756 1.00 27.12 157 GLN B N 1
ATOM 2618 C CA . GLN B 1 127 ? 28.223 -34.402 -24.831 1.00 26.44 157 GLN B CA 1
ATOM 2619 C C . GLN B 1 127 ? 26.909 -34.972 -25.374 1.00 27.17 157 GLN B C 1
ATOM 2620 O O . GLN B 1 127 ? 26.921 -35.916 -26.183 1.00 29.50 157 GLN B O 1
ATOM 2626 N N . TYR B 1 128 ? 25.746 -34.420 -24.951 1.00 24.04 158 TYR B N 1
ATOM 2627 C CA . TYR B 1 128 ? 24.408 -34.911 -25.293 1.00 23.37 158 TYR B CA 1
ATOM 2628 C C . TYR B 1 128 ? 23.512 -33.732 -25.704 1.00 23.93 158 TYR B C 1
ATOM 2629 O O . TYR B 1 128 ? 23.725 -32.626 -25.225 1.00 25.16 158 TYR B O 1
ATOM 2638 N N . PRO B 1 129 ? 22.583 -33.992 -26.643 1.00 25.07 159 PRO B N 1
ATOM 2639 C CA . PRO B 1 129 ? 21.647 -32.946 -27.128 1.00 25.91 159 PRO B CA 1
ATOM 2640 C C . PRO B 1 129 ? 20.395 -32.828 -26.263 1.00 31.44 159 PRO B C 1
ATOM 2641 O O . PRO B 1 129 ? 19.337 -32.518 -26.811 1.00 32.22 159 PRO B O 1
ATOM 2645 N N . TYR B 1 130 ? 20.568 -33.044 -24.952 1.00 28.51 160 TYR B N 1
ATOM 2646 C CA . TYR B 1 130 ? 19.505 -33.078 -23.924 1.00 30.36 160 TYR B CA 1
ATOM 2647 C C . TYR B 1 130 ? 20.221 -32.980 -22.573 1.00 30.36 160 TYR B C 1
ATOM 2648 O O . TYR B 1 130 ? 21.405 -33.339 -22.483 1.00 29.34 160 TYR B O 1
ATOM 2657 N N . ILE B 1 131 ? 19.537 -32.558 -21.516 1.00 30.95 161 ILE B N 1
ATOM 2658 C CA . ILE B 1 131 ? 20.117 -32.551 -20.137 1.00 31.94 161 ILE B CA 1
ATOM 2659 C C . ILE B 1 131 ? 19.841 -33.921 -19.535 1.00 30.21 161 ILE B C 1
ATOM 2660 O O . ILE B 1 131 ? 18.685 -34.349 -19.419 1.00 30.00 161 ILE B O 1
ATOM 2665 N N . PRO B 1 132 ? 20.871 -34.762 -19.275 1.00 30.24 162 PRO B N 1
ATOM 2666 C CA . PRO B 1 132 ? 20.559 -36.114 -18.863 1.00 33.46 162 PRO B CA 1
ATOM 2667 C C . PRO B 1 132 ? 19.888 -36.128 -17.477 1.00 32.65 162 PRO B C 1
ATOM 2668 O O . PRO B 1 132 ? 19.977 -35.188 -16.729 1.00 33.80 162 PRO B O 1
ATOM 2672 N N . ALA B 1 133 ? 19.220 -37.231 -17.226 1.00 32.35 163 ALA B N 1
ATOM 2673 C CA . ALA B 1 133 ? 18.477 -37.524 -15.972 1.00 34.53 163 ALA B CA 1
ATOM 2674 C C . ALA B 1 133 ? 19.345 -37.236 -14.742 1.00 32.71 163 ALA B C 1
ATOM 2675 O O . ALA B 1 133 ? 20.485 -37.767 -14.656 1.00 33.26 163 ALA B O 1
ATOM 2677 N N . HIS B 1 134 ? 18.819 -36.478 -13.779 1.00 30.22 164 HIS B N 1
ATOM 2678 C CA . HIS B 1 134 ? 19.421 -36.210 -12.442 1.00 33.64 164 HIS B CA 1
ATOM 2679 C C . HIS B 1 134 ? 20.733 -35.445 -12.567 1.00 36.34 164 HIS B C 1
ATOM 2680 O O . HIS B 1 134 ? 21.506 -35.361 -11.579 1.00 38.89 164 HIS B O 1
ATOM 2687 N N . ILE B 1 135 ? 21.012 -34.862 -13.733 1.00 34.78 165 ILE B N 1
ATOM 2688 C CA . ILE B 1 135 ? 22.185 -33.950 -13.880 1.00 39.67 165 ILE B CA 1
ATOM 2689 C C . ILE B 1 135 ? 21.703 -32.520 -13.620 1.00 44.66 165 ILE B C 1
ATOM 2690 O O . ILE B 1 135 ? 21.164 -31.865 -14.553 1.00 44.98 165 ILE B O 1
ATOM 2695 N N . THR B 1 136 ? 21.887 -32.059 -12.392 1.00 41.41 166 THR B N 1
ATOM 2696 C CA . THR B 1 136 ? 21.330 -30.775 -11.924 1.00 48.17 166 THR B CA 1
ATOM 2697 C C . THR B 1 136 ? 22.345 -29.689 -12.262 1.00 45.50 166 THR B C 1
ATOM 2698 O O . THR B 1 136 ? 21.902 -28.555 -12.504 1.00 47.75 166 THR B O 1
ATOM 2702 N N . LYS B 1 137 ? 23.640 -30.022 -12.257 1.00 45.61 167 LYS B N 1
ATOM 2703 C CA . LYS B 1 137 ? 24.735 -29.051 -12.510 1.00 42.88 167 LYS B CA 1
ATOM 2704 C C . LYS B 1 137 ? 25.622 -29.475 -13.692 1.00 40.99 167 LYS B C 1
ATOM 2705 O O . LYS B 1 137 ? 26.746 -29.892 -13.472 1.00 38.86 167 LYS B O 1
ATOM 2707 N N . PRO B 1 138 ? 25.237 -29.311 -14.984 1.00 37.53 168 PRO B N 1
ATOM 2708 C CA . PRO B 1 138 ? 26.165 -29.669 -16.075 1.00 33.96 168 PRO B CA 1
ATOM 2709 C C . PRO B 1 138 ? 27.430 -28.805 -16.074 1.00 31.37 168 PRO B C 1
ATOM 2710 O O . PRO B 1 138 ? 27.396 -27.719 -15.632 1.00 33.94 168 PRO B O 1
ATOM 2714 N N . LYS B 1 139 ? 28.553 -29.358 -16.573 1.00 30.50 169 LYS B N 1
ATOM 2715 C CA . LYS B 1 139 ? 29.862 -28.683 -16.575 1.00 31.67 169 LYS B CA 1
ATOM 2716 C C . LYS B 1 139 ? 30.049 -27.734 -17.780 1.00 29.47 169 LYS B C 1
ATOM 2717 O O . LYS B 1 139 ? 30.826 -26.800 -17.669 1.00 30.24 169 LYS B O 1
ATOM 2723 N N . GLU B 1 140 ? 29.332 -27.962 -18.887 1.00 28.94 170 GLU B N 1
ATOM 2724 C CA . GLU B 1 140 ? 29.372 -27.094 -20.103 1.00 31.41 170 GLU B CA 1
ATOM 2725 C C . GLU B 1 140 ? 27.986 -27.104 -20.771 1.00 26.04 170 GLU B C 1
ATOM 2726 O O . GLU B 1 140 ? 27.358 -28.167 -20.861 1.00 25.02 170 GLU B O 1
ATOM 2732 N N . HIS B 1 141 ? 27.564 -25.924 -21.256 1.00 27.08 171 HIS B N 1
ATOM 2733 C CA . HIS B 1 141 ? 26.419 -25.713 -22.181 1.00 27.24 171 HIS B CA 1
ATOM 2734 C C . HIS B 1 141 ? 26.930 -25.076 -23.493 1.00 25.18 171 HIS B C 1
ATOM 2735 O O . HIS B 1 141 ? 27.525 -24.007 -23.443 1.00 25.54 171 HIS B O 1
ATOM 2742 N N . LYS B 1 142 ? 26.784 -25.807 -24.606 1.00 25.50 172 LYS B N 1
ATOM 2743 C CA . LYS B 1 142 ? 27.234 -25.382 -25.961 1.00 25.93 172 LYS B CA 1
ATOM 2744 C C . LYS B 1 142 ? 25.982 -25.010 -26.773 1.00 23.13 172 LYS B C 1
ATOM 2745 O O . LYS B 1 142 ? 25.072 -25.839 -26.899 1.00 26.27 172 LYS B O 1
ATOM 2751 N N . LYS B 1 143 ? 25.992 -23.808 -27.335 1.00 24.19 173 LYS B N 1
ATOM 2752 C CA . LYS B 1 143 ? 24.884 -23.344 -28.223 1.00 26.60 173 LYS B CA 1
ATOM 2753 C C . LYS B 1 143 ? 25.347 -23.196 -29.676 1.00 21.39 173 LYS B C 1
ATOM 2754 O O . LYS B 1 143 ? 26.428 -22.625 -29.913 1.00 23.79 173 LYS B O 1
ATOM 2760 N N . LEU B 1 144 ? 24.557 -23.697 -30.632 0.50 22.00 174 LEU B N 1
ATOM 2761 C CA . LEU B 1 144 ? 24.878 -23.586 -32.087 0.50 23.08 174 LEU B CA 1
ATOM 2762 C C . LEU B 1 144 ? 23.911 -22.621 -32.784 0.50 22.21 174 LEU B C 1
ATOM 2763 O O . LEU B 1 144 ? 22.666 -22.801 -32.669 0.50 20.78 174 LEU B O 1
ATOM 2768 N N . PHE B 1 145 ? 24.491 -21.701 -33.556 1.00 22.18 175 PHE B N 1
ATOM 2769 C CA . PHE B 1 145 ? 23.744 -20.645 -34.294 1.00 22.99 175 PHE B CA 1
ATOM 2770 C C . PHE B 1 145 ? 23.991 -20.753 -35.803 1.00 23.82 175 PHE B C 1
ATOM 2771 O O . PHE B 1 145 ? 25.125 -21.078 -36.222 1.00 22.77 175 PHE B O 1
ATOM 2779 N N . LEU B 1 146 ? 22.979 -20.436 -36.606 1.00 24.14 176 LEU B N 1
ATOM 2780 C CA . LEU B 1 146 ? 23.124 -20.279 -38.093 1.00 22.16 176 LEU B CA 1
ATOM 2781 C C . LEU B 1 146 ? 23.613 -18.852 -38.373 1.00 23.39 176 LEU B C 1
ATOM 2782 O O . LEU B 1 146 ? 22.930 -17.866 -37.914 1.00 25.66 176 LEU B O 1
ATOM 2787 N N . VAL B 1 147 ? 24.780 -18.685 -38.998 1.00 23.65 177 VAL B N 1
ATOM 2788 C CA . VAL B 1 147 ? 25.381 -17.346 -39.283 1.00 24.77 177 VAL B CA 1
ATOM 2789 C C . VAL B 1 147 ? 25.132 -17.069 -40.768 1.00 28.23 177 VAL B C 1
ATOM 2790 O O . VAL B 1 147 ? 25.776 -17.787 -41.623 1.00 28.00 177 VAL B O 1
ATOM 2794 N N . GLN B 1 148 ? 24.282 -16.078 -41.096 1.00 25.82 178 GLN B N 1
ATOM 2795 C CA . GLN B 1 148 ? 23.951 -15.700 -42.504 1.00 26.98 178 GLN B CA 1
ATOM 2796 C C . GLN B 1 148 ? 25.129 -14.903 -43.071 1.00 31.53 178 GLN B C 1
ATOM 2797 O O . GLN B 1 148 ? 25.636 -14.027 -42.368 1.00 32.21 178 GLN B O 1
ATOM 2803 N N . LEU B 1 149 ? 25.601 -15.244 -44.265 1.00 26.98 179 LEU B N 1
ATOM 2804 C CA . LEU B 1 149 ? 26.755 -14.551 -44.882 1.00 26.92 179 LEU B CA 1
ATOM 2805 C C . LEU B 1 149 ? 26.238 -13.503 -45.875 1.00 26.29 179 LEU B C 1
ATOM 2806 O O . LEU B 1 149 ? 25.185 -13.727 -46.487 1.00 29.67 179 LEU B O 1
ATOM 2811 N N . GLN B 1 150 ? 27.030 -12.469 -46.066 1.00 29.68 180 GLN B N 1
ATOM 2812 C CA . GLN B 1 150 ? 26.753 -11.467 -47.135 1.00 31.99 180 GLN B CA 1
ATOM 2813 C C . GLN B 1 150 ? 27.022 -12.128 -48.491 1.00 30.74 180 GLN B C 1
ATOM 2814 O O . GLN B 1 150 ? 27.661 -13.201 -48.576 1.00 28.71 180 GLN B O 1
ATOM 2820 N N . GLU B 1 151 ? 26.569 -11.508 -49.571 1.00 32.94 181 GLU B N 1
ATOM 2821 C CA . GLU B 1 151 ? 26.820 -11.992 -50.950 1.00 30.39 181 GLU B CA 1
ATOM 2822 C C . GLU B 1 151 ? 28.316 -12.248 -51.222 1.00 30.79 181 GLU B C 1
ATOM 2823 O O . GLU B 1 151 ? 28.566 -13.281 -51.862 1.00 28.92 181 GLU B O 1
ATOM 2829 N N . LYS B 1 152 ? 29.234 -11.372 -50.771 1.00 31.25 182 LYS B N 1
ATOM 2830 C CA . LYS B 1 152 ? 30.714 -11.451 -50.903 1.00 36.41 182 LYS B CA 1
ATOM 2831 C C . LYS B 1 152 ? 31.360 -11.137 -49.571 1.00 39.83 182 LYS B C 1
ATOM 2832 O O . LYS B 1 152 ? 30.835 -10.296 -48.831 1.00 41.59 182 LYS B O 1
ATOM 2838 N N . ALA B 1 153 ? 32.439 -11.856 -49.250 1.00 37.13 183 ALA B N 1
ATOM 2839 C CA . ALA B 1 153 ? 33.245 -11.597 -48.044 1.00 40.30 183 ALA B CA 1
ATOM 2840 C C . ALA B 1 153 ? 34.674 -12.123 -48.241 1.00 34.99 183 ALA B C 1
ATOM 2841 O O . ALA B 1 153 ? 34.872 -13.073 -48.992 1.00 37.10 183 ALA B O 1
ATOM 2843 N N . LEU B 1 154 ? 35.608 -11.506 -47.518 1.00 41.65 184 LEU B N 1
ATOM 2844 C CA . LEU B 1 154 ? 37.007 -11.957 -47.347 1.00 41.56 184 LEU B CA 1
ATOM 2845 C C . LEU B 1 154 ? 37.139 -12.608 -45.955 1.00 39.68 184 LEU B C 1
ATOM 2846 O O . LEU B 1 154 ? 36.759 -11.958 -44.966 1.00 47.07 184 LEU B O 1
ATOM 2851 N N . PHE B 1 155 ? 37.550 -13.881 -45.886 1.00 40.28 185 PHE B N 1
ATOM 2852 C CA . PHE B 1 155 ? 37.931 -14.598 -44.636 1.00 38.72 185 PHE B CA 1
ATOM 2853 C C . PHE B 1 155 ? 39.459 -14.658 -44.514 1.00 44.19 185 PHE B C 1
ATOM 2854 O O . PHE B 1 155 ? 40.095 -15.124 -45.477 1.00 45.84 185 PHE B O 1
ATOM 2862 N N . ALA B 1 156 ? 40.016 -14.259 -43.365 1.00 37.92 186 ALA B N 1
ATOM 2863 C CA . ALA B 1 156 ? 41.450 -14.407 -43.005 1.00 38.01 186 ALA B CA 1
ATOM 2864 C C . ALA B 1 156 ? 41.631 -15.615 -42.088 1.00 37.27 186 ALA B C 1
ATOM 2865 O O . ALA B 1 156 ? 41.317 -15.503 -40.896 1.00 38.29 186 ALA B O 1
ATOM 2867 N N . VAL B 1 157 ? 42.110 -16.729 -42.636 1.00 32.85 187 VAL B N 1
ATOM 2868 C CA . VAL B 1 157 ? 42.176 -18.045 -41.959 1.00 35.35 187 VAL B CA 1
ATOM 2869 C C . VAL B 1 157 ? 43.542 -18.220 -41.311 1.00 40.77 187 VAL B C 1
ATOM 2870 O O . VAL B 1 157 ? 44.559 -18.165 -42.016 1.00 40.80 187 VAL B O 1
ATOM 2874 N N . PRO B 1 158 ? 43.621 -18.504 -39.987 1.00 37.15 188 PRO B N 1
ATOM 2875 C CA . PRO B 1 158 ? 44.915 -18.708 -39.322 1.00 38.12 188 PRO B CA 1
ATOM 2876 C C . PRO B 1 158 ? 45.739 -19.828 -39.976 1.00 36.28 188 PRO B C 1
ATOM 2877 O O . PRO B 1 158 ? 45.201 -20.881 -40.343 1.00 35.53 188 PRO B O 1
ATOM 2881 N N . LYS B 1 159 ? 47.048 -19.566 -40.125 1.00 40.10 189 LYS B N 1
ATOM 2882 C CA . LYS B 1 159 ? 47.999 -20.312 -41.000 1.00 44.27 189 LYS B CA 1
ATOM 2883 C C . LYS B 1 159 ? 47.984 -21.820 -40.720 1.00 41.28 189 LYS B C 1
ATOM 2884 O O . LYS B 1 159 ? 48.181 -22.620 -41.687 1.00 44.94 189 LYS B O 1
ATOM 2890 N N . ASN B 1 160 ? 47.764 -22.224 -39.467 1.00 39.42 190 ASN B N 1
ATOM 2891 C CA . ASN B 1 160 ? 47.812 -23.656 -39.056 1.00 40.05 190 ASN B CA 1
ATOM 2892 C C . ASN B 1 160 ? 46.495 -24.409 -39.319 1.00 41.40 190 ASN B C 1
ATOM 2893 O O . ASN B 1 160 ? 46.426 -25.612 -39.025 1.00 41.18 190 ASN B O 1
ATOM 2898 N N . TYR B 1 161 ? 45.480 -23.734 -39.866 0.56 39.94 191 TYR B N 1
ATOM 2899 C CA . TYR B 1 161 ? 44.170 -24.354 -40.193 0.56 39.36 191 TYR B CA 1
ATOM 2900 C C . TYR B 1 161 ? 43.865 -24.170 -41.683 0.56 37.31 191 TYR B C 1
ATOM 2901 O O . TYR B 1 161 ? 44.376 -23.211 -42.292 0.56 40.29 191 TYR B O 1
ATOM 2910 N N . LYS B 1 162 ? 43.053 -25.080 -42.239 1.00 38.37 192 LYS B N 1
ATOM 2911 C CA . LYS B 1 162 ? 42.382 -24.929 -43.564 1.00 40.52 192 LYS B CA 1
ATOM 2912 C C . LYS B 1 162 ? 40.880 -24.731 -43.266 1.00 37.17 192 LYS B C 1
ATOM 2913 O O . LYS B 1 162 ? 40.396 -25.372 -42.301 1.00 43.37 192 LYS B O 1
ATOM 2915 N N . LEU B 1 163 ? 40.208 -23.820 -43.975 1.00 40.81 193 LEU B N 1
ATOM 2916 C CA . LEU B 1 163 ? 38.723 -23.730 -44.054 1.00 38.34 193 LEU B CA 1
ATOM 2917 C C . LEU B 1 163 ? 38.279 -24.601 -45.229 1.00 39.57 193 LEU B C 1
ATOM 2918 O O . LEU B 1 163 ? 38.726 -24.299 -46.360 1.00 42.23 193 LEU B O 1
ATOM 2923 N N . VAL B 1 164 ? 37.494 -25.652 -44.981 1.00 33.16 194 VAL B N 1
ATOM 2924 C CA . VAL B 1 164 ? 36.964 -26.568 -46.029 1.00 32.69 194 VAL B CA 1
ATOM 2925 C C . VAL B 1 164 ? 35.452 -26.420 -46.125 1.00 31.76 194 VAL B C 1
ATOM 2926 O O . VAL B 1 164 ? 34.765 -26.279 -45.099 1.00 29.51 194 VAL B O 1
ATOM 2930 N N . ALA B 1 165 ? 34.941 -26.473 -47.335 1.00 28.78 195 ALA B N 1
ATOM 2931 C CA . ALA B 1 165 ? 33.505 -26.497 -47.622 1.00 27.39 195 ALA B CA 1
ATOM 2932 C C . ALA B 1 165 ? 33.040 -27.947 -47.698 1.00 28.77 195 ALA B C 1
ATOM 2933 O O . ALA B 1 165 ? 33.308 -28.625 -48.718 1.00 30.16 195 ALA B O 1
ATOM 2935 N N . ALA B 1 166 ? 32.344 -28.456 -46.684 1.00 26.81 196 ALA B N 1
ATOM 2936 C CA . ALA B 1 166 ? 31.926 -29.859 -46.621 1.00 23.11 196 ALA B CA 1
ATOM 2937 C C . ALA B 1 166 ? 30.484 -30.039 -47.062 1.00 25.02 196 ALA B C 1
ATOM 2938 O O . ALA B 1 166 ? 29.550 -29.479 -46.421 1.00 24.64 196 ALA B O 1
ATOM 2940 N N . PRO B 1 167 ? 30.110 -30.844 -48.077 1.00 24.20 197 PRO B N 1
ATOM 2941 C CA . PRO B 1 167 ? 28.723 -31.057 -48.444 1.00 25.05 197 PRO B CA 1
ATOM 2942 C C . PRO B 1 167 ? 27.955 -31.833 -47.365 1.00 24.70 197 PRO B C 1
ATOM 2943 O O . PRO B 1 167 ? 28.554 -32.627 -46.617 1.00 24.51 197 PRO B O 1
ATOM 2947 N N . LEU B 1 168 ? 26.649 -31.574 -47.239 1.00 25.71 198 LEU B N 1
ATOM 2948 C CA . LEU B 1 168 ? 25.821 -32.216 -46.192 1.00 27.69 198 LEU B CA 1
ATOM 2949 C C . LEU B 1 168 ? 25.891 -33.740 -46.318 1.00 29.94 198 LEU B C 1
ATOM 2950 O O . LEU B 1 168 ? 25.945 -34.405 -45.258 1.00 28.24 198 LEU B O 1
ATOM 2955 N N . PHE B 1 169 ? 25.863 -34.309 -47.533 1.00 30.54 199 PHE B N 1
ATOM 2956 C CA . PHE B 1 169 ? 25.900 -35.782 -47.701 1.00 34.88 199 PHE B CA 1
ATOM 2957 C C . PHE B 1 169 ? 27.165 -36.357 -47.066 1.00 32.23 199 PHE B C 1
ATOM 2958 O O . PHE B 1 169 ? 26.980 -37.493 -46.580 1.00 36.75 199 PHE B O 1
ATOM 2966 N N . GLU B 1 170 ? 28.327 -35.689 -47.036 1.00 28.54 200 GLU B N 1
ATOM 2967 C CA . GLU B 1 170 ? 29.584 -36.207 -46.455 1.00 30.45 200 GLU B CA 1
ATOM 2968 C C . GLU B 1 170 ? 29.447 -36.237 -44.924 1.00 29.93 200 GLU B C 1
ATOM 2969 O O . GLU B 1 170 ? 29.948 -37.178 -44.272 1.00 30.39 200 GLU B O 1
ATOM 2975 N N . LEU B 1 171 ? 28.786 -35.246 -44.308 1.00 25.87 201 LEU B N 1
ATOM 2976 C CA . LEU B 1 171 ? 28.668 -35.174 -42.844 1.00 27.84 201 LEU B CA 1
ATOM 2977 C C . LEU B 1 171 ? 27.740 -36.290 -42.365 1.00 25.46 201 LEU B C 1
ATOM 2978 O O . LEU B 1 171 ? 28.037 -36.895 -41.297 1.00 27.95 201 LEU B O 1
ATOM 2983 N N . TYR B 1 172 ? 26.617 -36.506 -43.069 0.56 25.49 202 TYR B N 1
ATOM 2984 C CA . TYR B 1 172 ? 25.602 -37.560 -42.782 0.56 27.70 202 TYR B CA 1
ATOM 2985 C C . TYR B 1 172 ? 26.380 -38.873 -42.707 0.56 28.48 202 TYR B C 1
ATOM 2986 O O . TYR B 1 172 ? 26.068 -39.695 -41.870 0.56 29.53 202 TYR B O 1
ATOM 2995 N N . ASP B 1 173 ? 27.267 -39.146 -43.667 0.56 33.04 203 ASP B N 1
ATOM 2996 C CA . ASP B 1 173 ? 27.172 -40.285 -44.574 0.56 33.33 203 ASP B CA 1
ATOM 2997 C C . ASP B 1 173 ? 28.307 -41.175 -44.089 0.56 37.32 203 ASP B C 1
ATOM 2998 O O . ASP B 1 173 ? 28.202 -42.416 -44.104 0.56 32.91 203 ASP B O 1
ATOM 3003 N N . ASN B 1 174 ? 29.374 -40.489 -43.702 0.56 41.07 204 ASN B N 1
ATOM 3004 C CA . ASN B 1 174 ? 30.368 -40.954 -42.713 0.56 45.09 204 ASN B CA 1
ATOM 3005 C C . ASN B 1 174 ? 29.682 -40.793 -41.351 0.56 46.85 204 ASN B C 1
ATOM 3006 O O . ASN B 1 174 ? 28.740 -41.578 -41.086 0.56 50.52 204 ASN B O 1
ATOM 3011 N N . ALA B 1 175 ? 30.102 -39.808 -40.552 0.56 40.67 205 ALA B N 1
ATOM 3012 C CA . ALA B 1 175 ? 29.568 -39.455 -39.212 0.56 35.73 205 ALA B CA 1
ATOM 3013 C C . ALA B 1 175 ? 30.588 -39.845 -38.153 0.56 35.83 205 ALA B C 1
ATOM 3014 O O . ALA B 1 175 ? 30.983 -38.986 -37.369 0.56 31.31 205 ALA B O 1
ATOM 3016 N N . PRO B 1 176 ? 31.074 -41.113 -38.113 0.56 34.63 206 PRO B N 1
ATOM 3017 C CA . PRO B 1 176 ? 32.219 -41.461 -37.273 0.56 36.48 206 PRO B CA 1
ATOM 3018 C C . PRO B 1 176 ? 33.389 -40.471 -37.420 0.56 37.70 206 PRO B C 1
ATOM 3019 O O . PRO B 1 176 ? 34.001 -40.176 -36.415 0.56 42.46 206 PRO B O 1
ATOM 3023 N N . GLY B 1 177 ? 33.647 -39.969 -38.638 0.56 37.34 207 GLY B N 1
ATOM 3024 C CA . GLY B 1 177 ? 34.765 -39.053 -38.953 0.56 35.50 207 GLY B CA 1
ATOM 3025 C C . GLY B 1 177 ? 34.606 -37.635 -38.411 0.56 35.43 207 GLY B C 1
ATOM 3026 O O . GLY B 1 177 ? 35.635 -36.975 -38.177 0.56 35.10 207 GLY B O 1
ATOM 3027 N N . TYR B 1 178 ? 33.374 -37.159 -38.195 1.00 35.93 208 TYR B N 1
ATOM 3028 C CA . TYR B 1 178 ? 33.112 -35.729 -37.854 1.00 34.53 208 TYR B CA 1
ATOM 3029 C C . TYR B 1 178 ? 32.712 -35.497 -36.394 1.00 33.26 208 TYR B C 1
ATOM 3030 O O . TYR B 1 178 ? 32.755 -34.314 -35.939 1.00 31.77 208 TYR B O 1
ATOM 3039 N N . GLY B 1 179 ? 32.351 -36.549 -35.651 1.00 31.59 209 GLY B N 1
ATOM 3040 C CA . GLY B 1 179 ? 31.870 -36.382 -34.261 1.00 32.13 209 GLY B CA 1
ATOM 3041 C C . GLY B 1 179 ? 30.359 -36.166 -34.239 1.00 33.91 209 GLY B C 1
ATOM 3042 O O . GLY B 1 179 ? 29.758 -35.888 -35.267 1.00 30.81 209 GLY B O 1
ATOM 3043 N N . PRO B 1 180 ? 29.676 -36.310 -33.083 1.00 30.69 210 PRO B N 1
ATOM 3044 C CA . PRO B 1 180 ? 28.217 -36.278 -33.074 1.00 29.15 210 PRO B CA 1
ATOM 3045 C C . PRO B 1 180 ? 27.555 -34.903 -33.331 1.00 24.75 210 PRO B C 1
ATOM 3046 O O . PRO B 1 180 ? 26.395 -34.952 -33.707 1.00 26.63 210 PRO B O 1
ATOM 3050 N N . ILE B 1 181 ? 28.261 -33.836 -33.035 1.00 25.84 211 ILE B N 1
ATOM 3051 C CA . ILE B 1 181 ? 27.735 -32.448 -33.274 1.00 26.00 211 ILE B CA 1
ATOM 3052 C C . ILE B 1 181 ? 27.764 -32.145 -34.793 1.00 27.39 211 ILE B C 1
ATOM 3053 O O . ILE B 1 181 ? 26.710 -31.840 -35.389 1.00 24.69 211 ILE B O 1
ATOM 3058 N N . ILE B 1 182 ? 28.927 -32.256 -35.421 1.00 26.70 212 ILE B N 1
ATOM 3059 C CA . ILE B 1 182 ? 29.029 -31.857 -36.851 1.00 25.50 212 ILE B CA 1
ATOM 3060 C C . ILE B 1 182 ? 28.217 -32.822 -37.697 1.00 24.38 212 ILE B C 1
ATOM 3061 O O . ILE B 1 182 ? 27.541 -32.476 -38.672 1.00 23.27 212 ILE B O 1
ATOM 3066 N N . SER B 1 183 ? 28.228 -34.146 -37.411 1.00 24.01 213 SER B N 1
ATOM 3067 C CA . SER B 1 183 ? 27.508 -35.143 -38.218 1.00 23.61 213 SER B CA 1
ATOM 3068 C C . SER B 1 183 ? 25.979 -35.073 -38.149 1.00 21.01 213 SER B C 1
ATOM 3069 O O . SER B 1 183 ? 25.301 -35.664 -38.986 1.00 23.49 213 SER B O 1
ATOM 3072 N N . SER B 1 184 ? 25.387 -34.332 -37.146 1.00 22.90 214 SER B N 1
ATOM 3073 C CA . SER B 1 184 ? 23.914 -34.134 -37.077 1.00 23.83 214 SER B CA 1
ATOM 3074 C C . SER B 1 184 ? 23.518 -32.743 -37.624 1.00 22.03 214 SER B C 1
ATOM 3075 O O . SER B 1 184 ? 22.282 -32.510 -37.643 1.00 23.09 214 SER B O 1
ATOM 3078 N N . LEU B 1 185 ? 24.478 -31.991 -38.155 1.00 22.18 215 LEU B N 1
ATOM 3079 C CA . LEU B 1 185 ? 24.099 -30.707 -38.822 1.00 22.52 215 LEU B CA 1
ATOM 3080 C C . LEU B 1 185 ? 23.140 -30.911 -39.983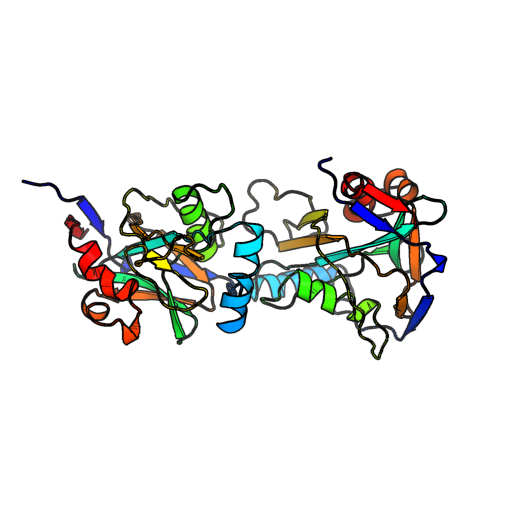 1.00 25.98 215 LEU B C 1
ATOM 3081 O O . LEU B 1 185 ? 22.266 -30.035 -40.193 1.00 22.92 215 LEU B O 1
ATOM 3086 N N . PRO B 1 186 ? 23.223 -31.928 -40.875 1.00 21.80 216 PRO B N 1
ATOM 3087 C CA . PRO B 1 186 ? 22.257 -32.146 -41.949 1.00 21.85 216 PRO B CA 1
ATOM 3088 C C . PRO B 1 186 ? 20.821 -32.168 -41.397 1.00 26.69 216 PRO B C 1
ATOM 3089 O O . PRO B 1 186 ? 19.946 -31.446 -41.891 1.00 23.86 216 PRO B O 1
ATOM 3093 N N . GLN B 1 187 ? 20.561 -32.941 -40.337 1.00 21.70 217 GLN B N 1
ATOM 3094 C CA . GLN B 1 187 ? 19.224 -33.003 -39.708 1.00 23.15 217 GLN B CA 1
ATOM 3095 C C . GLN B 1 187 ? 18.799 -31.597 -39.199 1.00 20.76 217 GLN B C 1
ATOM 3096 O O . GLN B 1 187 ? 17.641 -31.200 -39.493 1.00 22.51 217 GLN B O 1
ATOM 3102 N N . LEU B 1 188 ? 19.682 -30.908 -38.528 1.00 21.50 218 LEU B N 1
ATOM 3103 C CA . LEU B 1 188 ? 19.390 -29.608 -37.844 1.00 21.53 218 LEU B CA 1
ATOM 3104 C C . LEU B 1 188 ? 19.146 -28.552 -38.938 1.00 21.74 218 LEU B C 1
ATOM 3105 O O . LEU B 1 188 ? 18.565 -27.495 -38.595 1.00 23.05 218 LEU B O 1
ATOM 3110 N N . LEU B 1 189 ? 19.709 -28.702 -40.124 1.00 19.82 219 LEU B N 1
ATOM 3111 C CA . LEU B 1 189 ? 19.546 -27.647 -41.185 1.00 20.14 219 LEU B CA 1
ATOM 3112 C C . LEU B 1 189 ? 18.365 -28.013 -42.096 1.00 20.29 219 LEU B C 1
ATOM 3113 O O . LEU B 1 189 ? 17.962 -27.156 -42.983 1.00 19.87 219 LEU B O 1
ATOM 3118 N N . SER B 1 190 ? 17.726 -29.179 -42.038 1.00 20.03 220 SER B N 1
ATOM 3119 C CA . SER B 1 190 ? 16.704 -29.659 -42.963 1.00 20.25 220 SER B CA 1
ATOM 3120 C C . SER B 1 190 ? 15.436 -28.802 -42.929 1.00 20.44 220 SER B C 1
ATOM 3121 O O . SER B 1 190 ? 14.730 -28.813 -43.933 1.00 23.47 220 SER B O 1
ATOM 3124 N N . ARG B 1 191 ? 15.156 -28.113 -41.814 1.00 19.82 221 ARG B N 1
ATOM 3125 C CA . ARG B 1 191 ? 13.933 -27.281 -41.686 1.00 23.04 221 ARG B CA 1
ATOM 3126 C C . ARG B 1 191 ? 14.102 -26.018 -42.529 1.00 22.60 221 ARG B C 1
ATOM 3127 O O . ARG B 1 191 ? 13.053 -25.348 -42.694 1.00 25.74 221 ARG B O 1
ATOM 3135 N N . PHE B 1 192 ? 15.290 -25.615 -42.952 1.00 20.66 222 PHE B N 1
ATOM 3136 C CA . PHE B 1 192 ? 15.472 -24.263 -43.604 1.00 19.14 222 PHE B CA 1
ATOM 3137 C C . PHE B 1 192 ? 15.078 -24.323 -45.082 1.00 24.22 222 PHE B C 1
ATOM 3138 O O . PHE B 1 192 ? 15.388 -25.284 -45.816 1.00 24.23 222 PHE B O 1
ATOM 3146 N N . ASN B 1 193 ? 14.471 -23.215 -45.588 1.00 22.11 223 ASN B N 1
ATOM 3147 C CA . ASN B 1 193 ? 14.190 -23.026 -47.033 1.00 23.39 223 ASN B CA 1
ATOM 3148 C C . ASN B 1 193 ? 15.394 -22.276 -47.615 1.00 22.08 223 ASN B C 1
ATOM 3149 O O . ASN B 1 193 ? 15.469 -21.006 -47.545 1.00 24.92 223 ASN B O 1
ATOM 3154 N N . PHE B 1 194 ? 16.368 -22.974 -48.178 1.00 21.91 224 PHE B N 1
ATOM 3155 C CA . PHE B 1 194 ? 17.589 -22.401 -48.773 1.00 21.40 224 PHE B CA 1
ATOM 3156 C C . PHE B 1 194 ? 17.294 -21.825 -50.174 1.00 23.32 224 PHE B C 1
ATOM 3157 O O . PHE B 1 194 ? 16.656 -22.535 -50.949 1.00 24.53 224 PHE B O 1
ATOM 3165 N N . ILE B 1 195 ? 17.743 -20.599 -50.403 1.00 22.13 225 ILE B N 1
ATOM 3166 C CA . ILE B 1 195 ? 17.740 -19.926 -51.746 1.00 22.18 225 ILE B CA 1
ATOM 3167 C C . ILE B 1 195 ? 19.148 -20.026 -52.335 1.00 22.61 225 ILE B C 1
ATOM 3168 O O . ILE B 1 195 ? 20.156 -19.556 -51.697 1.00 23.50 225 ILE B O 1
ATOM 3173 N N . TYR B 1 196 ? 19.282 -20.526 -53.580 1.00 25.15 226 TYR B N 1
ATOM 3174 C CA . TYR B 1 196 ? 20.592 -20.745 -54.247 1.00 27.38 226 TYR B CA 1
ATOM 3175 C C . TYR B 1 196 ? 20.828 -19.564 -55.194 1.00 27.74 226 TYR B C 1
ATOM 3176 O O . TYR B 1 196 ? 20.257 -19.592 -56.332 1.00 31.86 226 TYR B O 1
ATOM 3185 N N . ASN B 1 197 ? 21.563 -18.574 -54.712 1.00 26.58 227 ASN B N 1
ATOM 3186 C CA . ASN B 1 197 ? 21.834 -17.320 -55.464 1.00 27.77 227 ASN B CA 1
ATOM 3187 C C . ASN B 1 197 ? 23.000 -17.531 -56.435 1.00 34.94 227 ASN B C 1
ATOM 3188 O O . ASN B 1 197 ? 23.853 -18.445 -56.335 1.00 34.73 227 ASN B O 1
#

Organism: Homo sapiens (NCBI:txid9606)

Sequence (393 aa):
SMLERTINLYPLTNYTFGTKEPLYEKDSSVAARFQRMRREEFDKIGMRRTTVEGVLIVHEEHRLPHVLLLQLGTTFFKLPGGELNPGEDEVEGLKRLMTEILGRQDGVLQDWVIDDCIGNWWRPNFEPPQYPYIPAHITKPKEHKKKLFLVQLQEKALFAVPKNYKLVAAPLFELYDNAPGYGPIISSLPQLLSRFNFIYNMLERTINLYPLTNYTFGTKEPLYEKDSSVAARFQRMREEFDKIGMRRTTVEGVLIVHEHRLPHVLLLQLGTTFFKLPGGELNPGEDEVEGLKRLMMTEILGRQDGVLQDWVIDDCIGNWWRPNFEPPQYPYIPAHITKPKEHKKLFLVQLQEKALFAVPKNYKLVAAPLFELYDNAPGYGPIISSLPQLLSRFNFIYN

Foldseek 3Di:
DQPAAEAEAAAPVQEAEAADAADDDPAPDLVRQLVVLVVVCVVPNAWEKEFEWEWHDDPPFIWTKWKDQQPDATDGQITTDDPPDDRVVRSLVRQCVAWNDPVPDHFDWDWDDWLAKWFAQGSDPDIDRDQDPPRPGTSYIYTYTYTRHDNYYYTHHYPSIDTDTHTLVVLAPPCVRHNDPSSCVVVSCVRHNYDYD/DPAAAAEAAAPVLEAEAADAADDDPADDLVRQLVVLVVVCVVQNAWEKEFEWEWHDDPPFIWTKWKDFPDQATHGQITTADRPDDRVVRRVVSQCVAWNDPDDPDADWDWDDWLAKWFALHSDPDIDRDQDPPSPGTSYIYTYTYTHHDNHYYTHHYPSIDTDTGTLCVLCPCVVRHDVPSSCSSVSCVRHNYDYD

Radius of gyration: 25.61 Å; Cα contacts (8 Å, |Δi|>4): 763; chains: 2; bounding box: 64×49×76 Å

B-factor: mean 36.98, std 15.03, range [15.56, 155.41]

Nearest PDB structures (foldseek):
  3mdg-assembly1_A  TM=9.940E-01  e=1.047E-41  Homo sapiens
  2j8q-assembly1_B  TM=9.969E-01  e=2.814E-41  Homo sapiens
  3bap-assembly1_A-2  TM=9.882E-01  e=4.008E-40  Homo sapiens
  3q2t-assembly1_A  TM=9.905E-01  e=2.445E-40  Homo sapiens
  3bho-assembly1_A  TM=9.869E-01  e=4.263E-40  Homo sapiens

InterPro domains:
  IPR000086 NUDIX hydrolase domain [PS51462] (76-201)
  IPR015797 NUDIX hydrolase-like domain superfamily [SSF55811] (77-132)
  IPR016706 Cleavage/polyadenylation specificity factor subunit 5 [PF13869] (36-222)
  IPR016706 Cleavage/polyadenylation specificity factor subunit 5 [PIRSF017888] (22-227)
  IPR016706 Cleavage/polyadenylation specificity factor subunit 5 [PTHR13047] (33-226)

Solvent-accessible surface area: 21111 Å² total; per-residue (Å²): 164,116,176,92,91,62,4,67,3,35,34,41,118,33,14,83,75,26,94,30,69,35,72,115,120,154,24,114,58,100,74,36,90,25,98,43,3,125,98,55,50,121,86,106,28,69,24,73,12,0,30,0,0,0,7,0,11,50,168,158,111,25,25,0,1,0,0,35,50,50,124,94,61,61,73,3,0,10,24,39,18,84,97,87,26,90,61,50,83,0,0,75,67,15,0,67,92,9,0,6,66,122,87,23,71,135,29,103,25,52,17,102,13,53,14,16,46,22,46,5,11,67,32,92,90,61,33,80,77,122,85,25,76,182,50,135,46,16,32,5,35,19,31,0,13,2,3,42,20,78,102,144,24,58,2,6,8,0,65,42,26,43,28,46,32,4,27,39,165,75,0,130,131,49,46,134,48,32,21,66,12,11,10,25,0,19,101,51,3,90,112,11,49,28,71,58,93,147,183,103,89,72,2,74,3,32,35,39,129,35,12,82,80,24,114,50,136,75,79,200,69,67,36,115,56,108,73,39,122,28,119,56,5,129,56,54,52,128,72,70,7,68,24,75,13,0,10,0,0,0,6,0,19,66,154,58,79,18,6,0,2,0,12,39,36,69,117,110,47,46,101,9,0,14,22,61,17,77,84,39,36,84,57,39,99,0,0,64,71,14,0,54,84,22,1,10,51,100,106,54,107,81,54,103,19,47,13,105,12,61,14,17,41,20,38,19,11,72,40,96,90,54,39,76,76,120,98,25,85,179,51,85,42,17,33,8,28,18,44,0,14,1,1,41,17,87,104,148,36,107,2,10,9,1,154,88,79,52,26,44,28,5,17,34,113,69,0,135,92,89,29,130,51,36,29,84,20,11,15,27,0,18,100,51,1,90,115,12,64,27,66,90,88

CATH classification: 3.90.79.10

GO terms:
  GO:0005634 nucleus (C, IDA)
  GO:0005737 cytoplasm (C, IDA)
  GO:0003729 mRNA binding (F, IDA)
  GO:0035925 mRNA 3'-UTR AU-rich region binding (F, IDA)
  GO:0042802 identical protein binding (F, IDA)
  GO:0005847 mRNA cleavage and polyadenylation specificity factor complex (C, IDA)
  GO:0005849 mRNA cleavage factor complex (C, IDA)
  GO:0051262 protein tetramerization (P, IDA)
  GO:0051290 protein heterotetramerization (P, IDA)
  GO:0005634 nucleus (C, EXP)
  GO:0110104 mRNA alternative polyadenylation (P, IMP)
  GO:0005515 protein binding (F, IPI)
  GO:0042803 protein homodimerization activity (F, IPI)
  GO:0005654 nucleoplasm (C, TAS)
  GO:0005813 centrosome (C, IDA)
  GO:0042802 identical protein binding (F, IPI)
  GO:0016604 nuclear body (C, IDA)
  GO:0031124 mRNA 3'-end processing (P, IDA)
  GO:0042382 paraspeckles (C, IDA)
  GO:0003723 RNA binding (F, IDA)